Protein AF-A0A0L6CTE4-F1 (afdb_monomer_lite)

pLDDT: mean 83.15, std 16.85, range [28.39, 98.75]

Secondary structure (DSSP, 8-state):
-HHHHHHHHHH-GGG-PPPEEEEETTEEEEEE---SS-EE-SSEE-TT-TTTTTTB-SSPEEGGGS-TTTTS-HHHHHHHHHTS-SEESEEEEEETTEEEEEEEEE-TTHHHHS--TT-EESS-SS--HHHHHHHHHHHHHHHHHTT--EEEEEEE-SSHHHHHHHHTT-SS--EEEEESS---B--SSSPPPTT---SBPSSEEEE-TTS-EEEEE---STTSEEEE---EE-TTS-EEGGG--TTTSEEEE-SHHHHHHHH--SSHHHHHHT-HHHHHHHHHHHHHHHHHHHHHT-EEE--SS-B---HHHHTTS--HHHHHHHHHHHHHHHHH-TT--EEEEEGGG--S-BS---TTT-----S-EEHHHHHHHSTT-PEEEEEEEEHHHHHHHHHHHHTT-BTTTTB--TTPEEEESEEEEE-TTSPPPEE-B-TTSPBPEETTTTEE-EEE----EEEEEEEPTTT--EEEEEETTEE-TT--SEEEEEEEES-SS-TTS--------GGGGGTHHHHHHTTTS---EEE--TTEEPPTTHHHHHHHHHHH-TTEEEESSEE-HHHHHHHHH--S--HHHHHHHHHTTT---S----TTT---EE-GGG-EEE-GGG--GGGG---GGGTT-HHHHHHHHHHHTTPEEEE----STT--EE-EETTEEGGGSTTSTTT-EETTEEHHHHHHHHHHHHHHHT-TTGGGGGS---TT------SS-SSS------

Structure (mmCIF, N/CA/C/O backbone):
data_AF-A0A0L6CTE4-F1
#
_entry.id   AF-A0A0L6CTE4-F1
#
loop_
_atom_site.group_PDB
_atom_site.id
_atom_site.type_symbol
_atom_site.label_atom_id
_atom_site.label_alt_id
_atom_site.label_comp_id
_atom_site.label_asym_id
_atom_site.label_entity_id
_atom_site.label_seq_id
_atom_site.pdbx_PDB_ins_code
_atom_site.Cartn_x
_atom_site.Cartn_y
_atom_site.Cartn_z
_atom_site.occupancy
_atom_site.B_iso_or_equiv
_atom_site.auth_seq_id
_atom_site.auth_comp_id
_atom_site.auth_asym_id
_atom_site.auth_atom_id
_atom_site.pdbx_PDB_model_num
ATOM 1 N N . MET A 1 1 ? -9.544 1.900 16.667 1.00 30.23 1 MET A N 1
ATOM 2 C CA . MET A 1 1 ? -8.335 1.075 16.909 1.00 30.23 1 MET A CA 1
ATOM 3 C C . MET A 1 1 ? -8.263 -0.132 15.967 1.00 30.23 1 MET A C 1
ATOM 5 O O . MET A 1 1 ? -7.222 -0.333 15.365 1.00 30.23 1 MET A O 1
ATOM 9 N N . GLN A 1 2 ? -9.351 -0.882 15.742 1.00 36.88 2 GLN A N 1
ATOM 10 C CA . GLN A 1 2 ? -9.344 -2.015 14.795 1.00 36.88 2 GLN A CA 1
ATOM 11 C C . GLN A 1 2 ? -9.221 -1.631 13.310 1.00 36.88 2 GLN A C 1
ATOM 13 O O . GLN A 1 2 ? -8.515 -2.317 12.584 1.00 36.88 2 GLN A O 1
ATOM 18 N N . VAL A 1 3 ? -9.777 -0.499 12.866 1.00 39.50 3 VAL A N 1
ATOM 19 C CA . VAL A 1 3 ? -9.555 0.001 11.488 1.00 39.50 3 VAL A CA 1
ATOM 20 C C . VAL A 1 3 ? -8.077 0.326 11.232 1.00 39.50 3 VAL A C 1
ATOM 22 O O . VAL A 1 3 ? -7.560 0.081 10.148 1.00 39.50 3 VAL A O 1
ATOM 25 N N . VAL A 1 4 ? -7.359 0.818 12.251 1.00 38.59 4 VAL A N 1
ATOM 26 C CA . VAL A 1 4 ? -5.900 1.041 12.193 1.00 38.59 4 VAL A CA 1
ATOM 27 C C . VAL A 1 4 ? -5.167 -0.284 12.031 1.00 38.59 4 VAL A C 1
ATOM 29 O O . VAL A 1 4 ? -4.273 -0.395 11.199 1.00 38.59 4 VAL A O 1
ATOM 32 N N . ALA A 1 5 ? -5.600 -1.297 12.782 1.00 44.69 5 ALA A N 1
ATOM 33 C CA . ALA A 1 5 ? -5.084 -2.653 12.695 1.00 44.69 5 ALA A CA 1
ATOM 34 C C . ALA A 1 5 ? -5.301 -3.235 11.285 1.00 44.69 5 ALA A C 1
ATOM 36 O O . ALA A 1 5 ? -4.375 -3.776 10.697 1.00 44.69 5 ALA A O 1
ATOM 37 N N . GLN A 1 6 ? -6.482 -3.046 10.695 1.00 49.81 6 GLN A N 1
ATOM 38 C CA . GLN A 1 6 ? -6.790 -3.515 9.341 1.00 49.81 6 GLN A CA 1
ATOM 39 C C . GLN A 1 6 ? -6.081 -2.736 8.243 1.00 49.81 6 GLN A C 1
ATOM 41 O O . GLN A 1 6 ? -5.688 -3.325 7.245 1.00 49.81 6 GLN A O 1
ATOM 46 N N . ARG A 1 7 ? -5.873 -1.429 8.420 1.00 45.97 7 ARG A N 1
ATOM 47 C CA . ARG A 1 7 ? -5.075 -0.624 7.493 1.00 45.97 7 ARG A CA 1
ATOM 48 C C . ARG A 1 7 ? -3.601 -1.019 7.551 1.00 45.97 7 ARG A C 1
ATOM 50 O O . ARG A 1 7 ? -2.977 -1.090 6.502 1.00 45.97 7 ARG A O 1
ATOM 57 N N . ALA A 1 8 ? -3.064 -1.320 8.735 1.00 43.75 8 ALA A N 1
ATOM 58 C CA . ALA A 1 8 ? -1.723 -1.887 8.885 1.00 43.75 8 ALA A CA 1
ATOM 59 C C . ALA A 1 8 ? -1.633 -3.275 8.228 1.00 43.75 8 ALA A C 1
ATOM 61 O O . ALA A 1 8 ? -0.728 -3.512 7.435 1.00 43.75 8 ALA A O 1
ATOM 62 N N . LEU A 1 9 ? -2.634 -4.131 8.457 1.00 50.66 9 LEU A N 1
ATOM 63 C CA . LEU A 1 9 ? -2.750 -5.447 7.830 1.00 50.66 9 LEU A CA 1
ATOM 64 C C . LEU A 1 9 ? -2.879 -5.346 6.296 1.00 50.66 9 LEU A C 1
ATOM 66 O O . LEU A 1 9 ? -2.292 -6.135 5.583 1.00 50.66 9 LEU A O 1
ATOM 70 N N . ALA A 1 10 ? -3.586 -4.353 5.755 1.00 43.91 10 ALA A N 1
ATOM 71 C CA . ALA A 1 10 ? -3.725 -4.158 4.309 1.00 43.91 10 ALA A CA 1
ATOM 72 C C . ALA A 1 10 ? -2.533 -3.415 3.666 1.00 43.91 10 ALA A C 1
ATOM 74 O O . ALA A 1 10 ? -2.318 -3.513 2.460 1.00 43.91 10 ALA A O 1
ATOM 75 N N . ALA A 1 11 ? -1.769 -2.631 4.428 1.00 41.69 11 ALA A N 1
ATOM 76 C CA . ALA A 1 11 ? -0.657 -1.844 3.892 1.00 41.69 11 ALA A CA 1
ATOM 77 C C . ALA A 1 11 ? 0.690 -2.573 3.985 1.00 41.69 11 ALA A C 1
ATOM 79 O O . ALA A 1 11 ? 1.496 -2.430 3.071 1.00 41.69 11 ALA A O 1
ATOM 80 N N . PHE A 1 12 ? 0.932 -3.337 5.057 1.00 46.97 12 PHE A N 1
ATOM 81 C CA . PHE A 1 12 ? 2.204 -4.011 5.323 1.00 46.97 12 PHE A CA 1
ATOM 82 C C . PHE A 1 12 ? 2.000 -5.270 6.191 1.00 46.97 12 PHE A C 1
ATOM 84 O O . PHE A 1 12 ? 2.277 -5.271 7.389 1.00 46.97 12 PHE A O 1
ATOM 91 N N . LEU A 1 13 ? 1.557 -6.375 5.579 1.00 43.97 13 LEU A N 1
ATOM 92 C CA . LEU A 1 13 ? 1.523 -7.696 6.235 1.00 43.97 13 LEU A CA 1
ATOM 93 C C . LEU A 1 13 ? 2.888 -8.119 6.819 1.00 43.97 13 LEU A C 1
ATOM 95 O O . LEU A 1 13 ? 2.906 -8.583 7.960 1.00 43.97 13 LEU A O 1
ATOM 99 N N . PRO A 1 14 ? 4.035 -7.889 6.141 1.00 33.88 14 PRO A N 1
ATOM 100 C CA . PRO A 1 14 ? 5.344 -8.284 6.669 1.00 33.88 14 PRO A CA 1
ATOM 101 C C . PRO A 1 14 ? 5.791 -7.492 7.909 1.00 33.88 14 PRO A C 1
ATOM 103 O O . PRO A 1 14 ? 6.652 -7.958 8.647 1.00 33.88 14 PRO A O 1
ATOM 106 N N . SER A 1 15 ? 5.222 -6.304 8.163 1.00 36.88 15 SER A N 1
ATOM 107 C CA . SER A 1 15 ? 5.665 -5.408 9.244 1.00 36.88 15 SER A CA 1
ATOM 108 C C . SER A 1 15 ? 4.853 -5.540 10.534 1.00 36.88 15 SER A C 1
ATOM 110 O O . SER A 1 15 ? 4.954 -4.675 11.408 1.00 36.88 15 SER A O 1
ATOM 112 N N . VAL A 1 16 ? 4.002 -6.562 10.664 1.00 47.97 16 VAL A N 1
ATOM 113 C CA . VAL A 1 16 ? 3.363 -6.871 11.949 1.00 47.97 16 VAL A CA 1
ATOM 114 C C . VAL A 1 16 ? 4.451 -7.415 12.876 1.00 47.97 16 VAL A C 1
ATOM 116 O O . VAL A 1 16 ? 4.736 -8.610 12.903 1.00 47.97 16 VAL A O 1
ATOM 119 N N . GLU A 1 17 ? 5.102 -6.511 13.607 1.00 45.78 17 GLU A N 1
ATOM 120 C CA . GLU A 1 17 ? 6.167 -6.867 14.539 1.00 45.78 17 GLU A CA 1
ATOM 121 C C . GLU A 1 17 ? 5.626 -7.776 15.658 1.00 45.78 17 GLU A C 1
ATOM 123 O O . GLU A 1 17 ? 4.559 -7.547 16.243 1.00 45.78 17 GLU A O 1
ATOM 128 N N . GLY A 1 18 ? 6.374 -8.843 15.946 1.00 49.06 18 GLY A N 1
ATOM 129 C CA . GLY A 1 18 ? 6.113 -9.761 17.051 1.00 49.06 18 GLY A CA 1
ATOM 130 C C . GLY A 1 18 ? 6.592 -9.207 18.395 1.00 49.06 18 GLY A C 1
ATOM 131 O O . GLY A 1 18 ? 7.435 -8.320 18.463 1.00 49.06 18 GLY A O 1
ATOM 132 N N . ARG A 1 19 ? 6.059 -9.748 19.494 1.00 59.62 19 ARG A N 1
ATOM 133 C CA . ARG A 1 19 ? 6.389 -9.305 20.861 1.00 59.62 19 ARG A CA 1
ATOM 134 C C . ARG A 1 19 ? 7.872 -9.515 21.177 1.00 59.62 19 ARG A C 1
ATOM 136 O O . ARG A 1 19 ? 8.374 -10.629 21.024 1.00 59.62 19 ARG A O 1
ATOM 143 N N . GLU A 1 20 ? 8.538 -8.489 21.699 1.00 49.62 20 GLU A N 1
ATOM 144 C CA . GLU A 1 20 ? 9.964 -8.539 22.030 1.00 49.62 20 GLU A CA 1
ATOM 145 C C . GLU A 1 20 ? 10.159 -8.777 23.536 1.00 49.62 20 GLU A C 1
ATOM 147 O O . GLU A 1 20 ? 9.757 -7.978 24.391 1.00 49.62 20 GLU A O 1
ATOM 152 N N . ILE A 1 21 ? 10.743 -9.934 23.867 1.00 49.44 21 ILE A N 1
ATOM 153 C CA . ILE A 1 21 ? 11.016 -10.366 25.242 1.00 49.44 21 ILE A CA 1
ATOM 154 C C . ILE A 1 21 ? 12.518 -10.580 25.382 1.00 49.44 21 ILE A C 1
ATOM 156 O O . ILE A 1 21 ? 13.068 -11.543 24.841 1.00 49.44 21 ILE A O 1
ATOM 160 N N . SER A 1 22 ? 13.176 -9.729 26.165 1.00 42.94 22 SER A N 1
ATOM 161 C CA . SER A 1 22 ? 14.579 -9.902 26.518 1.00 42.94 22 SER A CA 1
ATOM 162 C C . SER A 1 22 ? 14.691 -10.615 27.869 1.00 42.94 22 SER A C 1
ATOM 164 O O . SER A 1 22 ? 13.988 -10.325 28.837 1.00 42.94 22 SER A O 1
ATOM 166 N N . VAL A 1 23 ? 15.559 -11.624 27.961 1.00 40.66 23 VAL A N 1
ATOM 167 C CA . VAL A 1 23 ? 15.803 -12.340 29.224 1.00 40.66 23 VAL A CA 1
ATOM 168 C C . VAL A 1 23 ? 17.105 -11.831 29.828 1.00 40.66 23 VAL A C 1
ATOM 170 O O . VAL A 1 23 ? 18.180 -12.048 29.272 1.00 40.66 23 VAL A O 1
ATOM 173 N N . THR A 1 24 ? 17.013 -11.174 30.983 1.00 45.19 24 THR A N 1
ATOM 174 C CA . THR A 1 24 ? 18.170 -10.696 31.755 1.00 45.19 24 THR A CA 1
ATOM 175 C C . THR A 1 24 ? 18.474 -11.624 32.937 1.00 45.19 24 THR A C 1
ATOM 177 O O . THR A 1 24 ? 17.659 -12.476 33.297 1.00 45.19 24 THR A O 1
ATOM 180 N N . GLU A 1 25 ? 19.650 -11.478 33.566 1.00 40.97 25 GLU A N 1
ATOM 181 C CA . GLU A 1 25 ? 20.038 -12.268 34.754 1.00 40.97 25 GLU A CA 1
ATOM 182 C C . GLU A 1 25 ? 19.071 -12.092 35.949 1.00 40.97 25 GLU A C 1
ATOM 184 O O . GLU A 1 25 ? 19.025 -12.968 36.814 1.00 40.97 25 GLU A O 1
ATOM 189 N N . ASP A 1 26 ? 18.258 -11.026 35.959 1.00 47.34 26 ASP A N 1
ATOM 190 C CA . ASP A 1 26 ? 17.274 -10.708 37.004 1.00 47.34 26 ASP A CA 1
ATOM 191 C C . ASP A 1 26 ? 15.818 -11.094 36.638 1.00 47.34 26 ASP A C 1
ATOM 193 O O . ASP A 1 26 ? 14.912 -10.928 37.458 1.00 47.34 26 ASP A O 1
ATOM 197 N N . GLY A 1 27 ? 15.573 -11.645 35.440 1.00 46.69 27 GLY A N 1
ATOM 198 C CA . GLY A 1 27 ? 14.245 -12.056 34.961 1.00 46.69 27 GLY A CA 1
ATOM 199 C C . GLY A 1 27 ? 13.963 -11.678 33.502 1.00 46.69 27 GLY A C 1
ATOM 200 O O . GLY A 1 27 ? 14.790 -11.061 32.829 1.00 46.69 27 GLY A O 1
ATOM 201 N N . ALA A 1 28 ? 12.784 -12.063 33.001 1.00 49.34 28 ALA A N 1
ATOM 202 C CA . ALA A 1 28 ? 12.296 -11.613 31.696 1.00 49.34 28 ALA A CA 1
ATOM 203 C C . ALA A 1 28 ? 11.860 -10.141 31.782 1.00 49.34 28 ALA A C 1
ATOM 205 O O . ALA A 1 28 ? 11.019 -9.793 32.612 1.00 49.34 28 ALA A O 1
ATOM 206 N N . LEU A 1 29 ? 12.444 -9.296 30.937 1.00 50.59 29 LEU A N 1
ATOM 207 C CA . LEU A 1 29 ? 12.000 -7.938 30.657 1.00 50.59 29 LEU A CA 1
ATOM 208 C C . LEU A 1 29 ? 11.147 -7.988 29.389 1.00 50.59 29 LEU A C 1
ATOM 210 O O . LEU A 1 29 ? 11.552 -8.528 28.362 1.00 50.59 29 LEU A O 1
ATOM 214 N N . ILE A 1 30 ? 9.930 -7.466 29.486 1.00 54.72 30 ILE A N 1
ATOM 215 C CA . ILE A 1 30 ? 9.081 -7.265 28.318 1.00 54.72 30 ILE A CA 1
ATOM 216 C C . ILE A 1 30 ? 9.406 -5.866 27.807 1.00 54.72 30 ILE A C 1
ATOM 218 O O . ILE A 1 30 ? 9.053 -4.885 28.461 1.00 54.72 30 ILE A O 1
ATOM 222 N N . GLU A 1 31 ? 10.132 -5.789 26.695 1.00 54.56 31 GLU A N 1
ATOM 223 C CA . GLU A 1 31 ? 10.533 -4.515 26.088 1.00 54.56 31 GLU A CA 1
ATOM 224 C C . GLU A 1 31 ? 9.396 -3.957 25.231 1.00 54.56 31 GLU A C 1
ATOM 226 O O . GLU A 1 31 ? 9.112 -2.760 25.288 1.00 54.56 31 GLU A O 1
ATOM 231 N N . TRP A 1 32 ? 8.664 -4.837 24.536 1.00 60.72 32 TRP A N 1
ATOM 232 C CA . TRP A 1 32 ? 7.526 -4.454 23.708 1.00 60.72 32 TRP A CA 1
ATOM 233 C C . TRP A 1 32 ? 6.465 -5.566 23.622 1.00 60.72 32 TRP A C 1
ATOM 235 O O . TRP A 1 32 ? 6.745 -6.702 23.241 1.00 60.72 32 TRP A O 1
ATOM 245 N N . LEU A 1 33 ? 5.217 -5.246 23.987 1.00 60.81 33 LEU A N 1
ATOM 246 C CA . LEU A 1 33 ? 4.088 -6.197 24.021 1.00 60.81 33 LEU A CA 1
ATOM 247 C C . LEU A 1 33 ? 3.363 -6.365 22.683 1.00 60.81 33 LEU A C 1
ATOM 249 O O . LEU A 1 33 ? 2.454 -7.198 22.588 1.00 60.81 33 LEU A O 1
ATOM 253 N N . GLY A 1 34 ? 3.731 -5.567 21.683 1.00 67.44 34 GLY A N 1
ATOM 254 C CA . GLY A 1 34 ? 2.939 -5.404 20.474 1.00 67.44 34 GLY A CA 1
ATOM 255 C C . GLY A 1 34 ? 1.543 -4.849 20.754 1.00 67.44 34 GLY A C 1
ATOM 256 O O . GLY A 1 34 ? 1.268 -4.273 21.812 1.00 67.44 34 GLY A O 1
ATOM 257 N N . ALA A 1 35 ? 0.640 -5.038 19.793 1.00 69.56 35 ALA A N 1
ATOM 258 C CA . ALA A 1 35 ? -0.767 -4.719 19.984 1.00 69.56 35 ALA A CA 1
ATOM 259 C C . ALA A 1 35 ? -1.373 -5.601 21.091 1.00 69.56 35 ALA A C 1
ATOM 261 O O . ALA A 1 35 ? -1.253 -6.828 21.088 1.00 69.56 35 ALA A O 1
ATOM 262 N N . THR A 1 36 ? -2.069 -4.967 22.034 1.00 71.56 36 THR A N 1
ATOM 263 C CA . THR A 1 36 ? -2.824 -5.635 23.110 1.00 71.56 36 THR A CA 1
ATOM 264 C C . THR A 1 36 ? -4.272 -5.931 22.704 1.00 71.56 36 THR A C 1
ATOM 266 O O . THR A 1 36 ? -5.143 -6.129 23.546 1.00 71.56 36 THR A O 1
ATOM 269 N N . PHE A 1 37 ? -4.531 -5.933 21.400 1.00 75.75 37 PHE A N 1
ATOM 270 C CA . PHE A 1 37 ? -5.815 -6.167 20.754 1.00 75.75 37 PHE A CA 1
ATOM 271 C C . PHE A 1 37 ? -5.574 -6.950 19.456 1.00 75.75 37 PHE A C 1
ATOM 273 O O . PHE A 1 37 ? -4.489 -6.828 18.879 1.00 75.75 37 PHE A O 1
ATOM 280 N N . PRO A 1 38 ? -6.550 -7.745 18.985 1.00 80.62 38 PRO A N 1
ATOM 281 C CA . PRO A 1 38 ? -6.366 -8.542 17.785 1.00 80.62 38 PRO A CA 1
ATOM 282 C C . PRO A 1 38 ? -6.478 -7.695 16.512 1.00 80.62 38 PRO A C 1
ATOM 284 O O . PRO A 1 38 ? -7.335 -6.812 16.395 1.00 80.62 38 PRO A O 1
ATOM 287 N N . TYR A 1 39 ? -5.638 -8.017 15.536 1.00 87.25 39 TYR A N 1
ATOM 288 C CA . TYR A 1 39 ? -5.832 -7.696 14.130 1.00 87.25 39 TYR A CA 1
ATOM 289 C C . TYR A 1 39 ? -6.919 -8.620 13.577 1.00 87.25 39 TYR A C 1
ATOM 291 O O . TYR A 1 39 ? -6.839 -9.837 13.747 1.00 87.25 39 TYR A O 1
ATOM 299 N N . LEU A 1 40 ? -7.946 -8.049 12.941 1.00 91.88 40 LEU A N 1
ATOM 300 C CA . LEU A 1 40 ? -9.095 -8.822 12.476 1.00 91.88 40 LEU A CA 1
ATOM 301 C C . LEU A 1 40 ? -9.154 -8.920 10.957 1.00 91.88 40 LEU A C 1
ATOM 303 O O . LEU A 1 40 ? -9.281 -7.899 10.279 1.00 91.88 40 LEU A O 1
ATOM 307 N N . THR A 1 41 ? -9.155 -10.143 10.438 1.00 94.19 41 THR A N 1
ATOM 308 C CA . THR A 1 41 ? -9.521 -10.438 9.050 1.00 94.19 41 THR A CA 1
ATOM 309 C C . THR A 1 41 ? -9.988 -11.879 8.911 1.00 94.19 41 THR A C 1
ATOM 311 O O . THR A 1 41 ? -9.355 -12.796 9.429 1.00 94.19 41 THR A O 1
ATOM 314 N N . SER A 1 42 ? -11.113 -12.079 8.232 1.00 95.25 42 SER A N 1
ATOM 315 C CA . SER A 1 42 ? -11.709 -13.399 8.014 1.00 95.25 42 SER A CA 1
ATOM 316 C C . SER A 1 42 ? -11.302 -14.040 6.689 1.00 95.25 42 SER A C 1
ATOM 318 O O . SER A 1 42 ? -11.474 -15.245 6.536 1.00 95.25 42 SER A O 1
ATOM 320 N N . ASN A 1 43 ? -10.756 -13.260 5.751 1.00 95.12 43 ASN A N 1
ATOM 321 C CA . ASN A 1 43 ? -10.530 -13.679 4.368 1.00 95.12 43 ASN A CA 1
ATOM 322 C C . ASN A 1 43 ? -9.056 -13.670 3.932 1.00 95.12 43 ASN A C 1
ATOM 324 O O . ASN A 1 43 ? -8.783 -13.623 2.736 1.00 95.12 43 ASN A O 1
ATOM 328 N N . ILE A 1 44 ? -8.123 -13.747 4.885 1.00 93.75 44 ILE A N 1
ATOM 329 C CA . ILE A 1 44 ? -6.689 -13.933 4.622 1.00 93.75 44 ILE A CA 1
ATOM 330 C C . ILE A 1 44 ? -6.213 -15.193 5.351 1.00 93.75 44 ILE A C 1
ATOM 332 O O . ILE A 1 44 ? -6.450 -15.338 6.553 1.00 93.75 44 ILE A O 1
ATOM 336 N N . ASP A 1 45 ? -5.538 -16.088 4.635 1.00 90.88 45 ASP A N 1
ATOM 337 C CA . ASP A 1 45 ? -4.811 -17.217 5.204 1.00 90.88 45 ASP A CA 1
ATOM 338 C C . ASP A 1 45 ? -3.359 -16.819 5.494 1.00 90.88 45 ASP A C 1
ATOM 340 O O . ASP A 1 45 ? -2.630 -16.334 4.634 1.00 90.88 45 ASP A O 1
ATOM 344 N N . PHE A 1 46 ? -2.931 -17.052 6.732 1.00 89.06 46 PHE A N 1
ATOM 345 C CA . PHE A 1 46 ? -1.577 -16.774 7.211 1.00 89.06 46 PHE A CA 1
ATOM 346 C C . PHE A 1 46 ? -0.721 -18.039 7.319 1.00 89.06 46 PHE A C 1
ATOM 348 O O . PHE A 1 46 ? 0.425 -17.971 7.762 1.00 89.06 46 PHE A O 1
ATOM 355 N N . SER A 1 47 ? -1.266 -19.212 6.981 1.00 87.25 47 SER A N 1
ATOM 356 C CA . SER A 1 47 ? -0.626 -20.508 7.223 1.00 87.25 47 SER A CA 1
ATOM 357 C C . SER A 1 47 ? 0.673 -20.711 6.434 1.00 87.25 47 SER A C 1
ATOM 359 O O . SER A 1 47 ? 1.552 -21.448 6.894 1.00 87.25 47 SER A O 1
ATOM 361 N N . GLY A 1 48 ? 0.813 -20.037 5.289 1.00 79.81 48 GLY A N 1
ATOM 362 C CA . GLY A 1 48 ? 2.019 -20.026 4.462 1.00 79.81 48 GLY A CA 1
ATOM 363 C C . GLY A 1 48 ? 3.141 -19.120 4.982 1.00 79.81 48 GLY A C 1
ATOM 364 O O . GLY A 1 48 ? 4.292 -19.282 4.565 1.00 79.81 48 GLY A O 1
ATOM 365 N N . ASP A 1 49 ? 2.850 -18.209 5.917 1.00 83.69 49 ASP A N 1
ATOM 366 C CA . ASP A 1 49 ? 3.789 -17.175 6.341 1.00 83.69 49 ASP A CA 1
ATOM 367 C C . ASP A 1 49 ? 4.587 -17.584 7.589 1.00 83.69 49 ASP A C 1
ATOM 369 O O . ASP A 1 49 ? 4.044 -17.948 8.637 1.00 83.69 49 ASP A O 1
ATOM 373 N N . GLY A 1 50 ? 5.916 -17.511 7.496 1.00 75.81 50 GLY A N 1
ATOM 374 C CA . GLY A 1 50 ? 6.816 -17.938 8.570 1.00 75.81 50 GLY A CA 1
ATOM 375 C C . GLY A 1 50 ? 6.784 -17.056 9.823 1.00 75.81 50 GLY A C 1
ATOM 376 O O . GLY A 1 50 ? 7.121 -17.548 10.901 1.00 75.81 50 GLY A O 1
ATOM 377 N N . ASN A 1 51 ? 6.378 -15.792 9.694 1.00 75.75 51 ASN A N 1
ATOM 378 C CA . ASN A 1 51 ? 6.336 -14.817 10.782 1.00 75.75 51 ASN A CA 1
ATOM 379 C C . ASN A 1 51 ? 4.924 -14.696 11.374 1.00 75.75 51 ASN A C 1
ATOM 381 O O . ASN A 1 51 ? 4.776 -14.533 12.586 1.00 75.75 51 ASN A O 1
ATOM 385 N N . LEU A 1 52 ? 3.887 -14.813 10.539 1.00 82.44 52 LEU A N 1
ATOM 386 C CA . LEU A 1 52 ? 2.500 -14.557 10.937 1.00 82.44 52 LEU A CA 1
ATOM 387 C C . LEU A 1 52 ? 1.715 -15.819 11.309 1.00 82.44 52 LEU A C 1
ATOM 389 O O . LEU A 1 52 ? 0.796 -15.735 12.123 1.00 82.44 52 LEU A O 1
ATOM 393 N N . SER A 1 53 ? 2.078 -16.999 10.794 1.00 84.69 53 SER A N 1
ATOM 394 C CA . SER A 1 53 ? 1.336 -18.245 11.070 1.00 84.69 53 SER A CA 1
ATOM 395 C C . SER A 1 53 ? 1.224 -18.572 12.565 1.00 84.69 53 SER A C 1
ATOM 397 O O . SER A 1 53 ? 0.194 -19.067 13.014 1.00 84.69 53 SER A O 1
ATOM 399 N N . GLY A 1 54 ? 2.256 -18.265 13.361 1.00 83.38 54 GLY A N 1
ATOM 400 C CA . GLY A 1 54 ? 2.243 -18.449 14.820 1.00 83.38 54 GLY A CA 1
ATOM 401 C C . GLY A 1 54 ? 1.440 -17.391 15.587 1.00 83.38 54 GLY A C 1
ATOM 402 O O . GLY A 1 54 ? 1.155 -17.579 16.769 1.00 83.38 54 GLY A O 1
ATOM 403 N N . LEU A 1 55 ? 1.091 -16.287 14.925 1.00 84.69 55 LEU A N 1
ATOM 404 C CA . LEU A 1 55 ? 0.299 -15.185 15.465 1.00 84.69 55 LEU A CA 1
ATOM 405 C C . LEU A 1 55 ? -1.180 -15.280 15.074 1.00 84.69 55 LEU A C 1
ATOM 407 O O . LEU A 1 55 ? -2.007 -14.621 15.705 1.00 84.69 55 LEU A O 1
ATOM 411 N N . ALA A 1 56 ? -1.512 -16.086 14.065 1.00 89.00 56 ALA A N 1
ATOM 412 C CA . ALA A 1 56 ? -2.862 -16.246 13.549 1.00 89.00 56 ALA A CA 1
ATOM 413 C C . ALA A 1 56 ? -3.651 -17.357 14.251 1.00 89.00 56 ALA A C 1
ATOM 415 O O . ALA A 1 56 ? -3.162 -18.457 14.505 1.00 89.00 56 ALA A O 1
ATOM 416 N N . SER A 1 57 ? -4.916 -17.058 14.535 1.00 89.62 57 SER A N 1
ATOM 417 C CA . SER A 1 57 ? -5.933 -17.994 15.000 1.00 89.62 57 SER A CA 1
ATOM 418 C C . SER A 1 57 ? -6.969 -18.209 13.905 1.00 89.62 57 SER A C 1
ATOM 420 O O . SER A 1 57 ? -7.443 -17.247 13.307 1.00 89.62 57 SER A O 1
ATOM 422 N N . ALA A 1 58 ? -7.372 -19.462 13.690 1.00 88.19 58 ALA A N 1
ATOM 423 C CA . ALA A 1 58 ? -8.557 -19.784 12.890 1.00 88.19 58 ALA A CA 1
ATOM 424 C C . ALA A 1 58 ? -9.863 -19.658 13.701 1.00 88.19 58 ALA A C 1
ATOM 426 O O . ALA A 1 58 ? -10.947 -19.591 13.126 1.00 88.19 58 ALA A O 1
ATOM 427 N N . ASP A 1 59 ? -9.758 -19.631 15.032 1.00 88.69 59 ASP A N 1
ATOM 428 C CA . ASP A 1 59 ? -10.883 -19.507 15.955 1.00 88.69 59 ASP A CA 1
ATOM 429 C C . ASP A 1 59 ? -11.125 -18.037 16.331 1.00 88.69 59 ASP A C 1
ATOM 431 O O . ASP A 1 59 ? -10.182 -17.236 16.386 1.00 88.69 59 ASP A O 1
ATOM 435 N N . LEU A 1 60 ? -12.379 -17.698 16.658 1.00 88.38 60 LEU A N 1
ATOM 436 C CA . LEU A 1 60 ? -12.716 -16.405 17.259 1.00 88.38 60 LEU A CA 1
ATOM 437 C C . LEU A 1 60 ? -12.023 -16.239 18.618 1.00 88.38 60 LEU A C 1
ATOM 439 O O . LEU A 1 60 ? -11.906 -17.195 19.389 1.00 88.38 60 LEU A O 1
ATOM 443 N N . LEU A 1 61 ? -11.601 -15.016 18.934 1.00 87.00 61 LEU A N 1
ATOM 444 C CA . LEU A 1 61 ? -10.956 -14.695 20.209 1.00 87.00 61 LEU A CA 1
ATOM 445 C C . LEU A 1 61 ? -11.939 -14.089 21.225 1.00 87.00 61 LEU A C 1
ATOM 447 O O . LEU A 1 61 ? -12.919 -13.434 20.870 1.00 87.00 61 LEU A O 1
ATOM 451 N N . ARG A 1 62 ? -11.660 -14.300 22.515 1.00 81.94 62 ARG A N 1
ATOM 452 C CA . ARG A 1 62 ? -12.376 -13.702 23.653 1.00 81.94 62 ARG A CA 1
ATOM 453 C C . ARG A 1 62 ? -11.455 -12.723 24.361 1.00 81.94 62 ARG A C 1
ATOM 455 O O . ARG A 1 62 ? -10.681 -13.117 25.227 1.00 81.94 62 ARG A O 1
ATOM 462 N N . LEU A 1 63 ? -11.466 -11.460 23.941 1.00 71.00 63 LEU A N 1
ATOM 463 C CA . LEU A 1 63 ? -10.533 -10.464 24.481 1.00 71.00 63 LEU A CA 1
ATOM 464 C C . LEU A 1 63 ? -10.884 -10.075 25.926 1.00 71.00 63 LEU A C 1
ATOM 466 O O . LEU A 1 63 ? -10.009 -9.718 26.709 1.00 71.00 63 LEU A O 1
ATOM 470 N N . ASP A 1 64 ? -12.152 -10.212 26.300 1.00 67.44 64 ASP A N 1
ATOM 471 C CA . ASP A 1 64 ? -12.642 -10.088 27.671 1.00 67.44 64 ASP A CA 1
ATOM 472 C C . ASP A 1 64 ? -12.008 -11.117 28.628 1.00 67.44 64 ASP A C 1
ATOM 474 O O . ASP A 1 64 ? -11.758 -10.809 29.793 1.00 67.44 64 ASP A O 1
ATOM 478 N N . GLU A 1 65 ? -11.636 -12.300 28.127 1.00 66.38 65 GLU A N 1
ATOM 479 C CA . GLU A 1 65 ? -10.887 -13.315 28.886 1.00 66.38 65 GLU A CA 1
ATOM 480 C C . GLU A 1 65 ? -9.370 -13.026 28.950 1.00 66.38 65 GLU A C 1
ATOM 482 O O . GLU A 1 65 ? -8.641 -13.684 29.696 1.00 66.38 65 GLU A O 1
ATOM 487 N N . ILE A 1 66 ? -8.887 -12.030 28.195 1.00 60.03 66 ILE A N 1
ATOM 488 C CA . ILE A 1 66 ? -7.466 -11.715 27.985 1.00 60.03 66 ILE A CA 1
ATOM 489 C C . ILE A 1 66 ? -7.230 -10.231 28.297 1.00 60.03 66 ILE A C 1
ATOM 491 O O . ILE A 1 66 ? -6.833 -9.431 27.453 1.00 60.03 66 ILE A O 1
ATOM 495 N N . THR A 1 67 ? -7.486 -9.837 29.544 1.00 53.78 67 THR A N 1
ATOM 496 C CA . THR A 1 67 ? -7.203 -8.482 30.035 1.00 53.78 67 THR A CA 1
ATOM 497 C C . THR A 1 67 ? -6.067 -8.478 31.056 1.00 53.78 67 THR A C 1
ATOM 499 O O . THR A 1 67 ? -6.084 -9.199 32.054 1.00 53.78 67 THR A O 1
ATOM 502 N N . ALA A 1 68 ? -5.078 -7.607 30.834 1.00 48.25 68 ALA A N 1
ATOM 503 C CA . ALA A 1 68 ? -4.081 -7.276 31.845 1.00 48.25 68 ALA A CA 1
ATOM 504 C C . ALA A 1 68 ? -4.761 -6.624 33.060 1.00 48.25 68 ALA A C 1
ATOM 506 O O . ALA A 1 68 ? -5.428 -5.600 32.933 1.00 48.25 68 ALA A O 1
ATOM 507 N N . GLY A 1 69 ? -4.591 -7.215 34.242 1.00 46.06 69 GLY A N 1
ATOM 508 C CA . GLY A 1 69 ? -5.202 -6.792 35.500 1.00 46.06 69 GLY A CA 1
ATOM 509 C C . GLY A 1 69 ? -6.398 -7.635 35.960 1.00 46.06 69 GLY A C 1
ATOM 510 O O . GLY A 1 69 ? -6.853 -7.424 37.086 1.00 46.06 69 GLY A O 1
ATOM 511 N N . ALA A 1 70 ? -6.885 -8.598 35.165 1.00 48.00 70 ALA A N 1
ATOM 512 C CA . ALA A 1 70 ? -8.030 -9.442 35.528 1.00 48.00 70 ALA A CA 1
ATOM 513 C C . ALA A 1 70 ? -7.756 -10.317 36.763 1.00 48.00 70 ALA A C 1
ATOM 515 O O . ALA A 1 70 ? -8.658 -10.591 37.560 1.00 48.00 70 ALA A O 1
ATOM 516 N N . THR A 1 71 ? -6.499 -10.724 36.965 1.00 54.03 71 THR A N 1
ATOM 517 C CA . THR A 1 71 ? -6.110 -11.585 38.092 1.00 54.03 71 THR A CA 1
ATOM 518 C C . THR A 1 71 ? -5.491 -10.815 39.263 1.00 54.03 71 THR A C 1
ATOM 520 O O . THR A 1 71 ? -5.229 -11.396 40.319 1.00 54.03 71 THR A O 1
ATOM 523 N N . GLY A 1 72 ? -5.262 -9.503 39.108 1.00 55.41 72 GLY A N 1
ATOM 524 C CA . GLY A 1 72 ? -4.465 -8.699 40.042 1.00 55.41 72 GLY A CA 1
ATOM 525 C C . GLY A 1 72 ? -2.967 -9.046 40.039 1.00 55.41 72 GLY A C 1
ATOM 526 O O . GLY A 1 72 ? -2.212 -8.463 40.818 1.00 55.41 72 GLY A O 1
ATOM 527 N N . ASP A 1 73 ? -2.539 -9.966 39.168 1.00 65.38 73 ASP A N 1
ATOM 528 C CA . ASP A 1 73 ? -1.154 -10.361 38.935 1.00 65.38 73 ASP A CA 1
ATOM 529 C C . ASP A 1 73 ? -0.766 -9.984 37.504 1.00 65.38 73 ASP A C 1
ATOM 531 O O . ASP A 1 73 ? -0.879 -10.759 36.555 1.00 65.38 73 ASP A O 1
ATOM 535 N N . ILE A 1 74 ? -0.287 -8.749 37.365 1.00 60.44 74 ILE A N 1
ATOM 536 C CA . ILE A 1 74 ? 0.083 -8.181 36.070 1.00 60.44 74 ILE A CA 1
ATOM 537 C C . ILE A 1 74 ? 1.134 -9.025 35.341 1.00 60.44 74 ILE A C 1
ATOM 539 O O . ILE A 1 74 ? 1.145 -9.051 34.119 1.00 60.44 74 ILE A O 1
ATOM 543 N N . LEU A 1 75 ? 1.993 -9.752 36.062 1.00 62.97 75 LEU A N 1
ATOM 544 C CA . LEU A 1 75 ? 3.026 -10.582 35.451 1.00 62.97 75 LEU A CA 1
ATOM 545 C C . LEU A 1 75 ? 2.426 -11.852 34.835 1.00 62.97 75 LEU A C 1
ATOM 547 O O . LEU A 1 75 ? 2.845 -12.272 33.757 1.00 62.97 75 LEU A O 1
ATOM 551 N N . ALA A 1 76 ? 1.432 -12.444 35.502 1.00 65.69 76 ALA A N 1
ATOM 552 C CA . ALA A 1 76 ? 0.687 -13.586 34.984 1.00 65.69 76 ALA A CA 1
ATOM 553 C C . ALA A 1 76 ? -0.170 -13.195 33.774 1.00 65.69 76 ALA A C 1
ATOM 555 O O . ALA A 1 76 ? -0.179 -13.918 32.778 1.00 65.69 76 ALA A O 1
ATOM 556 N N . ASP A 1 77 ? -0.822 -12.032 33.828 1.00 62.91 77 ASP A N 1
ATOM 557 C CA . ASP A 1 77 ? -1.644 -11.556 32.716 1.00 62.91 77 ASP A CA 1
ATOM 558 C C . ASP A 1 77 ? -0.780 -11.197 31.493 1.00 62.91 77 ASP A C 1
ATOM 560 O O . ASP A 1 77 ? -1.123 -11.540 30.363 1.00 62.91 77 ASP A O 1
ATOM 564 N N . LEU A 1 78 ? 0.398 -10.598 31.708 1.00 64.44 78 LEU A N 1
ATOM 565 C CA . LEU A 1 78 ? 1.377 -10.352 30.645 1.00 64.44 78 LEU A CA 1
ATOM 566 C C . LEU A 1 78 ? 1.910 -11.662 30.043 1.00 64.44 78 LEU A C 1
ATOM 568 O O . LEU A 1 78 ? 2.035 -11.772 28.826 1.00 64.44 78 LEU A O 1
ATOM 572 N N . ALA A 1 79 ? 2.174 -12.682 30.864 1.00 66.00 79 ALA A N 1
ATOM 573 C CA . ALA A 1 79 ? 2.606 -13.997 30.385 1.00 66.00 79 ALA A CA 1
ATOM 574 C C . ALA A 1 79 ? 1.510 -14.747 29.600 1.00 66.00 79 ALA A C 1
ATOM 576 O O . ALA A 1 79 ? 1.817 -15.486 28.660 1.00 66.00 79 ALA A O 1
ATOM 577 N N . ALA A 1 80 ? 0.238 -14.564 29.966 1.00 66.44 80 ALA A N 1
ATOM 578 C CA . ALA A 1 80 ? -0.899 -15.097 29.219 1.00 66.44 80 ALA A CA 1
ATOM 579 C C . ALA A 1 80 ? -1.060 -14.378 27.874 1.00 66.44 80 ALA A C 1
ATOM 581 O O . ALA A 1 80 ? -1.214 -15.030 26.836 1.00 66.44 80 ALA A O 1
ATOM 582 N N . LEU A 1 81 ? -0.927 -13.048 27.882 1.00 67.88 81 LEU A N 1
ATOM 583 C CA . LEU A 1 81 ? -1.015 -12.239 26.677 1.00 67.88 81 LEU A CA 1
ATOM 584 C C . LEU A 1 81 ? 0.031 -12.683 25.657 1.00 67.88 81 LEU A C 1
ATOM 586 O O . LEU A 1 81 ? -0.347 -12.909 24.518 1.00 67.88 81 LEU A O 1
ATOM 590 N N . VAL A 1 82 ? 1.283 -12.934 26.072 1.00 66.31 82 VAL A N 1
ATOM 591 C CA . VAL A 1 82 ? 2.391 -13.388 25.202 1.00 66.31 82 VAL A CA 1
ATOM 592 C C . VAL A 1 82 ? 2.050 -14.610 24.341 1.00 66.31 82 VAL A C 1
ATOM 594 O O . VAL A 1 82 ? 2.497 -14.668 23.199 1.00 66.31 82 VAL A O 1
ATOM 597 N N . ASN A 1 83 ? 1.248 -15.551 24.847 1.00 69.06 83 ASN A N 1
ATOM 598 C CA . ASN A 1 83 ? 0.879 -16.777 24.126 1.00 69.06 83 ASN A CA 1
ATOM 599 C C . ASN A 1 83 ? -0.459 -16.672 23.377 1.00 69.06 83 ASN A C 1
ATOM 601 O O . ASN A 1 83 ? -0.907 -17.648 22.780 1.00 69.06 83 ASN A O 1
ATOM 605 N N . THR A 1 84 ? -1.118 -15.516 23.436 1.00 73.31 84 THR A N 1
ATOM 606 C CA . THR A 1 84 ? -2.379 -15.278 22.734 1.00 73.31 84 THR A CA 1
ATOM 607 C C . THR A 1 84 ? -2.094 -14.872 21.285 1.00 73.31 84 THR A C 1
ATOM 609 O O . THR A 1 84 ? -1.294 -13.941 21.099 1.00 73.31 84 THR A O 1
ATOM 612 N N . PRO A 1 85 ? -2.749 -15.508 20.290 1.00 81.94 85 PRO A N 1
ATOM 613 C CA . PRO A 1 85 ? -2.718 -15.070 18.895 1.00 81.94 85 PRO A CA 1
ATOM 614 C C . PRO A 1 85 ? -3.073 -13.585 18.766 1.00 81.94 85 PRO A C 1
ATOM 616 O O . PRO A 1 85 ? -3.992 -13.101 19.426 1.00 81.94 85 PRO A O 1
ATOM 619 N N . SER A 1 86 ? -2.345 -12.846 17.934 1.00 81.62 86 SER A N 1
ATOM 620 C CA . SER A 1 86 ? -2.624 -11.432 17.668 1.00 81.62 86 SER A CA 1
ATOM 621 C C . SER A 1 86 ? -3.468 -11.217 16.414 1.00 81.62 86 SER A C 1
ATOM 623 O O . SER A 1 86 ? -3.917 -10.096 16.204 1.00 81.62 86 SER A O 1
ATOM 625 N N . ILE A 1 87 ? -3.719 -12.248 15.603 1.00 87.69 87 ILE A N 1
ATOM 626 C CA . ILE A 1 87 ? -4.532 -12.176 14.383 1.00 87.69 87 ILE A CA 1
ATOM 627 C C . ILE A 1 87 ? -5.684 -13.185 14.485 1.00 87.69 87 ILE A C 1
ATOM 629 O O . ILE A 1 87 ? -5.469 -14.323 14.902 1.00 87.69 87 ILE A O 1
ATOM 633 N N . ALA A 1 88 ? -6.904 -12.785 14.121 1.00 91.56 88 ALA A N 1
ATOM 634 C CA . ALA A 1 88 ? -8.085 -13.652 14.154 1.00 91.56 88 ALA A CA 1
ATOM 635 C C . ALA A 1 88 ? -9.160 -13.222 13.139 1.00 91.56 88 ALA A C 1
ATOM 637 O O . ALA A 1 88 ? -9.191 -12.057 12.746 1.00 91.56 88 ALA A O 1
ATOM 638 N N . PRO A 1 89 ? -10.101 -14.105 12.762 1.00 94.69 89 PRO A N 1
ATOM 639 C CA . PRO A 1 89 ? -11.243 -13.719 11.933 1.00 94.69 89 PRO A CA 1
ATOM 640 C C . PRO A 1 89 ? -12.203 -12.766 12.648 1.00 94.69 89 PRO A C 1
ATOM 642 O O . PRO A 1 89 ? -12.746 -11.840 12.039 1.00 94.69 89 PRO A O 1
ATOM 645 N N . ALA A 1 90 ? -12.402 -12.991 13.946 1.00 94.56 90 ALA A N 1
ATOM 646 C CA . ALA A 1 90 ? -13.346 -12.261 14.771 1.00 94.56 90 ALA A CA 1
ATOM 647 C C . ALA A 1 90 ? -12.939 -12.282 16.252 1.00 94.56 90 ALA A C 1
ATOM 649 O O . ALA A 1 90 ? -12.153 -13.124 16.695 1.00 94.56 90 ALA A O 1
ATOM 650 N N . THR A 1 91 ? -13.506 -11.367 17.031 1.00 92.81 91 THR A N 1
ATOM 651 C CA . THR A 1 91 ? -13.375 -11.312 18.488 1.00 92.81 91 THR A CA 1
ATOM 652 C C . THR A 1 91 ? -14.709 -10.963 19.130 1.00 92.81 91 THR A C 1
ATOM 654 O O . THR A 1 91 ? -15.521 -10.264 18.533 1.00 92.81 91 THR A O 1
ATOM 657 N N . ILE A 1 92 ? -14.913 -11.386 20.374 1.00 92.75 92 ILE A N 1
ATOM 658 C CA . ILE A 1 92 ? -15.991 -10.877 21.229 1.00 92.75 92 ILE A CA 1
ATOM 659 C C . ILE A 1 92 ? -15.369 -10.054 22.356 1.00 92.75 92 ILE A C 1
ATOM 661 O O . ILE A 1 92 ? -14.297 -10.400 22.867 1.00 92.75 92 ILE A O 1
ATOM 665 N N . ILE A 1 93 ? -16.035 -8.958 22.707 1.00 89.88 93 ILE A N 1
ATOM 666 C CA . ILE A 1 93 ? -15.744 -8.136 23.883 1.00 89.88 93 ILE A CA 1
ATOM 667 C C . ILE A 1 93 ? -16.981 -8.070 24.783 1.00 89.88 93 ILE A C 1
ATOM 669 O O . ILE A 1 93 ? -18.108 -8.178 24.297 1.00 89.88 93 ILE A O 1
ATOM 673 N N . GLU A 1 94 ? -16.768 -7.879 26.083 1.00 88.44 94 GLU A N 1
ATOM 674 C CA . GLU A 1 94 ? -17.834 -7.631 27.055 1.00 88.44 94 GLU A CA 1
ATOM 675 C C . GLU A 1 94 ? -17.748 -6.184 27.544 1.00 88.44 94 GLU A C 1
ATOM 677 O O . GLU A 1 94 ? -16.732 -5.768 28.100 1.00 88.44 94 GLU A O 1
ATOM 682 N N . GLU A 1 95 ? -18.826 -5.425 27.368 1.00 86.44 95 GLU A N 1
ATOM 683 C CA . GLU A 1 95 ? -18.934 -4.041 27.828 1.00 86.44 95 GLU A CA 1
ATOM 684 C C . GLU A 1 95 ? -20.202 -3.887 28.666 1.00 86.44 95 GLU A C 1
ATOM 686 O O . GLU A 1 95 ? -21.316 -4.104 28.197 1.00 86.44 95 GLU A O 1
ATOM 691 N N . ASN A 1 96 ? -20.043 -3.526 29.942 1.00 86.69 96 ASN A N 1
ATOM 692 C CA . ASN A 1 96 ? -21.147 -3.380 30.902 1.00 86.69 96 ASN A CA 1
ATOM 693 C C . ASN A 1 96 ? -22.097 -4.598 31.003 1.00 86.69 96 ASN A C 1
ATOM 695 O O . ASN A 1 96 ? -23.264 -4.435 31.360 1.00 86.69 96 ASN A O 1
ATOM 699 N N . GLY A 1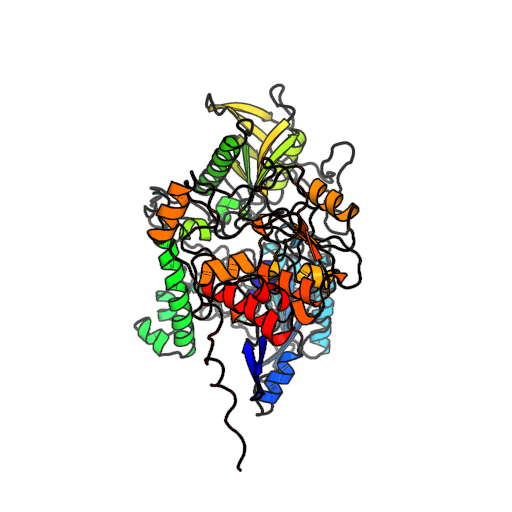 97 ? -21.597 -5.812 30.747 1.00 88.12 97 GLY A N 1
ATOM 700 C CA . GLY A 1 97 ? -22.383 -7.052 30.780 1.00 88.12 97 GLY A CA 1
ATOM 701 C C . GLY A 1 97 ? -23.016 -7.455 29.445 1.00 88.12 97 GLY A C 1
ATOM 702 O O . GLY A 1 97 ? -23.679 -8.487 29.388 1.00 88.12 97 GLY A O 1
ATOM 703 N N . GLU A 1 98 ? -22.814 -6.670 28.384 1.00 91.94 98 GLU A N 1
ATOM 704 C CA . GLU A 1 98 ? -23.277 -6.965 27.027 1.00 91.94 98 GLU A CA 1
ATOM 705 C C . GLU A 1 98 ? -22.127 -7.519 26.179 1.00 91.94 98 GLU A C 1
ATOM 707 O O . GLU A 1 98 ? -21.020 -6.977 26.196 1.00 91.94 98 GLU A O 1
ATOM 712 N N . LEU A 1 99 ? -22.394 -8.579 25.413 1.00 93.69 99 LEU A N 1
ATOM 713 C CA . LEU A 1 99 ? -21.425 -9.169 24.489 1.00 93.69 99 LEU A CA 1
ATOM 714 C C . LEU A 1 99 ? -21.555 -8.537 23.101 1.00 93.69 99 LEU A C 1
ATOM 716 O O . LEU A 1 99 ? -22.630 -8.560 22.499 1.00 93.69 99 LEU A O 1
ATOM 720 N N . ILE A 1 100 ? -20.441 -8.021 22.583 1.00 95.25 100 ILE A N 1
ATOM 721 C CA . ILE A 1 100 ? -20.344 -7.399 21.259 1.00 95.25 100 ILE A CA 1
ATOM 722 C C . ILE A 1 100 ? -19.376 -8.223 20.415 1.00 95.25 100 ILE A C 1
ATOM 724 O O . ILE A 1 100 ? -18.210 -8.396 20.779 1.00 95.25 100 ILE A O 1
ATOM 728 N N . GLY A 1 101 ? -19.868 -8.745 19.296 1.00 96.25 101 GLY A N 1
ATOM 729 C CA . GLY A 1 101 ? -19.067 -9.453 18.310 1.00 96.25 101 GLY A CA 1
ATOM 730 C C . GLY A 1 101 ? -18.456 -8.481 17.311 1.00 96.25 101 GLY A C 1
ATOM 731 O O . GLY A 1 101 ? -19.115 -7.544 16.864 1.00 96.25 101 GLY A O 1
ATOM 732 N N . ILE A 1 102 ? -17.196 -8.698 16.950 1.00 96.94 102 ILE A N 1
ATOM 733 C CA . ILE A 1 102 ? -16.501 -7.895 15.953 1.00 96.94 102 ILE A CA 1
ATOM 734 C C . ILE A 1 102 ? -15.785 -8.807 14.964 1.00 96.94 102 ILE A C 1
ATOM 736 O O . ILE A 1 102 ? -14.941 -9.609 15.361 1.00 96.94 102 ILE A O 1
ATOM 740 N N . VAL A 1 103 ? -16.103 -8.679 13.679 1.00 97.00 103 VAL A N 1
ATOM 741 C CA . VAL A 1 103 ? -15.529 -9.471 12.580 1.00 97.00 103 VAL A CA 1
ATOM 742 C C . VAL A 1 103 ? -14.747 -8.574 11.626 1.00 97.00 103 VAL A C 1
ATOM 744 O O . VAL A 1 103 ? -15.093 -7.408 11.440 1.00 97.00 103 VAL A O 1
ATOM 747 N N . GLY A 1 104 ? -13.664 -9.103 11.051 1.00 95.69 104 GLY A N 1
ATOM 748 C CA . GLY A 1 104 ? -12.804 -8.365 10.130 1.00 95.69 104 GLY A CA 1
ATOM 749 C C . GLY A 1 104 ? -12.900 -8.806 8.672 1.00 95.69 104 GLY A C 1
ATOM 750 O O . GLY A 1 104 ? -13.088 -9.990 8.393 1.00 95.69 104 GLY A O 1
ATOM 751 N N . ALA A 1 105 ? -12.681 -7.875 7.742 1.00 95.94 105 ALA A N 1
ATOM 752 C CA . ALA A 1 105 ? -12.536 -8.156 6.315 1.00 95.94 105 ALA A CA 1
ATOM 753 C C . ALA A 1 105 ? -11.458 -7.276 5.661 1.00 95.94 105 ALA A C 1
ATOM 755 O O . ALA A 1 105 ? -11.407 -6.062 5.876 1.00 95.94 105 ALA A O 1
ATOM 756 N N . THR A 1 106 ? -10.630 -7.885 4.818 1.00 94.88 106 THR A N 1
ATOM 757 C CA . THR A 1 106 ? -9.613 -7.217 3.995 1.00 94.88 106 THR A CA 1
ATOM 758 C C . THR A 1 106 ? -10.055 -7.236 2.530 1.00 94.88 106 THR A C 1
ATOM 760 O O . THR A 1 106 ? -10.736 -8.161 2.100 1.00 94.88 106 THR A O 1
ATOM 763 N N . THR A 1 107 ? -9.689 -6.221 1.743 1.00 93.44 107 THR A N 1
ATOM 764 C CA . THR A 1 107 ? -9.979 -6.199 0.298 1.00 93.44 107 THR A CA 1
ATOM 765 C C . THR A 1 107 ? -9.517 -7.480 -0.409 1.00 93.44 107 THR A C 1
ATOM 767 O O . THR A 1 107 ? -8.408 -7.954 -0.177 1.00 93.44 107 THR A O 1
ATOM 770 N N . GLN A 1 108 ? -10.363 -8.020 -1.289 1.00 92.31 108 GLN A N 1
ATOM 771 C CA . GLN A 1 108 ? -10.104 -9.278 -2.005 1.00 92.31 108 GLN A CA 1
ATOM 772 C C . GLN A 1 108 ? -9.023 -9.126 -3.084 1.00 92.31 108 GLN A C 1
ATOM 774 O O . GLN A 1 108 ? -8.486 -10.105 -3.570 1.00 92.31 108 GLN A O 1
ATOM 779 N N . ILE A 1 109 ? -8.681 -7.891 -3.460 1.00 86.19 109 ILE A N 1
ATOM 780 C CA . ILE A 1 109 ? -7.656 -7.595 -4.471 1.00 86.19 109 ILE A CA 1
ATOM 781 C C . ILE A 1 109 ? -6.284 -7.298 -3.844 1.00 86.19 109 ILE A C 1
ATOM 783 O O . ILE A 1 109 ? -5.435 -6.685 -4.494 1.00 86.19 109 ILE A O 1
ATOM 787 N N . ILE A 1 110 ? -6.072 -7.653 -2.570 1.00 85.44 110 ILE A N 1
ATOM 788 C CA . ILE A 1 110 ? -4.906 -7.233 -1.777 1.00 85.44 110 ILE A CA 1
ATOM 789 C C . ILE A 1 110 ? -3.566 -7.608 -2.426 1.00 85.44 110 ILE A C 1
ATOM 791 O O . ILE A 1 110 ? -2.666 -6.772 -2.473 1.00 85.44 110 ILE A O 1
ATOM 795 N N . GLU A 1 111 ? -3.474 -8.797 -3.016 1.00 80.81 111 GLU A N 1
ATOM 796 C CA . GLU A 1 111 ? -2.283 -9.318 -3.707 1.00 80.81 111 GLU A CA 1
ATOM 797 C C . GLU A 1 111 ? -1.937 -8.521 -4.974 1.00 80.81 111 GLU A C 1
ATOM 799 O O . GLU A 1 111 ? -0.782 -8.434 -5.378 1.00 80.81 111 GLU A O 1
ATOM 804 N N . THR A 1 112 ? -2.923 -7.851 -5.578 1.00 75.62 112 THR A N 1
ATOM 805 C CA . THR A 1 112 ? -2.706 -7.007 -6.765 1.00 75.62 112 THR A CA 1
ATOM 806 C C . THR A 1 112 ? -2.265 -5.585 -6.407 1.00 75.62 112 THR A C 1
ATOM 808 O O . THR A 1 112 ? -1.687 -4.866 -7.230 1.00 75.62 112 THR A O 1
ATOM 811 N N . ILE A 1 113 ? -2.540 -5.130 -5.179 1.00 73.50 113 ILE A N 1
ATOM 812 C CA . ILE A 1 113 ? -2.305 -3.741 -4.757 1.00 73.50 113 ILE A CA 1
ATOM 813 C C . ILE A 1 113 ? -1.215 -3.591 -3.694 1.00 73.50 113 ILE A C 1
ATOM 815 O O . ILE A 1 113 ? -0.760 -2.460 -3.499 1.00 73.50 113 ILE A O 1
ATOM 819 N N . SER A 1 114 ? -0.789 -4.690 -3.072 1.00 76.75 114 SER A N 1
ATOM 820 C CA . SER A 1 114 ? 0.192 -4.769 -1.989 1.00 76.75 114 SER A CA 1
ATOM 821 C C . SER A 1 114 ? 1.122 -5.977 -2.170 1.00 76.75 114 SER A C 1
ATOM 823 O O . SER A 1 114 ? 0.921 -6.792 -3.064 1.00 76.75 114 SER A O 1
ATOM 825 N N . SER A 1 115 ? 2.135 -6.088 -1.313 1.00 72.69 115 SER A N 1
ATOM 826 C CA . SER A 1 115 ? 3.024 -7.251 -1.236 1.00 72.69 115 SER A CA 1
ATOM 827 C C . SER A 1 115 ? 2.641 -8.089 -0.021 1.00 72.69 115 SER A C 1
ATOM 829 O O . SER A 1 115 ? 2.899 -7.690 1.115 1.00 72.69 115 SER A O 1
ATOM 831 N N . THR A 1 116 ? 2.006 -9.236 -0.251 1.00 72.25 116 THR A N 1
ATOM 832 C CA . THR A 1 116 ? 1.402 -10.057 0.813 1.00 72.25 116 THR A CA 1
ATOM 833 C C . THR A 1 116 ? 2.329 -11.131 1.379 1.00 72.25 116 THR A C 1
ATOM 835 O O . THR A 1 116 ? 2.063 -11.667 2.453 1.00 72.25 116 THR A O 1
ATOM 838 N N . GLY A 1 117 ? 3.459 -11.412 0.725 1.00 75.06 117 GLY A N 1
ATOM 839 C CA . GLY A 1 117 ? 4.416 -12.403 1.216 1.00 75.06 117 GLY A CA 1
ATOM 840 C C . GLY A 1 117 ? 3.816 -13.810 1.225 1.00 75.06 117 GLY A C 1
ATOM 841 O O . GLY A 1 117 ? 3.260 -14.236 0.222 1.00 75.06 117 GLY A O 1
ATOM 842 N N . GLY A 1 118 ? 3.949 -14.542 2.336 1.00 74.19 118 GLY A N 1
ATOM 843 C CA . GLY A 1 118 ? 3.416 -15.905 2.473 1.00 74.19 118 GLY A CA 1
ATOM 844 C C . GLY A 1 118 ? 1.945 -15.972 2.894 1.00 74.19 118 GLY A C 1
ATOM 845 O O . GLY A 1 118 ? 1.550 -16.960 3.510 1.00 74.19 118 GLY A O 1
ATOM 846 N N . THR A 1 119 ? 1.169 -14.914 2.656 1.00 82.94 119 THR A N 1
ATOM 847 C CA . THR A 1 119 ? -0.252 -14.849 3.015 1.00 82.94 119 THR A CA 1
ATOM 848 C C . THR A 1 119 ? -1.117 -14.802 1.767 1.00 82.94 119 THR A C 1
ATOM 850 O O . THR A 1 119 ? -0.765 -14.106 0.813 1.00 82.94 119 THR A O 1
ATOM 853 N N . ASP A 1 120 ? -2.247 -15.505 1.822 1.00 84.94 120 ASP A N 1
ATOM 854 C CA . ASP A 1 120 ? -3.117 -15.729 0.669 1.00 84.94 120 ASP A CA 1
ATOM 855 C C . ASP A 1 120 ? -4.522 -15.172 0.927 1.00 84.94 120 ASP A C 1
ATOM 857 O O . ASP A 1 120 ? -5.121 -15.384 1.986 1.00 84.94 120 ASP A O 1
ATOM 861 N N . GLU A 1 121 ? -5.086 -14.481 -0.053 1.00 89.38 121 GLU A N 1
ATOM 862 C CA . GLU A 1 121 ? -6.498 -14.117 -0.081 1.00 89.38 121 GLU A CA 1
ATOM 863 C C . GLU A 1 121 ? -7.350 -15.339 -0.475 1.00 89.38 121 GLU A C 1
ATOM 865 O O . GLU A 1 121 ? -7.067 -16.026 -1.452 1.00 89.38 121 GLU A O 1
ATOM 870 N N . ILE A 1 122 ? -8.412 -15.643 0.283 1.00 91.50 122 ILE A N 1
ATOM 871 C CA . ILE A 1 122 ? -9.142 -16.923 0.136 1.00 91.50 122 ILE A CA 1
ATOM 872 C C . ILE A 1 122 ? -10.518 -16.818 -0.536 1.00 91.50 122 ILE A C 1
ATOM 874 O O . ILE A 1 122 ? -11.309 -17.765 -0.482 1.00 91.50 122 ILE A O 1
ATOM 878 N N . THR A 1 123 ? -10.852 -15.682 -1.144 1.00 90.62 123 THR A N 1
ATOM 879 C CA . THR A 1 123 ? -12.161 -15.442 -1.775 1.00 90.62 123 THR A CA 1
ATOM 880 C C . THR A 1 123 ? -12.084 -15.184 -3.281 1.00 90.62 123 THR A C 1
ATOM 882 O O . THR A 1 123 ? -13.118 -14.944 -3.910 1.00 90.62 123 THR A O 1
ATOM 885 N N . GLY A 1 124 ? -10.898 -15.340 -3.872 1.00 81.25 124 GLY A N 1
ATOM 886 C CA . GLY A 1 124 ? -10.688 -15.462 -5.313 1.00 81.25 124 GLY A CA 1
ATOM 887 C C . GLY A 1 124 ? -10.036 -14.254 -5.980 1.00 81.25 124 GLY A C 1
ATOM 888 O O . GLY A 1 124 ? -10.163 -14.119 -7.195 1.00 81.25 124 GLY A O 1
ATOM 889 N N . GLY A 1 125 ? -9.387 -13.360 -5.227 1.00 82.50 125 GLY A N 1
ATOM 890 C CA . GLY A 1 125 ? -8.529 -12.318 -5.808 1.00 82.50 125 GLY A CA 1
ATOM 891 C C . GLY A 1 125 ? -9.265 -11.167 -6.512 1.00 82.50 125 GLY A C 1
ATOM 892 O O . GLY A 1 125 ? -8.638 -10.323 -7.152 1.00 82.50 125 GLY A O 1
ATOM 893 N N . ALA A 1 126 ? -10.598 -11.118 -6.433 1.00 86.31 126 ALA A N 1
ATOM 894 C CA . ALA A 1 126 ? -11.441 -10.147 -7.128 1.00 86.31 126 ALA A CA 1
ATOM 895 C C . ALA A 1 126 ? -12.583 -9.653 -6.233 1.00 86.31 126 ALA A C 1
ATOM 897 O O . ALA A 1 126 ? -13.039 -10.370 -5.345 1.00 86.31 126 ALA A O 1
ATOM 898 N N . ASN A 1 127 ? -13.084 -8.440 -6.495 1.00 89.19 127 ASN A N 1
ATOM 899 C CA . ASN A 1 127 ? -14.217 -7.869 -5.761 1.00 89.19 127 ASN A CA 1
ATOM 900 C C . ASN A 1 127 ? -15.500 -8.678 -6.034 1.00 89.19 127 ASN A C 1
ATOM 902 O O . ASN A 1 127 ? -16.192 -8.464 -7.027 1.00 89.19 127 ASN A O 1
ATOM 906 N N . ASN A 1 128 ? -15.808 -9.616 -5.143 1.00 93.69 128 ASN A N 1
ATOM 907 C CA . ASN A 1 128 ? -16.961 -10.503 -5.175 1.00 93.69 128 ASN A CA 1
ATOM 908 C C . ASN A 1 128 ? -17.566 -10.580 -3.769 1.00 93.69 128 ASN A C 1
ATOM 910 O O . ASN A 1 128 ? -17.181 -11.421 -2.948 1.00 93.69 128 ASN A O 1
ATOM 914 N N . MET A 1 129 ? -18.537 -9.705 -3.500 1.00 97.56 129 MET A N 1
ATOM 915 C CA . MET A 1 129 ? -19.120 -9.563 -2.164 1.00 97.56 129 MET A CA 1
ATOM 916 C C . MET A 1 129 ? -19.900 -10.805 -1.725 1.00 97.56 129 MET A C 1
ATOM 918 O O . MET A 1 129 ? -19.979 -11.080 -0.532 1.00 97.56 129 MET A O 1
ATOM 922 N N . ALA A 1 130 ? -20.411 -11.616 -2.658 1.00 97.62 130 ALA A N 1
ATOM 923 C CA . ALA A 1 130 ? -21.057 -12.886 -2.327 1.00 97.62 130 ALA A CA 1
ATOM 924 C C . ALA A 1 130 ? -20.052 -13.936 -1.823 1.00 97.62 130 ALA A C 1
ATOM 926 O O . ALA A 1 130 ? -20.350 -14.662 -0.873 1.00 97.62 130 ALA A O 1
ATOM 927 N N . ALA A 1 131 ? -18.861 -14.009 -2.429 1.00 96.81 131 ALA A N 1
ATOM 928 C CA . ALA A 1 131 ? -17.782 -14.874 -1.951 1.00 96.81 131 ALA A CA 1
ATOM 929 C C . ALA A 1 131 ? -17.251 -14.403 -0.588 1.00 96.81 131 ALA A C 1
ATOM 931 O O . ALA A 1 131 ? -17.082 -15.218 0.318 1.00 96.81 131 ALA A O 1
ATOM 932 N N . LEU A 1 132 ? -17.079 -13.089 -0.412 1.00 97.88 132 LEU A N 1
ATOM 933 C CA . LEU A 1 132 ? -16.663 -12.505 0.862 1.00 97.88 132 LEU A CA 1
ATOM 934 C C . LEU A 1 132 ? -17.701 -12.745 1.973 1.00 97.88 132 LEU A C 1
ATOM 936 O O . LEU A 1 132 ? -17.351 -13.197 3.064 1.00 97.88 132 LEU A O 1
ATOM 940 N N . ALA A 1 133 ? -18.991 -12.544 1.684 1.00 98.50 133 ALA A N 1
ATOM 941 C CA . ALA A 1 133 ? -20.080 -12.836 2.616 1.00 98.50 133 ALA A CA 1
ATOM 942 C C . ALA A 1 133 ? -20.100 -14.313 3.045 1.00 98.50 133 ALA A C 1
ATOM 944 O O . ALA A 1 133 ? -20.347 -14.609 4.213 1.00 98.50 133 ALA A O 1
ATOM 945 N N . ALA A 1 134 ? -19.784 -15.245 2.138 1.00 98.19 134 ALA A N 1
ATOM 946 C CA . ALA A 1 134 ? -19.720 -16.673 2.454 1.00 98.19 134 ALA A CA 1
ATOM 947 C C . ALA A 1 134 ? -18.617 -17.031 3.471 1.00 98.19 134 ALA A C 1
ATOM 949 O O . ALA A 1 134 ? -18.745 -18.040 4.167 1.00 98.19 134 ALA A O 1
ATOM 950 N N . VAL A 1 135 ? -17.564 -16.212 3.577 1.00 97.38 135 VAL A N 1
ATOM 951 C CA . VAL A 1 135 ? -16.481 -16.369 4.563 1.00 97.38 135 VAL A CA 1
ATOM 952 C C . VAL A 1 135 ? -16.783 -15.630 5.871 1.00 97.38 135 VAL A C 1
ATOM 954 O O . VAL A 1 135 ? -16.477 -16.143 6.949 1.00 97.38 135 VAL A O 1
ATOM 957 N N . ILE A 1 136 ? -17.442 -14.470 5.802 1.00 98.12 136 ILE A N 1
ATOM 958 C CA . ILE A 1 136 ? -17.793 -13.656 6.978 1.00 98.12 136 ILE A CA 1
ATOM 959 C C . ILE A 1 136 ? -18.979 -14.247 7.751 1.00 98.12 136 ILE A C 1
ATOM 961 O O . ILE A 1 136 ? -18.932 -14.318 8.980 1.00 98.12 136 ILE A O 1
ATOM 965 N N . GLN A 1 137 ? -20.039 -14.689 7.067 1.00 98.38 137 GLN A N 1
ATOM 966 C CA . GLN A 1 137 ? -21.284 -15.116 7.719 1.00 98.38 137 GLN A CA 1
ATOM 967 C C . GLN A 1 137 ? -21.080 -16.231 8.764 1.00 98.38 137 GLN A C 1
ATOM 969 O O . GLN A 1 137 ? -21.620 -16.103 9.861 1.00 98.38 137 GLN A O 1
ATOM 974 N N . PRO A 1 138 ? -20.259 -17.276 8.527 1.00 98.00 138 PRO A N 1
ATOM 975 C CA . PRO A 1 138 ? -19.977 -18.279 9.555 1.00 98.00 138 PRO A CA 1
ATOM 976 C C . PRO A 1 138 ? -19.346 -17.711 10.836 1.00 98.00 138 PRO A C 1
ATOM 978 O O . PRO A 1 138 ? -19.559 -18.266 11.912 1.00 98.00 138 PRO A O 1
ATOM 981 N N . GLN A 1 139 ? -18.585 -16.614 10.742 1.00 97.62 139 GLN A N 1
ATOM 982 C CA . GLN A 1 139 ? -18.002 -15.938 11.907 1.00 97.62 139 GLN A CA 1
ATOM 983 C C . GLN A 1 139 ? -19.072 -15.175 12.692 1.00 97.62 139 GLN A C 1
ATOM 985 O O . GLN A 1 139 ? -19.093 -15.247 13.920 1.00 97.62 139 GLN A O 1
ATOM 990 N N . ILE A 1 140 ? -19.997 -14.507 11.991 1.00 98.00 140 ILE A N 1
ATOM 991 C CA . ILE A 1 140 ? -21.177 -13.878 12.603 1.00 98.00 140 ILE A CA 1
ATOM 992 C C . ILE A 1 140 ? -22.002 -14.936 13.342 1.00 98.00 140 ILE A C 1
ATOM 994 O O . ILE A 1 140 ? -22.250 -14.802 14.540 1.00 98.00 140 ILE A O 1
ATOM 998 N N . ASP A 1 141 ? -22.333 -16.040 12.670 1.00 97.88 141 ASP A N 1
ATOM 999 C CA . ASP A 1 141 ? -23.107 -17.141 13.248 1.00 97.88 141 ASP A CA 1
ATOM 1000 C C . ASP A 1 141 ? -22.417 -17.739 14.489 1.00 97.88 141 ASP A C 1
ATOM 1002 O O . ASP A 1 141 ? -23.078 -18.075 15.476 1.00 97.88 141 ASP A O 1
ATOM 1006 N N . ALA A 1 142 ? -21.084 -17.859 14.469 1.00 96.62 142 ALA A N 1
ATOM 1007 C CA . ALA A 1 142 ? -20.301 -18.353 15.600 1.00 96.62 142 ALA A CA 1
ATOM 1008 C C . ALA A 1 142 ? -20.320 -17.388 16.797 1.00 96.62 142 ALA A C 1
ATOM 1010 O O . ALA A 1 142 ? -20.465 -17.839 17.936 1.00 96.62 142 ALA A O 1
ATOM 1011 N N . MET A 1 143 ? -20.223 -16.076 16.558 1.00 96.19 143 MET A N 1
ATOM 1012 C CA . MET A 1 143 ? -20.337 -15.066 17.616 1.00 96.19 143 MET A CA 1
ATOM 1013 C C . MET A 1 143 ? -21.741 -15.045 18.228 1.00 96.19 143 MET A C 1
ATOM 1015 O O . MET A 1 143 ? -21.876 -15.014 19.454 1.00 96.19 143 MET A O 1
ATOM 1019 N N . VAL A 1 144 ? -22.778 -15.169 17.395 1.00 96.56 144 VAL A N 1
ATOM 1020 C CA . VAL A 1 144 ? -24.170 -15.285 17.849 1.00 96.56 144 VAL A CA 1
ATOM 1021 C C . VAL A 1 144 ? -24.386 -16.548 18.676 1.00 96.56 144 VAL A C 1
ATOM 1023 O O . VAL A 1 144 ? -24.969 -16.500 19.760 1.00 96.56 144 VAL A O 1
ATOM 1026 N N . ALA A 1 145 ? -23.845 -17.685 18.235 1.00 96.31 145 ALA A N 1
ATOM 1027 C CA . ALA A 1 145 ? -23.887 -18.927 19.002 1.00 96.31 145 ALA A CA 1
ATOM 1028 C C . ALA A 1 145 ? -23.131 -18.834 20.343 1.00 96.31 145 ALA A C 1
ATOM 1030 O O . ALA A 1 145 ? -23.485 -19.536 21.294 1.00 96.31 145 ALA A O 1
ATOM 1031 N N . ALA A 1 146 ? -22.116 -17.969 20.430 1.00 93.62 146 ALA A N 1
ATOM 1032 C CA . ALA A 1 146 ? -21.377 -17.667 21.654 1.00 93.62 146 ALA A CA 1
ATOM 1033 C C . ALA A 1 146 ? -22.080 -16.639 22.566 1.00 93.62 146 ALA A C 1
ATOM 1035 O O . ALA A 1 146 ? -21.622 -16.418 23.687 1.00 93.62 146 ALA A O 1
ATOM 1036 N N . GLY A 1 147 ? -23.210 -16.069 22.133 1.00 94.38 147 GLY A N 1
ATOM 1037 C CA . GLY A 1 147 ? -24.068 -15.195 22.934 1.00 94.38 147 GLY A CA 1
ATOM 1038 C C . GLY A 1 147 ? -23.950 -13.701 22.634 1.00 94.38 147 GLY A C 1
ATOM 1039 O O . GLY A 1 147 ? -24.633 -12.923 23.296 1.00 94.38 147 GLY A O 1
ATOM 1040 N N . ALA A 1 148 ? -23.129 -13.289 21.663 1.00 95.88 148 ALA A N 1
ATOM 1041 C CA . ALA A 1 148 ? -23.142 -11.911 21.176 1.00 95.88 148 ALA A CA 1
ATOM 1042 C C . ALA A 1 148 ? -24.385 -11.675 20.310 1.00 95.88 148 ALA A C 1
ATOM 1044 O O . ALA A 1 148 ? -24.688 -12.472 19.433 1.00 95.88 148 ALA A O 1
ATOM 1045 N N . ASN A 1 149 ? -25.105 -10.582 20.531 1.00 94.25 149 ASN A N 1
ATOM 1046 C CA . ASN A 1 149 ? -26.265 -10.213 19.711 1.00 94.25 149 ASN A CA 1
ATOM 1047 C C . ASN A 1 149 ? -26.139 -8.823 19.083 1.00 94.25 149 ASN A C 1
ATOM 1049 O O . ASN A 1 149 ? -27.109 -8.332 18.535 1.00 94.25 149 ASN A O 1
ATOM 1053 N N . LYS A 1 150 ? -24.956 -8.212 19.188 1.00 98.00 150 LYS A N 1
ATOM 1054 C CA . LYS A 1 150 ? -24.582 -6.951 18.545 1.00 98.00 150 LYS A CA 1
ATOM 1055 C C . LYS A 1 150 ? -23.314 -7.220 17.758 1.00 98.00 150 LYS A C 1
ATOM 1057 O O . LYS A 1 150 ? -22.334 -7.685 18.353 1.00 98.00 150 LYS A O 1
ATOM 1062 N N . ILE A 1 151 ? -23.325 -6.974 16.458 1.00 98.12 151 ILE A N 1
ATOM 1063 C CA . ILE A 1 151 ? -22.260 -7.380 15.545 1.00 98.12 151 ILE A CA 1
ATOM 1064 C C . ILE A 1 151 ? -21.741 -6.176 14.769 1.00 98.12 151 ILE A C 1
ATOM 1066 O O . ILE A 1 151 ? -22.468 -5.485 14.055 1.00 98.12 151 ILE A O 1
ATOM 1070 N N . ILE A 1 152 ? -20.432 -5.968 14.875 1.00 98.44 152 ILE A N 1
ATOM 1071 C CA . ILE A 1 152 ? -19.699 -4.936 14.154 1.00 98.44 152 ILE A CA 1
ATOM 1072 C C . ILE A 1 152 ? -18.818 -5.613 13.102 1.00 98.44 152 ILE A C 1
ATOM 1074 O O . ILE A 1 152 ? -18.019 -6.495 13.416 1.00 98.44 152 ILE A O 1
ATOM 1078 N N . LEU A 1 153 ? -18.920 -5.180 11.852 1.00 98.19 153 LEU A N 1
ATOM 1079 C CA . LEU A 1 153 ? -17.933 -5.470 10.819 1.00 98.19 153 LEU A CA 1
ATOM 1080 C C . LEU A 1 153 ? -16.949 -4.301 10.755 1.00 98.19 153 LEU A C 1
ATOM 1082 O O . LEU A 1 153 ? -17.339 -3.166 10.508 1.00 98.19 153 LEU A O 1
ATOM 1086 N N . THR A 1 154 ? -15.663 -4.569 10.945 1.00 96.06 154 THR A N 1
ATOM 1087 C CA . THR A 1 154 ? -14.600 -3.639 10.542 1.00 96.06 154 THR A CA 1
ATOM 1088 C C . THR A 1 154 ? -14.050 -4.122 9.204 1.00 96.06 154 THR A C 1
ATOM 1090 O O . THR A 1 154 ? -13.716 -5.303 9.067 1.00 96.06 154 THR A O 1
ATOM 1093 N N . SER A 1 155 ? -13.981 -3.255 8.197 1.00 95.06 155 SER A N 1
ATOM 1094 C CA . SER A 1 155 ? -13.535 -3.644 6.855 1.00 95.06 155 SER A CA 1
ATOM 1095 C C . SER A 1 155 ? -12.563 -2.648 6.236 1.00 95.06 155 SER A C 1
ATOM 1097 O O . SER A 1 155 ? -12.498 -1.476 6.606 1.00 95.06 155 SER A O 1
ATOM 1099 N N . HIS A 1 156 ? -11.803 -3.122 5.249 1.00 94.19 156 HIS A N 1
ATOM 1100 C CA . HIS A 1 156 ? -10.935 -2.277 4.436 1.00 94.19 156 HIS A CA 1
ATOM 1101 C C . HIS A 1 156 ? -11.009 -2.665 2.948 1.00 94.19 156 HIS A C 1
ATOM 1103 O O . HIS A 1 156 ? -10.057 -3.238 2.406 1.00 94.19 156 HIS A O 1
ATOM 1109 N N . LEU A 1 157 ? -12.133 -2.371 2.276 1.00 93.38 157 LEU A N 1
ATOM 1110 C CA . LEU A 1 157 ? -12.429 -2.869 0.921 1.00 93.38 157 LEU A CA 1
ATOM 1111 C C . LEU A 1 157 ? -12.027 -1.928 -0.226 1.00 93.38 157 LEU A C 1
ATOM 1113 O O . LEU A 1 157 ? -12.267 -2.250 -1.380 1.00 93.38 157 LEU A O 1
ATOM 1117 N N . GLN A 1 158 ? -11.331 -0.819 0.046 1.00 88.56 158 GLN A N 1
ATOM 1118 C CA . GLN A 1 158 ? -10.840 0.175 -0.939 1.00 88.56 158 GLN A CA 1
ATOM 1119 C C . GLN A 1 158 ? -11.902 1.100 -1.550 1.00 88.56 158 GLN A C 1
ATOM 1121 O O . GLN A 1 158 ? -11.522 2.187 -1.994 1.00 88.56 158 GLN A O 1
ATOM 1126 N N . GLN A 1 159 ? -13.179 0.706 -1.579 1.00 90.44 159 GLN A N 1
ATOM 1127 C CA . GLN A 1 159 ? -14.308 1.500 -2.085 1.00 90.44 159 GLN A CA 1
ATOM 1128 C C . GLN A 1 159 ? -15.540 1.267 -1.205 1.00 90.44 159 GLN A C 1
ATOM 1130 O O . GLN A 1 159 ? -15.991 0.132 -1.114 1.00 90.44 159 GLN A O 1
ATOM 1135 N N . ILE A 1 160 ? -16.135 2.330 -0.649 1.00 93.06 160 ILE A N 1
ATOM 1136 C CA . ILE A 1 160 ? -17.272 2.219 0.288 1.00 93.06 160 ILE A CA 1
ATOM 1137 C C . ILE A 1 160 ? -18.517 1.563 -0.333 1.00 93.06 160 ILE A C 1
ATOM 1139 O O . ILE A 1 160 ? -19.373 1.028 0.369 1.00 93.06 160 ILE A O 1
ATOM 1143 N N . ALA A 1 161 ? -18.632 1.592 -1.664 1.00 95.06 161 ALA A N 1
ATOM 1144 C CA . ALA A 1 161 ? -19.688 0.897 -2.393 1.00 95.06 161 ALA A CA 1
ATOM 1145 C C . ALA A 1 161 ? -19.669 -0.623 -2.144 1.00 95.06 161 ALA A C 1
ATOM 1147 O O . ALA A 1 161 ? -20.730 -1.244 -2.119 1.00 95.06 161 ALA A O 1
ATOM 1148 N N . LEU A 1 162 ? -18.491 -1.205 -1.897 1.00 96.50 162 LEU A N 1
ATOM 1149 C CA . LEU A 1 162 ? -18.339 -2.629 -1.604 1.00 96.50 162 LEU A CA 1
ATOM 1150 C C . LEU A 1 162 ? -18.885 -2.965 -0.215 1.00 96.50 162 LEU A C 1
ATOM 1152 O O . LEU A 1 162 ? -19.619 -3.937 -0.075 1.00 96.50 162 LEU A O 1
ATOM 1156 N N . GLU A 1 163 ? -18.632 -2.131 0.799 1.00 97.69 163 GLU A N 1
ATOM 1157 C CA . GLU A 1 163 ? -19.278 -2.273 2.107 1.00 97.69 163 GLU A CA 1
ATOM 1158 C C . GLU A 1 163 ? -20.808 -2.152 2.024 1.00 97.69 163 GLU A C 1
ATOM 1160 O O . GLU A 1 163 ? -21.520 -2.919 2.675 1.00 97.69 163 GLU A O 1
ATOM 1165 N N . LYS A 1 164 ? -21.325 -1.231 1.198 1.00 97.81 164 LYS A N 1
ATOM 1166 C CA . LYS A 1 164 ? -22.774 -1.060 0.978 1.00 97.81 164 LYS A CA 1
ATOM 1167 C C . LYS A 1 164 ? -23.413 -2.283 0.320 1.00 97.81 164 LYS A C 1
ATOM 1169 O O . LYS A 1 164 ? -24.505 -2.682 0.720 1.00 97.81 164 LYS A O 1
ATOM 1174 N N . GLU A 1 165 ? -22.748 -2.879 -0.669 1.00 98.19 165 GLU A N 1
ATOM 1175 C CA . GLU A 1 165 ? -23.191 -4.129 -1.296 1.00 98.19 165 GLU A CA 1
ATOM 1176 C C . GLU A 1 165 ? -23.123 -5.300 -0.306 1.00 98.19 165 GLU A C 1
ATOM 1178 O O . GLU A 1 165 ? -24.094 -6.045 -0.161 1.00 98.19 165 GLU A O 1
ATOM 1183 N N . LEU A 1 166 ? -22.004 -5.434 0.414 1.00 98.56 166 LEU A N 1
ATOM 1184 C CA . LEU A 1 166 ? -21.773 -6.504 1.381 1.00 98.56 166 LEU A CA 1
ATOM 1185 C C . LEU A 1 166 ? -22.806 -6.501 2.513 1.00 98.56 166 LEU A C 1
ATOM 1187 O O . LEU A 1 166 ? -23.255 -7.575 2.916 1.00 98.56 166 LEU A O 1
ATOM 1191 N N . ALA A 1 167 ? -23.223 -5.322 2.986 1.00 98.38 167 ALA A N 1
ATOM 1192 C CA . ALA A 1 167 ? -24.262 -5.186 4.008 1.00 98.38 167 ALA A CA 1
ATOM 1193 C C . ALA A 1 167 ? -25.527 -5.981 3.645 1.00 98.38 167 ALA A C 1
ATOM 1195 O O . ALA A 1 167 ? -26.015 -6.763 4.455 1.00 98.38 167 ALA A O 1
ATOM 1196 N N . GLY A 1 168 ? -25.997 -5.869 2.398 1.00 98.25 168 GLY A N 1
ATOM 1197 C CA . GLY A 1 168 ? -27.204 -6.553 1.920 1.00 98.25 168 GLY A CA 1
ATOM 1198 C C . GLY A 1 168 ? -27.058 -8.066 1.706 1.00 98.25 168 GLY A C 1
ATOM 1199 O O . GLY A 1 168 ? -28.036 -8.728 1.355 1.00 98.25 168 GLY A O 1
ATOM 1200 N N . LEU A 1 169 ? -25.855 -8.621 1.884 1.00 98.62 169 LEU A N 1
ATOM 1201 C CA . LEU A 1 169 ? -25.554 -10.049 1.728 1.00 98.62 169 LEU A CA 1
ATOM 1202 C C . LEU A 1 169 ? -25.313 -10.760 3.064 1.00 98.62 169 LEU A C 1
ATOM 1204 O O . LEU A 1 169 ? -25.400 -11.988 3.120 1.00 98.62 169 LEU A O 1
ATOM 1208 N N . LEU A 1 170 ? -25.017 -10.005 4.122 1.00 98.50 170 LEU A N 1
ATOM 1209 C CA . LEU A 1 170 ? -24.832 -10.509 5.479 1.00 98.50 170 LEU A CA 1
ATOM 1210 C C . LEU A 1 170 ? -26.159 -10.502 6.240 1.00 98.50 170 LEU A C 1
ATOM 1212 O O . LEU A 1 170 ? -27.053 -9.724 5.936 1.00 98.50 170 LEU A O 1
ATOM 1216 N N . ASN A 1 171 ? -26.294 -11.365 7.239 1.00 97.88 171 ASN A N 1
ATOM 1217 C CA . ASN A 1 171 ? -27.436 -11.401 8.148 1.00 97.88 171 ASN A CA 1
ATOM 1218 C C . ASN A 1 171 ? -26.940 -11.285 9.593 1.00 97.88 171 ASN A C 1
ATOM 1220 O O . ASN A 1 171 ? -26.085 -12.072 10.008 1.00 97.88 171 ASN A O 1
ATOM 1224 N N . GLY A 1 172 ? -27.496 -10.336 10.343 1.00 96.06 172 GLY A N 1
ATOM 1225 C CA . GLY A 1 172 ? -27.160 -10.067 11.737 1.00 96.06 172 GLY A CA 1
ATOM 1226 C C . GLY A 1 172 ? -25.953 -9.152 11.934 1.00 96.06 172 GLY A C 1
ATOM 1227 O O . GLY A 1 172 ? -25.343 -9.229 12.990 1.00 96.06 172 GLY A O 1
ATOM 1228 N N . VAL A 1 173 ? -25.570 -8.345 10.936 1.00 98.19 173 VAL A N 1
ATOM 1229 C CA . VAL A 1 173 ? -24.596 -7.250 11.110 1.00 98.19 173 VAL A CA 1
ATOM 1230 C C . VAL A 1 173 ? -25.352 -5.966 11.436 1.00 98.19 173 VAL A C 1
ATOM 1232 O O . VAL A 1 173 ? -26.341 -5.682 10.774 1.00 98.19 173 VAL A O 1
ATOM 1235 N N . ASP A 1 174 ? -24.883 -5.185 12.408 1.00 98.56 174 ASP A N 1
ATOM 1236 C CA . ASP A 1 174 ? -25.549 -3.941 12.826 1.00 98.56 174 ASP A CA 1
ATOM 1237 C C . ASP A 1 174 ? -24.775 -2.692 12.390 1.00 98.56 174 ASP A C 1
ATOM 1239 O O . ASP A 1 174 ? -25.346 -1.664 12.022 1.00 98.56 174 ASP A O 1
ATOM 1243 N N . ILE A 1 175 ? -23.443 -2.757 12.455 1.00 98.75 175 ILE A N 1
ATOM 1244 C CA . ILE A 1 175 ? -22.562 -1.624 12.162 1.00 98.75 175 ILE A CA 1
ATOM 1245 C C . ILE A 1 175 ? -21.433 -2.086 11.249 1.00 98.75 175 ILE A C 1
ATOM 1247 O O . ILE A 1 175 ? -20.780 -3.091 11.528 1.00 98.75 175 ILE A O 1
ATOM 1251 N N . ILE A 1 176 ? -21.152 -1.316 10.199 1.00 98.56 176 ILE A N 1
ATOM 1252 C CA . ILE A 1 176 ? -19.970 -1.486 9.353 1.00 98.56 176 ILE A CA 1
ATOM 1253 C C . ILE A 1 176 ? -19.077 -0.256 9.501 1.00 98.56 176 ILE A C 1
ATOM 1255 O O . ILE A 1 176 ? -19.471 0.859 9.166 1.00 98.56 176 ILE A O 1
ATOM 1259 N N . ILE A 1 177 ? -17.855 -0.460 9.983 1.00 97.88 177 ILE A N 1
ATOM 1260 C CA . ILE A 1 177 ? -16.814 0.565 10.023 1.00 97.88 177 ILE A CA 1
ATOM 1261 C C . ILE A 1 177 ? -15.935 0.376 8.785 1.00 97.88 177 ILE A C 1
ATOM 1263 O O . ILE A 1 177 ? -15.071 -0.503 8.758 1.00 97.88 177 ILE A O 1
ATOM 1267 N N . ALA A 1 178 ? -16.196 1.186 7.759 1.00 95.81 178 ALA A N 1
ATOM 1268 C CA . ALA A 1 178 ? -15.616 1.063 6.427 1.00 95.81 178 ALA A CA 1
ATOM 1269 C C . ALA A 1 178 ? -14.281 1.811 6.298 1.00 95.81 178 ALA A C 1
ATOM 1271 O O . ALA A 1 178 ? -14.142 2.964 6.723 1.00 95.81 178 ALA A O 1
ATOM 1272 N N . GLY A 1 179 ? -13.308 1.174 5.645 1.00 90.81 179 GLY A N 1
ATOM 1273 C CA . GLY A 1 179 ? -11.963 1.703 5.430 1.00 90.81 179 GLY A CA 1
ATOM 1274 C C . GLY A 1 179 ? -11.441 1.518 4.000 1.00 90.81 179 GLY A C 1
ATOM 1275 O O . GLY A 1 179 ? -11.931 0.719 3.205 1.00 90.81 179 GLY A O 1
ATOM 1276 N N . GLY A 1 180 ? -10.388 2.261 3.661 1.00 87.19 180 GLY A N 1
ATOM 1277 C CA . GLY A 1 180 ? -9.654 2.138 2.393 1.00 87.19 180 GLY A CA 1
ATOM 1278 C C . GLY A 1 180 ? -10.152 3.015 1.243 1.00 87.19 180 GLY A C 1
ATOM 1279 O O . GLY A 1 180 ? -9.363 3.333 0.345 1.00 87.19 180 GLY A O 1
ATOM 1280 N N . SER A 1 181 ? -11.413 3.449 1.278 1.00 88.06 181 SER A N 1
ATOM 1281 C CA . SER A 1 181 ? -11.951 4.436 0.334 1.00 88.06 181 SER A CA 1
ATOM 1282 C C . SER A 1 181 ? -11.554 5.871 0.670 1.00 88.06 181 SER A C 1
ATOM 1284 O O . SER A 1 181 ? -11.419 6.668 -0.254 1.00 88.06 181 SER A O 1
ATOM 1286 N N . ASN A 1 182 ? -11.306 6.163 1.955 1.00 88.75 182 ASN A N 1
ATOM 1287 C CA . ASN A 1 182 ? -11.177 7.514 2.515 1.00 88.75 182 ASN A CA 1
ATOM 1288 C C . ASN A 1 182 ? -12.459 8.355 2.345 1.00 88.75 182 ASN A C 1
ATOM 1290 O O . ASN A 1 182 ? -12.399 9.561 2.137 1.00 88.75 182 ASN A O 1
ATOM 1294 N N . THR A 1 183 ? -13.634 7.724 2.376 1.00 92.38 183 THR A N 1
ATOM 1295 C CA . THR A 1 183 ? -14.897 8.449 2.209 1.00 92.38 183 THR A CA 1
ATOM 1296 C C . THR A 1 183 ? -15.159 9.321 3.436 1.00 92.38 183 THR A C 1
ATOM 1298 O O . THR A 1 183 ? -15.476 8.806 4.507 1.00 92.38 183 THR A O 1
ATOM 1301 N N . LEU A 1 184 ? -15.065 10.644 3.277 1.00 95.00 184 LEU A N 1
ATOM 1302 C CA . LEU A 1 184 ? -15.499 11.587 4.302 1.00 95.00 184 LEU A CA 1
ATOM 1303 C C . LEU A 1 184 ? -17.026 11.609 4.360 1.00 95.00 184 LEU A C 1
ATOM 1305 O O . LEU A 1 184 ? -17.680 12.145 3.464 1.00 95.00 184 LEU A O 1
ATOM 1309 N N . GLN A 1 185 ? -17.588 11.022 5.410 1.00 97.19 185 GLN A N 1
ATOM 1310 C CA . GLN A 1 185 ? -18.999 11.166 5.737 1.00 97.19 185 GLN A CA 1
ATOM 1311 C C . GLN A 1 185 ? -19.159 12.259 6.792 1.00 97.19 185 GLN A C 1
ATOM 1313 O O . GLN A 1 185 ? -18.446 12.239 7.796 1.00 97.19 185 GLN A O 1
ATOM 1318 N N . ALA A 1 186 ? -20.077 13.195 6.569 1.00 96.88 186 ALA A N 1
ATOM 1319 C CA . ALA A 1 186 ? -20.397 14.256 7.521 1.00 96.88 186 ALA A CA 1
ATOM 1320 C C . ALA A 1 186 ? -21.818 14.779 7.294 1.00 96.88 186 ALA A C 1
ATOM 1322 O O . ALA A 1 186 ? -22.364 14.655 6.194 1.00 96.88 186 ALA A O 1
ATOM 1323 N N . ASP A 1 187 ? -22.414 15.386 8.312 1.00 93.88 187 ASP A N 1
ATOM 1324 C CA . ASP A 1 187 ? -23.693 16.090 8.192 1.00 93.88 187 ASP A CA 1
ATOM 1325 C C . ASP A 1 187 ? -23.535 17.625 8.265 1.00 93.88 187 ASP A C 1
ATOM 1327 O O . ASP A 1 187 ? -22.448 18.174 8.095 1.00 93.88 187 ASP A O 1
ATOM 1331 N N . ALA A 1 188 ? -24.646 18.351 8.428 1.00 92.50 188 ALA A N 1
ATOM 1332 C CA . ALA A 1 188 ? -24.643 19.815 8.452 1.00 92.50 188 ALA A CA 1
ATOM 1333 C C . ALA A 1 188 ? -24.200 20.410 9.806 1.00 92.50 188 ALA A C 1
ATOM 1335 O O . ALA A 1 188 ? -24.090 21.635 9.933 1.00 92.50 188 ALA A O 1
ATOM 1336 N N . GLN A 1 189 ? -24.020 19.570 10.821 1.00 89.75 189 GLN A N 1
ATOM 1337 C CA . GLN A 1 189 ? -23.673 19.897 12.195 1.00 89.75 189 GLN A CA 1
ATOM 1338 C C . GLN A 1 189 ? -22.168 19.705 12.414 1.00 89.75 189 GLN A C 1
ATOM 1340 O O . GLN A 1 189 ? -21.581 20.385 13.262 1.00 89.75 189 GLN A O 1
ATOM 1345 N N . ASP A 1 190 ? -21.551 18.843 11.611 1.00 94.06 190 ASP A N 1
ATOM 1346 C CA . ASP A 1 190 ? -20.121 18.587 11.592 1.00 94.06 190 ASP A CA 1
ATOM 1347 C C . ASP A 1 190 ? -19.317 19.759 11.011 1.00 94.06 190 ASP A C 1
ATOM 1349 O O . ASP A 1 190 ? -19.605 20.308 9.942 1.00 94.06 190 ASP A O 1
ATOM 1353 N N . ARG A 1 191 ? -18.241 20.135 11.710 1.00 94.00 191 ARG A N 1
ATOM 1354 C CA . ARG A 1 191 ? -17.253 21.077 11.179 1.00 94.00 191 ARG A CA 1
ATOM 1355 C C . ARG A 1 191 ? -16.209 20.314 10.372 1.00 94.00 191 ARG A C 1
ATOM 1357 O O . ARG A 1 191 ? -15.477 19.492 10.924 1.00 94.00 191 ARG A O 1
ATOM 1364 N N . LEU A 1 192 ? -16.080 20.680 9.103 1.00 93.88 192 LEU A N 1
ATOM 1365 C CA . LEU A 1 192 ? -15.001 20.214 8.239 1.00 93.88 192 LEU A CA 1
ATOM 1366 C C . LEU A 1 192 ? -13.762 21.112 8.356 1.00 93.88 192 LEU A C 1
ATOM 1368 O O . LEU A 1 192 ? -13.843 22.274 8.772 1.00 93.88 192 LEU A O 1
ATOM 1372 N N . ARG A 1 193 ? -12.602 20.551 8.024 1.00 91.19 193 ARG A N 1
ATOM 1373 C CA . ARG A 1 193 ? -11.361 21.297 7.818 1.00 91.19 193 ARG A CA 1
ATOM 1374 C C . ARG A 1 193 ? -11.482 22.139 6.551 1.00 91.19 193 ARG A C 1
ATOM 1376 O O . ARG A 1 193 ? -12.254 21.828 5.646 1.00 91.19 193 ARG A O 1
ATOM 1383 N N . ASP A 1 194 ? -10.711 23.215 6.495 1.00 82.62 194 ASP A N 1
ATOM 1384 C CA . ASP A 1 194 ? -10.656 24.064 5.310 1.00 82.62 194 ASP A CA 1
ATOM 1385 C C . ASP A 1 194 ? -10.166 23.244 4.108 1.00 82.62 194 ASP A C 1
ATOM 1387 O O . ASP A 1 194 ? -9.122 22.606 4.191 1.00 82.62 194 ASP A O 1
ATOM 1391 N N . GLY A 1 195 ? -10.902 23.279 2.998 1.00 78.38 195 GLY A N 1
ATOM 1392 C CA . GLY A 1 195 ? -10.606 22.471 1.807 1.00 78.38 195 GLY A CA 1
ATOM 1393 C C . GLY A 1 195 ? -11.532 21.272 1.632 1.00 78.38 195 GLY A C 1
ATOM 1394 O O . GLY A 1 195 ? -11.810 20.882 0.500 1.00 78.38 195 GLY A O 1
ATOM 1395 N N . ASP A 1 196 ? -12.064 20.736 2.729 1.00 86.88 196 ASP A N 1
ATOM 1396 C CA . ASP A 1 196 ? -12.726 19.437 2.702 1.00 86.88 196 ASP A CA 1
ATOM 1397 C C . ASP A 1 196 ? -14.217 19.542 2.368 1.00 86.88 196 ASP A C 1
ATOM 1399 O O . ASP A 1 196 ? -14.939 20.425 2.844 1.00 86.88 196 ASP A O 1
ATOM 1403 N N . GLU A 1 197 ? -14.697 18.570 1.594 1.00 89.69 197 GLU A N 1
ATOM 1404 C CA . GLU A 1 197 ? -16.110 18.376 1.290 1.00 89.69 197 GLU A CA 1
ATOM 1405 C C . GLU A 1 197 ? -16.528 16.947 1.650 1.00 89.69 197 GLU A C 1
ATOM 1407 O O . GLU A 1 197 ? -15.841 15.974 1.336 1.00 89.69 197 GLU A O 1
ATOM 1412 N N . ALA A 1 198 ? -17.675 16.809 2.317 1.00 93.19 198 ALA A N 1
ATOM 1413 C CA . ALA A 1 198 ? -18.232 15.500 2.625 1.00 93.19 198 ALA A CA 1
ATOM 1414 C C . ALA A 1 198 ? -18.786 14.838 1.357 1.00 93.19 198 ALA A C 1
ATOM 1416 O O . ALA A 1 198 ? -19.570 15.436 0.619 1.00 93.19 198 ALA A O 1
ATOM 1417 N N . ALA A 1 199 ? -18.417 13.577 1.140 1.00 91.50 199 ALA A N 1
ATOM 1418 C CA . ALA A 1 199 ? -18.896 12.781 0.017 1.00 91.50 199 ALA A CA 1
ATOM 1419 C C . ALA A 1 199 ? -20.353 12.331 0.215 1.00 91.50 199 ALA A C 1
ATOM 1421 O O . ALA A 1 199 ? -21.110 12.219 -0.749 1.00 91.50 199 ALA A O 1
ATOM 1422 N N . GLU A 1 200 ? -20.754 12.066 1.461 1.00 94.06 200 GLU A N 1
ATOM 1423 C CA . GLU A 1 200 ? -22.128 11.710 1.826 1.00 94.06 200 GLU A CA 1
ATOM 1424 C C . GLU A 1 200 ? -22.421 11.961 3.319 1.00 94.06 200 GLU A C 1
ATOM 1426 O O . GLU A 1 200 ? -21.547 12.392 4.068 1.00 94.06 200 GLU A O 1
ATOM 1431 N N . GLY A 1 201 ? -23.662 11.699 3.747 1.00 95.81 201 GLY A N 1
ATOM 1432 C CA . GLY A 1 201 ? -24.107 11.885 5.134 1.00 95.81 201 GLY A CA 1
ATOM 1433 C C . GLY A 1 201 ? -23.556 10.841 6.112 1.00 95.81 201 GLY A C 1
ATOM 1434 O O . GLY A 1 201 ? -23.347 9.686 5.738 1.00 95.81 201 GLY A O 1
ATOM 1435 N N . TYR A 1 202 ? -23.370 11.240 7.375 1.00 97.25 202 TYR A N 1
ATOM 1436 C CA . TYR A 1 202 ? -22.942 10.360 8.466 1.00 97.25 202 TYR A CA 1
ATOM 1437 C C . TYR A 1 202 ? -24.123 9.968 9.383 1.00 97.25 202 TYR A C 1
ATOM 1439 O O . TYR A 1 202 ? -24.791 10.858 9.906 1.00 97.25 202 TYR A O 1
ATOM 1447 N N . PRO A 1 203 ? -24.360 8.670 9.667 1.00 97.69 203 PRO A N 1
ATOM 1448 C CA . PRO A 1 203 ? -23.891 7.501 8.919 1.00 97.69 203 PRO A CA 1
ATOM 1449 C C . PRO A 1 203 ? -24.712 7.276 7.636 1.00 97.69 203 PRO A C 1
ATOM 1451 O O . PRO A 1 203 ? -25.810 7.811 7.471 1.00 97.69 203 PRO A O 1
ATOM 1454 N N . PHE A 1 204 ? -24.241 6.380 6.769 1.00 97.69 204 PHE A N 1
ATOM 1455 C CA . PHE A 1 204 ? -25.080 5.805 5.716 1.00 97.69 204 PHE A CA 1
ATOM 1456 C C . PHE A 1 204 ? -25.936 4.666 6.295 1.00 97.69 204 PHE A C 1
ATOM 1458 O O . PHE A 1 204 ? -25.396 3.688 6.812 1.00 97.69 204 PHE A O 1
ATOM 1465 N N . LEU A 1 205 ? -27.264 4.776 6.198 1.00 98.06 205 LEU A N 1
ATOM 1466 C CA . LEU A 1 205 ? -28.209 3.769 6.699 1.00 98.06 205 LEU A CA 1
ATOM 1467 C C . LEU A 1 205 ? -28.709 2.851 5.576 1.00 98.06 205 LEU A C 1
ATOM 1469 O O . LEU A 1 205 ? -29.118 3.317 4.511 1.00 98.06 205 LEU A O 1
ATOM 1473 N N . THR A 1 206 ? -28.713 1.546 5.835 1.00 98.06 206 THR A N 1
ATOM 1474 C CA . THR A 1 206 ? -29.216 0.497 4.932 1.00 98.06 206 THR A CA 1
ATOM 1475 C C . THR A 1 206 ? -29.801 -0.663 5.741 1.00 98.06 206 THR A C 1
ATOM 1477 O O . THR A 1 206 ? -29.997 -0.527 6.944 1.00 98.06 206 THR A O 1
ATOM 1480 N N . THR A 1 207 ? -30.091 -1.796 5.100 1.00 98.44 207 THR A N 1
ATOM 1481 C CA . THR A 1 207 ? -30.524 -3.022 5.775 1.00 98.44 207 THR A CA 1
ATOM 1482 C C . THR A 1 207 ? -29.659 -4.222 5.415 1.00 98.44 207 THR A C 1
ATOM 1484 O O . THR A 1 207 ? -29.149 -4.309 4.295 1.00 98.44 207 THR A O 1
ATOM 1487 N N . ASP A 1 208 ? -29.568 -5.176 6.337 1.00 98.00 208 ASP A N 1
ATOM 1488 C CA . ASP A 1 208 ? -28.955 -6.482 6.105 1.00 98.00 208 ASP A CA 1
ATOM 1489 C C . ASP A 1 208 ? -29.872 -7.408 5.264 1.00 98.00 208 ASP A C 1
ATOM 1491 O O . ASP A 1 208 ? -30.987 -7.044 4.870 1.00 98.00 208 ASP A O 1
ATOM 1495 N N . ALA A 1 209 ? -29.431 -8.637 4.982 1.00 97.81 209 ALA A N 1
ATOM 1496 C CA . ALA A 1 209 ? -30.220 -9.643 4.263 1.00 97.81 209 ALA A CA 1
ATOM 1497 C C . ALA A 1 209 ? -31.474 -10.118 5.033 1.00 97.81 209 ALA A C 1
ATOM 1499 O O . ALA A 1 209 ? -32.397 -10.681 4.431 1.00 97.81 209 ALA A O 1
ATOM 1500 N N . GLY A 1 210 ? -31.508 -9.922 6.356 1.00 95.50 210 GLY A N 1
ATOM 1501 C CA . GLY A 1 210 ? -32.648 -10.185 7.236 1.00 95.50 210 GLY A CA 1
ATOM 1502 C C . GLY A 1 210 ? -33.681 -9.051 7.264 1.00 95.50 210 GLY A C 1
ATOM 1503 O O . GLY A 1 210 ? -34.827 -9.286 7.656 1.00 95.50 210 GLY A O 1
ATOM 1504 N N . GLY A 1 211 ? -33.311 -7.862 6.781 1.00 97.06 211 GLY A N 1
ATOM 1505 C CA . GLY A 1 211 ? -34.114 -6.644 6.819 1.00 97.06 211 GLY A CA 1
ATOM 1506 C C . GLY A 1 211 ? -33.945 -5.819 8.099 1.00 97.06 211 GLY A C 1
ATOM 1507 O O . GLY A 1 211 ? -34.796 -4.968 8.351 1.00 97.06 211 GLY A O 1
ATOM 1508 N N . ASN A 1 212 ? -32.904 -6.075 8.896 1.00 97.50 212 ASN A N 1
ATOM 1509 C CA . ASN A 1 212 ? -32.549 -5.276 10.072 1.00 97.50 212 ASN A CA 1
ATOM 1510 C C . ASN A 1 212 ? -31.745 -4.041 9.650 1.00 97.50 212 ASN A C 1
ATOM 1512 O O . ASN A 1 212 ? -31.041 -4.093 8.641 1.00 97.50 212 ASN A O 1
ATOM 1516 N N . ASP A 1 213 ? -31.841 -2.953 10.414 1.00 98.44 213 ASP A N 1
ATOM 1517 C CA . ASP A 1 213 ? -31.119 -1.712 10.125 1.00 98.44 213 ASP A CA 1
ATOM 1518 C C . ASP A 1 213 ? -29.602 -1.883 10.297 1.00 98.44 213 ASP A C 1
ATOM 1520 O O . ASP A 1 213 ? -29.133 -2.504 11.248 1.00 98.44 213 ASP A O 1
ATOM 1524 N N . VAL A 1 214 ? -28.835 -1.273 9.390 1.00 98.75 214 VAL A N 1
ATOM 1525 C CA . VAL A 1 214 ? -27.367 -1.270 9.393 1.00 98.75 214 VAL A CA 1
ATOM 1526 C C . VAL A 1 214 ? -26.853 0.152 9.235 1.00 98.75 214 VAL A C 1
ATOM 1528 O O . VAL A 1 214 ? -27.237 0.854 8.295 1.00 98.75 214 VAL A O 1
ATOM 1531 N N . ALA A 1 215 ? -25.931 0.559 10.107 1.00 98.69 215 ALA A N 1
ATOM 1532 C CA . ALA A 1 215 ? -25.199 1.817 9.980 1.00 98.69 215 ALA A CA 1
ATOM 1533 C C . ALA A 1 215 ? -23.796 1.584 9.407 1.00 98.69 215 ALA A C 1
ATOM 1535 O O . ALA A 1 215 ? -22.991 0.852 9.982 1.00 98.69 215 ALA A O 1
ATOM 1536 N N . ILE A 1 216 ? -23.477 2.243 8.293 1.00 98.50 216 ILE A N 1
ATOM 1537 C CA . ILE A 1 216 ? -22.144 2.237 7.684 1.00 98.50 216 ILE A CA 1
ATOM 1538 C C . ILE A 1 216 ? -21.482 3.588 7.942 1.00 98.50 216 ILE A C 1
ATOM 1540 O O . ILE A 1 216 ? -22.022 4.625 7.551 1.00 98.50 216 ILE A O 1
ATOM 1544 N N . VAL A 1 217 ? -20.314 3.561 8.584 1.00 98.00 217 VAL A N 1
ATOM 1545 C CA . VAL A 1 217 ? -19.524 4.752 8.922 1.00 98.00 217 VAL A CA 1
ATOM 1546 C C . VAL A 1 217 ? -18.152 4.721 8.266 1.00 98.00 217 VAL A C 1
ATOM 1548 O O . VAL A 1 217 ? -17.495 3.680 8.225 1.00 98.00 217 VAL A O 1
ATOM 1551 N N . SER A 1 218 ? -17.688 5.875 7.798 1.00 95.38 218 SER A N 1
ATOM 1552 C CA . SER A 1 218 ? -16.323 6.078 7.319 1.00 95.38 218 SER A CA 1
ATOM 1553 C C . SER A 1 218 ? -15.858 7.507 7.590 1.00 95.38 218 SER A C 1
ATOM 1555 O O . SER A 1 218 ? -16.662 8.418 7.781 1.00 95.38 218 SER A O 1
ATOM 1557 N N . THR A 1 219 ? -14.544 7.692 7.616 1.00 93.62 219 THR A N 1
ATOM 1558 C CA . THR A 1 219 ? -13.899 9.003 7.662 1.00 93.62 219 THR A CA 1
ATOM 1559 C C . THR A 1 219 ? -12.793 9.053 6.619 1.00 93.62 219 THR A C 1
ATOM 1561 O O . THR A 1 219 ? -12.319 8.016 6.142 1.00 93.62 219 THR A O 1
ATOM 1564 N N . ASP A 1 220 ? -12.334 10.260 6.304 1.00 88.94 220 ASP A N 1
ATOM 1565 C CA . ASP A 1 220 ? -11.139 10.441 5.488 1.00 88.94 220 ASP A CA 1
ATOM 1566 C C . ASP A 1 220 ? -9.879 9.827 6.154 1.00 88.94 220 ASP A C 1
ATOM 1568 O O . ASP A 1 220 ? -9.871 9.415 7.323 1.00 88.94 220 ASP A O 1
ATOM 1572 N N . GLY A 1 221 ? -8.826 9.668 5.351 1.00 84.38 221 GLY A N 1
ATOM 1573 C CA . GLY A 1 221 ? -7.551 9.082 5.721 1.00 84.38 221 GLY A CA 1
ATOM 1574 C C . GLY A 1 221 ? -6.736 9.925 6.703 1.00 84.38 221 GLY A C 1
ATOM 1575 O O . GLY A 1 221 ? -7.180 10.905 7.275 1.00 84.38 221 GLY A O 1
ATOM 1576 N N . GLU A 1 222 ? -5.501 9.481 6.942 1.00 81.38 222 GLU A N 1
ATOM 1577 C CA . GLU A 1 222 ? -4.486 10.218 7.732 1.00 81.38 222 GLU A CA 1
ATOM 1578 C C . GLU A 1 222 ? -4.894 10.691 9.137 1.00 81.38 222 GLU A C 1
ATOM 1580 O O . GLU A 1 222 ? -4.191 11.491 9.745 1.00 81.38 222 GLU A O 1
ATOM 1585 N N . TYR A 1 223 ? -5.985 10.146 9.683 1.00 87.38 223 TYR A N 1
ATOM 1586 C CA . TYR A 1 223 ? -6.583 10.609 10.933 1.00 87.38 223 TYR A CA 1
ATOM 1587 C C . TYR A 1 223 ? -7.010 12.077 10.879 1.00 87.38 223 TYR A C 1
ATOM 1589 O O . TYR A 1 223 ? -7.054 12.719 11.927 1.00 87.38 223 TYR A O 1
ATOM 1597 N N . SER A 1 224 ? -7.335 12.607 9.692 1.00 90.81 224 SER A N 1
ATOM 1598 C CA . SER A 1 224 ? -7.833 13.977 9.523 1.00 90.81 224 SER A CA 1
ATOM 1599 C C . SER A 1 224 ? -9.138 14.211 10.298 1.00 90.81 224 SER A C 1
ATOM 1601 O O . SER A 1 224 ? -9.379 15.309 10.810 1.00 90.81 224 SER A O 1
ATOM 1603 N N . TYR A 1 225 ? -9.915 13.143 10.495 1.00 94.56 225 TYR A N 1
ATOM 1604 C CA . TYR A 1 225 ? -11.133 13.125 11.295 1.00 94.56 225 TYR A CA 1
ATOM 1605 C C . TYR A 1 225 ? -11.208 11.922 12.241 1.00 94.56 225 TYR A C 1
ATOM 1607 O O . TYR A 1 225 ? -10.588 10.878 12.027 1.00 94.56 225 TYR A O 1
ATOM 1615 N N . LEU A 1 226 ? -12.025 12.070 13.284 1.00 94.00 226 LEU A N 1
ATOM 1616 C CA . LEU A 1 226 ? -12.464 11.013 14.186 1.00 94.00 226 LEU A CA 1
ATOM 1617 C C . LEU A 1 226 ? -13.984 10.840 14.063 1.00 94.00 226 LEU A C 1
ATOM 1619 O O . LEU A 1 226 ? -14.736 11.734 14.437 1.00 94.00 226 LEU A O 1
ATOM 1623 N N . GLY A 1 227 ? -14.438 9.675 13.601 1.00 94.94 227 GLY A N 1
ATOM 1624 C CA . GLY A 1 227 ? -15.863 9.336 13.577 1.00 94.94 227 GLY A CA 1
ATOM 1625 C C . GLY A 1 227 ? -16.373 8.944 14.965 1.00 94.94 227 GLY A C 1
ATOM 1626 O O . GLY A 1 227 ? -15.748 8.134 15.659 1.00 94.94 227 GLY A O 1
ATOM 1627 N N . ARG A 1 228 ? -17.519 9.495 15.375 1.00 95.19 228 ARG A N 1
ATOM 1628 C CA . ARG A 1 228 ? -18.237 9.110 16.597 1.00 95.19 228 ARG A CA 1
ATOM 1629 C C . ARG A 1 228 ? -19.644 8.672 16.220 1.00 95.19 228 ARG A C 1
ATOM 1631 O O . ARG A 1 228 ? -20.403 9.455 15.670 1.00 95.19 228 ARG A O 1
ATOM 1638 N N . LEU A 1 229 ? -19.999 7.426 16.515 1.00 96.94 229 LEU A N 1
ATOM 1639 C CA . LEU A 1 229 ? -21.354 6.903 16.338 1.00 96.94 229 LEU A CA 1
ATOM 1640 C C . LEU A 1 229 ? -21.912 6.513 17.708 1.00 96.94 229 LEU A C 1
ATOM 1642 O O . LEU A 1 229 ? -21.315 5.695 18.407 1.00 96.94 229 LEU A O 1
ATOM 1646 N N . VAL A 1 230 ? -23.034 7.116 18.096 1.00 97.12 230 VAL A N 1
ATOM 1647 C CA . VAL A 1 230 ? -23.770 6.791 19.321 1.00 97.12 230 VAL A CA 1
ATOM 1648 C C . VAL A 1 230 ? -25.121 6.220 18.921 1.00 97.12 230 VAL A C 1
ATOM 1650 O O . VAL A 1 230 ? -25.901 6.885 18.244 1.00 97.12 230 VAL A O 1
ATOM 1653 N N . VAL A 1 231 ? -25.367 4.978 19.331 1.00 96.94 231 VAL A N 1
ATOM 1654 C CA . VAL A 1 231 ? -26.539 4.182 18.953 1.00 96.94 231 VAL A CA 1
ATOM 1655 C C . VAL A 1 231 ? -27.138 3.496 20.174 1.00 96.94 231 VAL A C 1
ATOM 1657 O O . VAL A 1 231 ? -26.441 3.216 21.153 1.00 96.94 231 VAL A O 1
ATOM 1660 N N . GLU A 1 232 ? -28.422 3.181 20.085 1.00 97.44 232 GLU A N 1
ATOM 1661 C CA . GLU A 1 232 ? -29.125 2.268 20.977 1.00 97.44 232 GLU A CA 1
ATOM 1662 C C . GLU A 1 232 ? -29.470 0.970 20.236 1.00 97.44 232 GLU A C 1
ATOM 1664 O O . GLU A 1 232 ? -29.702 0.957 19.025 1.00 97.44 232 GLU A O 1
ATOM 1669 N N . PHE A 1 233 ? -29.519 -0.122 20.993 1.00 97.69 233 PHE A N 1
ATOM 1670 C CA . PHE A 1 233 ? -29.937 -1.440 20.527 1.00 97.69 233 PHE A CA 1
ATOM 1671 C C . PHE A 1 233 ? -31.197 -1.866 21.281 1.00 97.69 233 PHE A C 1
ATOM 1673 O O . PHE A 1 233 ? -31.372 -1.506 22.450 1.00 97.69 233 PHE A O 1
ATOM 1680 N N . ASP A 1 234 ? -32.065 -2.636 20.630 1.00 96.25 234 ASP A N 1
ATOM 1681 C CA . ASP A 1 234 ? -33.234 -3.227 21.281 1.00 96.25 234 ASP A CA 1
ATOM 1682 C C . ASP A 1 234 ? -32.873 -4.450 22.158 1.00 96.25 234 ASP A C 1
ATOM 1684 O O . ASP A 1 234 ? -31.707 -4.822 22.314 1.00 96.25 234 ASP A O 1
ATOM 1688 N N . GLU A 1 235 ? -33.882 -5.073 22.783 1.00 94.31 235 GLU A N 1
ATOM 1689 C CA . GLU A 1 235 ? -33.688 -6.248 23.652 1.00 94.31 235 GLU A CA 1
ATOM 1690 C C . GLU A 1 235 ? -33.181 -7.490 22.894 1.00 94.31 235 GLU A C 1
ATOM 1692 O O . GLU A 1 235 ? -32.545 -8.354 23.501 1.00 94.31 235 GLU A O 1
ATOM 1697 N N . ASP A 1 236 ? -33.452 -7.580 21.590 1.00 93.25 236 ASP A N 1
ATOM 1698 C CA . ASP A 1 236 ? -32.997 -8.672 20.728 1.00 93.25 236 ASP A CA 1
ATOM 1699 C C . ASP A 1 236 ? -31.579 -8.405 20.180 1.00 93.25 236 ASP A C 1
ATOM 1701 O O . ASP A 1 236 ? -30.913 -9.339 19.733 1.00 93.25 236 ASP A O 1
ATOM 1705 N N . GLY A 1 237 ? -31.074 -7.177 20.337 1.00 95.12 237 GLY A N 1
ATOM 1706 C CA . GLY A 1 237 ? -29.746 -6.746 19.913 1.00 95.12 237 GLY A CA 1
ATOM 1707 C C . GLY A 1 237 ? -29.723 -6.047 18.558 1.00 95.12 237 GLY A C 1
ATOM 1708 O O . GLY A 1 237 ? -28.636 -5.761 18.079 1.00 95.12 237 GLY A O 1
ATOM 1709 N N . ASN A 1 238 ? -30.881 -5.724 17.974 1.00 97.00 238 ASN A N 1
ATOM 1710 C CA . ASN A 1 238 ? -30.942 -5.019 16.695 1.00 97.00 238 ASN A CA 1
ATOM 1711 C C . ASN A 1 238 ? -30.693 -3.521 16.892 1.00 97.00 238 ASN A C 1
ATOM 1713 O O . ASN A 1 238 ? -31.181 -2.920 17.859 1.00 97.00 238 ASN A O 1
ATOM 1717 N N . LEU A 1 239 ? -29.969 -2.907 15.956 1.00 98.06 239 LEU A N 1
ATOM 1718 C CA . LEU A 1 239 ? -29.789 -1.457 15.895 1.00 98.06 239 LEU A CA 1
ATOM 1719 C C . LEU A 1 239 ? -31.140 -0.722 15.818 1.00 98.06 239 LEU A C 1
ATOM 1721 O O . LEU A 1 239 ? -31.988 -1.039 14.989 1.00 98.06 239 LEU A O 1
ATOM 1725 N N . ILE A 1 240 ? -31.311 0.318 16.639 1.00 97.94 240 ILE A N 1
ATOM 1726 C CA . ILE A 1 240 ? -32.425 1.267 16.528 1.00 97.94 240 ILE A CA 1
ATOM 1727 C C . ILE A 1 240 ? -31.923 2.478 15.738 1.00 97.94 240 ILE A C 1
ATOM 1729 O O . ILE A 1 240 ? -31.327 3.387 16.320 1.00 97.94 240 ILE A O 1
ATOM 1733 N N . ALA A 1 241 ? -32.137 2.520 14.421 1.00 96.12 241 ALA A N 1
ATOM 1734 C CA . ALA A 1 241 ? -31.598 3.590 13.575 1.00 96.12 241 ALA A CA 1
ATOM 1735 C C . ALA A 1 241 ? -32.056 4.994 14.015 1.00 96.12 241 ALA A C 1
ATOM 1737 O O . ALA A 1 241 ? -31.276 5.945 13.982 1.00 96.12 241 ALA A O 1
ATOM 1738 N N . GLU A 1 242 ? -33.290 5.138 14.510 1.00 96.75 242 GLU A N 1
ATOM 1739 C CA . GLU A 1 242 ? -33.823 6.423 14.982 1.00 96.75 242 GLU A CA 1
ATOM 1740 C C . GLU A 1 242 ? -33.208 6.918 16.299 1.00 96.75 242 GLU A C 1
ATOM 1742 O O . GLU A 1 242 ? -33.487 8.043 16.715 1.00 96.75 242 GLU A O 1
ATOM 1747 N N . SER A 1 243 ? -32.396 6.097 16.973 1.00 97.44 243 SER A N 1
ATOM 1748 C CA . SER A 1 243 ? -31.668 6.507 18.181 1.00 97.44 243 SER A CA 1
ATOM 1749 C C . SER A 1 243 ? -30.443 7.376 17.884 1.00 97.44 243 SER A C 1
ATOM 1751 O O . SER A 1 243 ? -29.902 8.004 18.795 1.00 97.44 243 SER A O 1
ATOM 1753 N N . ILE A 1 244 ? -30.005 7.425 16.622 1.00 97.38 244 ILE A N 1
ATOM 1754 C CA . ILE A 1 244 ? -28.805 8.148 16.208 1.00 97.38 244 ILE A CA 1
ATOM 1755 C C . ILE A 1 244 ? -29.079 9.652 16.258 1.00 97.38 244 ILE A C 1
ATOM 1757 O O . ILE A 1 244 ? -29.809 10.206 15.438 1.00 97.38 244 ILE A O 1
ATOM 1761 N N . ASP A 1 245 ? -28.479 10.312 17.244 1.00 95.38 245 ASP A N 1
ATOM 1762 C CA . ASP A 1 245 ? -28.552 11.761 17.428 1.00 95.38 245 ASP A CA 1
ATOM 1763 C C . ASP A 1 245 ? -27.412 12.447 16.662 1.00 95.38 245 ASP A C 1
ATOM 1765 O O . ASP A 1 245 ? -26.262 12.342 17.079 1.00 95.38 245 ASP A O 1
ATOM 1769 N N . GLU A 1 246 ? -27.727 13.171 15.585 1.00 93.88 246 GLU A N 1
ATOM 1770 C CA . GLU A 1 246 ? -26.800 13.987 14.764 1.00 93.88 246 GLU A CA 1
ATOM 1771 C C . GLU A 1 246 ? -26.050 15.076 15.559 1.00 93.88 246 GLU A C 1
ATOM 1773 O O . GLU A 1 246 ? -25.038 15.607 15.127 1.00 93.88 246 GLU A O 1
ATOM 1778 N N . THR A 1 247 ? -26.508 15.439 16.762 1.00 90.62 247 THR A N 1
ATOM 1779 C CA . THR A 1 247 ? -25.773 16.397 17.611 1.00 90.62 247 THR A CA 1
ATOM 1780 C C . THR A 1 247 ? -24.639 15.741 18.394 1.00 90.62 247 THR A C 1
ATOM 1782 O O . THR A 1 247 ? -23.774 16.422 18.958 1.00 90.62 247 THR A O 1
ATOM 1785 N N . VAL A 1 248 ? -24.648 14.408 18.460 1.00 92.00 248 VAL A N 1
ATOM 1786 C CA . VAL A 1 248 ? -23.648 13.607 19.159 1.00 92.00 248 VAL A CA 1
ATOM 1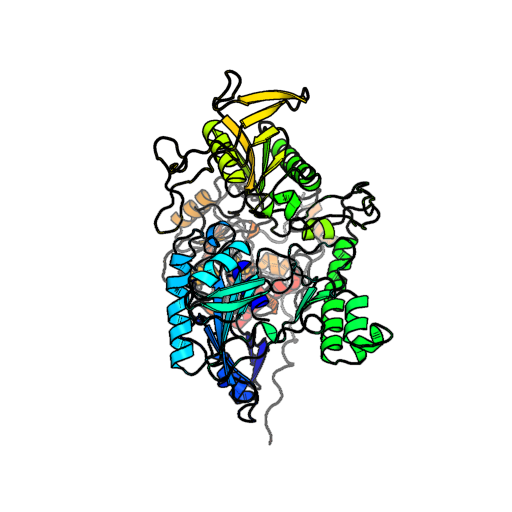787 C C . VAL A 1 248 ? -22.902 12.702 18.182 1.00 92.00 248 VAL A C 1
ATOM 1789 O O . VAL A 1 248 ? -21.696 12.545 18.326 1.00 92.00 248 VAL A O 1
ATOM 1792 N N . SER A 1 249 ? -23.557 12.119 17.194 1.00 96.38 249 SER A N 1
ATOM 1793 C CA . SER A 1 249 ? -22.927 11.298 16.164 1.00 96.38 249 SER A CA 1
ATOM 1794 C C . SER A 1 249 ? -22.503 12.167 14.991 1.00 96.38 249 SER A C 1
ATOM 1796 O O . SER A 1 249 ? -23.270 13.026 14.592 1.00 96.38 249 SER A O 1
ATOM 1798 N N . GLY A 1 250 ? -21.309 11.933 14.458 1.00 95.44 250 GLY A N 1
ATOM 1799 C CA . GLY A 1 250 ? -20.753 12.743 13.379 1.00 95.44 250 GLY A CA 1
ATOM 1800 C C . GLY A 1 250 ? -19.252 12.545 13.224 1.00 95.44 250 GLY A C 1
ATOM 1801 O O . GLY A 1 250 ? -18.639 11.703 13.902 1.00 95.44 250 GLY A O 1
ATOM 1802 N N . THR A 1 251 ? -18.655 13.338 12.343 1.00 95.19 251 THR A N 1
ATOM 1803 C CA . THR A 1 251 ? -17.211 13.355 12.105 1.00 95.19 251 THR A CA 1
ATOM 1804 C C . THR A 1 251 ? -16.557 14.579 12.743 1.00 95.19 251 THR A C 1
ATOM 1806 O O . THR A 1 251 ? -16.974 15.720 12.562 1.00 95.19 251 THR A O 1
ATOM 1809 N N . PHE A 1 252 ? -15.491 14.354 13.509 1.00 94.31 252 PHE A N 1
ATOM 1810 C CA . PHE A 1 252 ? -14.811 15.402 14.266 1.00 94.31 252 PHE A CA 1
ATOM 1811 C C . PHE A 1 252 ? -13.436 15.662 13.663 1.00 94.31 252 PHE A C 1
ATOM 1813 O O . PHE A 1 252 ? -12.556 14.805 13.749 1.00 94.31 252 PHE A O 1
ATOM 1820 N N . ALA A 1 253 ? -13.235 16.844 13.076 1.00 95.31 253 ALA A N 1
ATOM 1821 C CA . ALA A 1 253 ? -11.928 17.264 12.578 1.00 95.31 253 ALA A CA 1
ATOM 1822 C C . ALA A 1 253 ? -10.887 17.233 13.708 1.00 95.31 253 ALA A C 1
ATOM 1824 O O . ALA A 1 253 ? -11.107 17.781 14.786 1.00 95.31 253 ALA A O 1
ATOM 1825 N N . THR A 1 254 ? -9.737 16.605 13.471 1.00 92.94 254 THR A N 1
ATOM 1826 C CA . THR A 1 254 ? -8.671 16.442 14.484 1.00 92.94 254 THR A CA 1
ATOM 1827 C C . THR A 1 254 ? -7.630 17.570 14.445 1.00 92.94 254 THR A C 1
ATOM 1829 O O . THR A 1 254 ? -6.480 17.377 14.830 1.00 92.94 254 THR A O 1
ATOM 1832 N N . ASP A 1 255 ? -8.012 18.741 13.931 1.00 92.00 255 ASP A N 1
ATOM 1833 C CA . ASP A 1 255 ? -7.181 19.950 13.972 1.00 92.00 255 ASP A CA 1
ATOM 1834 C C . ASP A 1 255 ? -7.244 20.625 15.363 1.00 92.00 255 ASP A C 1
ATOM 1836 O O . ASP A 1 255 ? -7.960 20.176 16.264 1.00 92.00 255 ASP A O 1
ATOM 1840 N N . GLU A 1 256 ? -6.501 21.722 15.546 1.00 92.00 256 GLU A N 1
ATOM 1841 C CA . GLU A 1 256 ? -6.479 22.463 16.814 1.00 92.00 256 GLU A CA 1
ATOM 1842 C C . GLU A 1 256 ? -7.890 22.867 17.271 1.00 92.00 256 GLU A C 1
ATOM 1844 O O . GLU A 1 256 ? -8.257 22.627 18.422 1.00 92.00 256 GLU A O 1
ATOM 1849 N N . GLN A 1 257 ? -8.711 23.421 16.373 1.00 93.44 257 GLN A N 1
ATOM 1850 C CA . GLN A 1 257 ? -10.053 23.883 16.722 1.00 93.44 257 GLN A CA 1
ATOM 1851 C C . GLN A 1 257 ? -10.947 22.721 17.162 1.00 93.44 257 GLN A C 1
ATOM 1853 O O . GLN A 1 257 ? -11.666 22.846 18.148 1.00 93.44 257 GLN A O 1
ATOM 1858 N N . GLY A 1 258 ? -10.874 21.572 16.490 1.00 92.44 258 GLY A N 1
ATOM 1859 C CA . GLY A 1 258 ? -11.658 20.395 16.852 1.00 92.44 258 GLY A CA 1
ATOM 1860 C C . GLY A 1 258 ? -11.271 19.829 18.216 1.00 92.44 258 GLY A C 1
ATOM 1861 O O . GLY A 1 258 ? -12.146 19.451 18.997 1.00 92.44 258 GLY A O 1
ATOM 1862 N N . VAL A 1 259 ? -9.980 19.854 18.566 1.00 90.94 259 VAL A N 1
ATOM 1863 C CA . VAL A 1 259 ? -9.529 19.492 19.919 1.00 90.94 259 VAL A CA 1
ATOM 1864 C C . VAL A 1 259 ? -10.105 20.453 20.962 1.00 90.94 259 VAL A C 1
ATOM 1866 O O . VAL A 1 259 ? -10.611 20.001 21.994 1.00 90.94 259 VAL A O 1
ATOM 1869 N N . LEU A 1 260 ? -10.082 21.764 20.709 1.00 93.56 260 LEU A N 1
ATOM 1870 C CA . LEU A 1 260 ? -10.666 22.758 21.618 1.00 93.56 260 LEU A CA 1
ATOM 1871 C C . LEU A 1 260 ? -12.182 22.580 21.761 1.00 93.56 260 LEU A C 1
ATOM 1873 O O . LEU A 1 260 ? -12.693 22.610 22.880 1.00 93.56 260 LEU A O 1
ATOM 1877 N N . ASP A 1 261 ? -12.888 22.330 20.659 1.00 90.81 261 ASP A N 1
ATOM 1878 C CA . ASP A 1 261 ? -14.341 22.139 20.639 1.00 90.81 261 ASP A CA 1
ATOM 1879 C C . ASP A 1 261 ? -14.758 20.907 21.456 1.00 90.81 261 ASP A C 1
ATOM 1881 O O . ASP A 1 261 ? -15.683 20.975 22.268 1.00 90.81 261 ASP A O 1
ATOM 1885 N N . VAL A 1 262 ? -14.049 19.785 21.289 1.00 87.44 262 VAL A N 1
ATOM 1886 C CA . VAL A 1 262 ? -14.357 18.521 21.979 1.00 87.44 262 VAL A CA 1
ATOM 1887 C C . VAL A 1 262 ? -13.968 18.564 23.458 1.00 87.44 262 VAL A C 1
ATOM 1889 O O . VAL A 1 262 ? -14.663 17.988 24.298 1.00 87.44 262 VAL A O 1
ATOM 1892 N N . THR A 1 263 ? -12.862 19.228 23.802 1.00 89.12 263 THR A N 1
ATOM 1893 C CA . THR A 1 263 ? -12.372 19.294 25.191 1.00 89.12 263 THR A CA 1
ATOM 1894 C C . THR A 1 263 ? -12.979 20.442 25.996 1.00 89.12 263 THR A C 1
ATOM 1896 O O . THR A 1 263 ? -13.003 20.385 27.227 1.00 89.12 263 THR A O 1
ATOM 1899 N N . GLY A 1 264 ? -13.466 21.489 25.325 1.00 91.75 264 GLY A N 1
ATOM 1900 C CA . GLY A 1 264 ? -13.890 22.744 25.943 1.00 91.75 264 GLY A CA 1
ATOM 1901 C C . GLY A 1 264 ? -12.740 23.558 26.552 1.00 91.75 264 GLY A C 1
ATOM 1902 O O . GLY A 1 264 ? -13.000 24.471 27.342 1.00 91.75 264 GLY A O 1
ATOM 1903 N N . ALA A 1 265 ? -11.486 23.216 26.243 1.00 94.12 265 ALA A N 1
ATOM 1904 C CA . ALA A 1 265 ? -10.306 23.943 26.700 1.00 94.12 265 ALA A CA 1
ATOM 1905 C C . ALA A 1 265 ? -10.178 25.301 25.991 1.00 94.12 265 ALA A C 1
ATOM 1907 O O . ALA A 1 265 ? -10.645 25.468 24.865 1.00 94.12 265 ALA A O 1
ATOM 1908 N N . ALA A 1 266 ? -9.537 26.285 26.631 1.00 94.88 266 ALA A N 1
ATOM 1909 C CA . ALA A 1 266 ? -9.317 27.587 25.996 1.00 94.88 266 ALA A CA 1
ATOM 1910 C C . ALA A 1 266 ? -8.067 27.607 25.099 1.00 94.88 266 ALA A C 1
ATOM 1912 O O . ALA A 1 266 ? -7.954 28.479 24.238 1.00 94.88 266 ALA A O 1
ATOM 1913 N N . THR A 1 267 ? -7.127 26.684 25.322 1.00 95.12 267 THR A N 1
ATOM 1914 C CA . THR A 1 267 ? -5.889 26.529 24.548 1.00 95.12 267 THR A CA 1
ATOM 1915 C C . THR A 1 267 ? -5.530 25.055 24.382 1.00 95.12 267 THR A C 1
ATOM 1917 O O . THR A 1 267 ? -5.969 24.208 25.166 1.00 95.12 267 THR A O 1
ATOM 1920 N N . LEU A 1 268 ? -4.697 24.749 23.381 1.00 91.38 268 LEU A N 1
ATOM 1921 C CA . LEU A 1 268 ? -4.222 23.387 23.145 1.00 91.38 268 LEU A CA 1
ATOM 1922 C C . LEU A 1 268 ? -3.403 22.864 24.335 1.00 91.38 268 LEU A C 1
ATOM 1924 O O . LEU A 1 268 ? -3.633 21.747 24.784 1.00 91.38 268 LEU A O 1
ATOM 1928 N N . ASP A 1 269 ? -2.557 23.710 24.933 1.00 92.75 269 ASP A N 1
ATOM 1929 C CA . ASP A 1 269 ? -1.829 23.379 26.165 1.00 92.75 269 ASP A CA 1
ATOM 1930 C C . ASP A 1 269 ? -2.780 22.946 27.291 1.00 92.75 269 ASP A C 1
ATOM 1932 O O . ASP A 1 269 ? -2.499 21.994 28.014 1.00 92.75 269 ASP A O 1
ATOM 1936 N N . GLU A 1 270 ? -3.908 23.639 27.480 1.00 94.44 270 GLU A N 1
ATOM 1937 C CA . GLU A 1 270 ? -4.894 23.263 28.500 1.00 94.44 270 GLU A CA 1
ATOM 1938 C C . GLU A 1 270 ? -5.568 21.926 28.169 1.00 94.44 270 GLU A C 1
ATOM 1940 O O . GLU A 1 270 ? -5.770 21.111 29.073 1.00 94.44 270 GLU A O 1
ATOM 1945 N N . ALA A 1 271 ? -5.881 21.681 26.892 1.00 91.75 271 ALA A N 1
ATOM 1946 C CA . ALA A 1 271 ? -6.443 20.415 26.429 1.00 91.75 271 ALA A CA 1
ATOM 1947 C C . ALA A 1 271 ? -5.479 19.242 26.672 1.00 91.75 271 ALA A C 1
ATOM 1949 O O . ALA A 1 271 ? -5.889 18.209 27.211 1.00 91.75 271 ALA A O 1
ATOM 1950 N N . ILE A 1 272 ? -4.197 19.416 26.332 1.00 90.31 272 ILE A N 1
ATOM 1951 C CA . ILE A 1 272 ? -3.166 18.386 26.480 1.00 90.31 272 ILE A CA 1
ATOM 1952 C C . ILE A 1 272 ? -2.867 18.125 27.959 1.00 90.31 272 ILE A C 1
ATOM 1954 O O . ILE A 1 272 ? -2.998 16.993 28.424 1.00 90.31 272 ILE A O 1
ATOM 1958 N N . ASN A 1 273 ? -2.598 19.173 28.744 1.00 89.75 273 ASN A N 1
ATOM 1959 C CA . ASN A 1 273 ? -2.352 19.047 30.187 1.00 89.75 273 ASN A CA 1
ATOM 1960 C C . ASN A 1 273 ? -3.563 18.478 30.952 1.00 89.75 273 ASN A C 1
ATOM 1962 O O . ASN A 1 273 ? -3.419 17.947 32.057 1.00 89.75 273 ASN A O 1
ATOM 1966 N N . GLY A 1 274 ? -4.769 18.592 30.386 1.00 89.00 274 GLY A N 1
ATOM 1967 C CA . GLY A 1 274 ? -5.993 18.000 30.919 1.00 89.00 274 GLY A CA 1
ATOM 1968 C C . GLY A 1 274 ? -6.074 16.475 30.777 1.00 89.00 274 GLY A C 1
ATOM 1969 O O . GLY A 1 274 ? -6.939 15.858 31.404 1.00 89.00 274 GLY A O 1
ATOM 1970 N N . SER A 1 275 ? -5.192 15.847 29.992 1.00 87.44 275 SER A N 1
ATOM 1971 C CA . SER A 1 275 ? -5.239 14.421 29.669 1.00 87.44 275 SER A CA 1
ATOM 1972 C C . SER A 1 275 ? -3.843 13.800 29.634 1.00 87.44 275 SER A C 1
ATOM 1974 O O . SER A 1 275 ? -3.073 14.025 28.711 1.00 87.44 275 SER A O 1
ATOM 1976 N N . LEU A 1 276 ? -3.556 12.886 30.569 1.00 85.56 276 LEU A N 1
ATOM 1977 C CA . LEU A 1 276 ? -2.311 12.100 30.547 1.00 85.56 276 LEU A CA 1
ATOM 1978 C C . LEU A 1 276 ? -2.109 11.351 29.215 1.00 85.56 276 LEU A C 1
ATOM 1980 O O . LEU A 1 276 ? -0.985 11.125 28.792 1.00 85.56 276 LEU A O 1
ATOM 1984 N N . LYS A 1 277 ? -3.197 10.950 28.543 1.00 83.94 277 LYS A N 1
ATOM 1985 C CA . LYS A 1 277 ? -3.100 10.319 27.220 1.00 83.94 277 LYS A CA 1
ATOM 1986 C C . LYS A 1 277 ? -2.652 11.314 26.151 1.00 83.94 277 LYS A C 1
ATOM 1988 O O . LYS A 1 277 ? -1.909 10.920 25.266 1.00 83.94 277 LYS A O 1
ATOM 1993 N N . ALA A 1 278 ? -3.114 12.561 26.228 1.00 86.44 278 ALA A N 1
ATOM 1994 C CA . ALA A 1 278 ? -2.699 13.604 25.298 1.00 86.44 278 ALA A CA 1
ATOM 1995 C C . ALA A 1 278 ? -1.233 13.994 25.528 1.00 86.44 278 ALA A C 1
ATOM 1997 O O . ALA A 1 278 ? -0.513 14.130 24.554 1.00 86.44 278 ALA A O 1
ATOM 1998 N N . ASP A 1 279 ? -0.787 14.059 26.786 1.00 84.81 279 ASP A N 1
ATOM 1999 C CA . ASP A 1 279 ? 0.620 14.284 27.169 1.00 84.81 279 ASP A CA 1
ATOM 2000 C C . ASP A 1 279 ? 1.550 13.213 26.558 1.00 84.81 279 ASP A C 1
ATOM 2002 O O . ASP A 1 279 ? 2.527 13.521 25.884 1.00 84.81 279 ASP A O 1
ATOM 2006 N N . ILE A 1 280 ? 1.174 11.929 26.662 1.00 86.12 280 ILE A N 1
ATOM 2007 C CA . ILE A 1 280 ? 1.917 10.828 26.016 1.00 86.12 280 ILE A CA 1
ATOM 2008 C C . ILE A 1 280 ? 1.932 10.968 24.485 1.00 86.12 280 ILE A C 1
ATOM 2010 O O . ILE A 1 280 ? 2.946 10.681 23.848 1.00 86.12 280 ILE A O 1
ATOM 2014 N N . VAL A 1 281 ? 0.807 11.360 23.879 1.00 87.19 281 VAL A N 1
ATOM 2015 C CA . VAL A 1 281 ? 0.737 11.579 22.427 1.00 87.19 281 VAL A CA 1
ATOM 2016 C C . VAL A 1 281 ? 1.640 12.745 22.023 1.00 87.19 281 VAL A C 1
ATOM 2018 O O . VAL A 1 281 ? 2.381 12.586 21.060 1.00 87.19 281 VAL A O 1
ATOM 2021 N N . GLU A 1 282 ? 1.642 13.851 22.772 1.00 89.25 282 GLU A N 1
ATOM 2022 C CA . GLU A 1 282 ? 2.495 15.018 22.526 1.00 89.25 282 GLU A CA 1
ATOM 2023 C C . GLU A 1 282 ? 3.985 14.656 22.581 1.00 89.25 282 GLU A C 1
ATOM 2025 O O . GLU A 1 282 ? 4.740 15.035 21.680 1.00 89.25 282 GLU A O 1
ATOM 2030 N N . ASP A 1 283 ? 4.407 13.872 23.577 1.00 87.25 283 ASP A N 1
ATOM 2031 C CA . ASP A 1 283 ? 5.783 13.376 23.693 1.00 87.25 283 ASP A CA 1
ATOM 2032 C C . ASP A 1 283 ? 6.200 12.565 22.452 1.00 87.25 283 ASP A C 1
ATOM 2034 O O . ASP A 1 283 ? 7.275 12.782 21.877 1.00 87.25 283 ASP A O 1
ATOM 2038 N N . LEU A 1 284 ? 5.338 11.644 22.002 1.00 86.94 284 LEU A N 1
ATOM 2039 C CA . LEU A 1 284 ? 5.590 10.816 20.819 1.00 86.94 284 LEU A CA 1
ATOM 2040 C C . LEU A 1 284 ? 5.631 11.657 19.538 1.00 86.94 284 LEU A C 1
ATOM 2042 O O . LEU A 1 284 ? 6.560 11.516 18.738 1.00 86.94 284 LEU A O 1
ATOM 2046 N N . THR A 1 285 ? 4.659 12.550 19.342 1.00 89.31 285 THR A N 1
ATOM 2047 C CA . THR A 1 285 ? 4.601 13.396 18.144 1.00 89.31 285 THR A CA 1
ATOM 2048 C C . THR A 1 285 ? 5.749 14.394 18.104 1.00 89.31 285 THR A C 1
ATOM 2050 O O . THR A 1 285 ? 6.293 14.626 17.032 1.00 89.31 285 THR A O 1
ATOM 2053 N N . SER A 1 286 ? 6.201 14.913 19.249 1.00 88.50 286 SER A N 1
ATOM 2054 C CA . SER A 1 286 ? 7.359 15.816 19.331 1.00 88.50 286 SER A CA 1
ATOM 2055 C C . SER A 1 286 ? 8.663 15.128 18.915 1.00 88.50 286 SER A C 1
ATOM 2057 O O . SER A 1 286 ? 9.510 15.725 18.242 1.00 88.50 286 SER A O 1
ATOM 2059 N N . ALA A 1 287 ? 8.832 13.852 19.276 1.00 87.81 287 ALA A N 1
ATOM 2060 C CA . ALA A 1 287 ? 9.978 13.062 18.835 1.00 87.81 287 ALA A CA 1
ATOM 2061 C C . ALA A 1 287 ? 9.958 12.837 17.313 1.00 87.81 287 ALA A C 1
ATOM 2063 O O . ALA 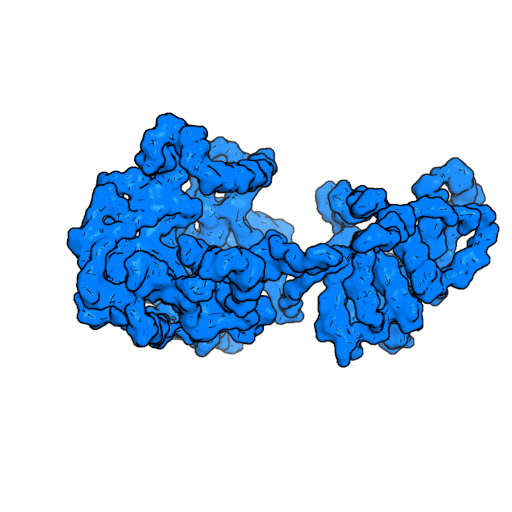A 1 287 ? 10.981 13.018 16.650 1.00 87.81 287 ALA A O 1
ATOM 2064 N N . VAL A 1 288 ? 8.789 12.506 16.751 1.00 87.88 288 VAL A N 1
ATOM 2065 C CA . VAL A 1 288 ? 8.603 12.351 15.298 1.00 87.88 288 VAL A CA 1
ATOM 2066 C C . VAL A 1 288 ? 8.800 13.683 14.568 1.00 87.88 288 VAL A C 1
ATOM 2068 O O . VAL A 1 288 ? 9.451 13.705 13.526 1.00 87.88 288 VAL A O 1
ATOM 2071 N N . GLN A 1 289 ? 8.342 14.800 15.143 1.00 88.62 289 GLN A N 1
ATOM 2072 C CA . GLN A 1 289 ? 8.476 16.137 14.559 1.00 88.62 289 GLN A CA 1
ATOM 2073 C C . GLN A 1 289 ? 9.938 16.490 14.268 1.00 88.62 289 GLN A C 1
ATOM 2075 O O . GLN A 1 289 ? 10.236 17.071 13.236 1.00 88.62 289 GLN A O 1
ATOM 2080 N N . THR A 1 290 ? 10.879 16.053 15.110 1.00 86.94 290 THR A N 1
ATOM 2081 C CA . THR A 1 290 ? 12.314 16.283 14.866 1.00 86.94 290 THR A CA 1
ATOM 2082 C C . THR A 1 290 ? 12.805 15.618 13.570 1.00 86.94 290 THR A C 1
ATOM 2084 O O . THR A 1 290 ? 13.687 16.149 12.895 1.00 86.94 290 THR A O 1
ATOM 2087 N N . ILE A 1 291 ? 12.253 14.452 13.216 1.00 87.00 291 ILE A N 1
ATOM 2088 C CA . ILE A 1 291 ? 12.568 13.738 11.968 1.00 87.00 291 ILE A CA 1
ATOM 2089 C C . ILE A 1 291 ? 11.900 14.444 10.784 1.00 87.00 291 ILE A C 1
ATOM 2091 O O . ILE A 1 291 ? 12.541 14.646 9.753 1.00 87.00 291 ILE A O 1
ATOM 2095 N N . VAL A 1 292 ? 10.639 14.851 10.957 1.00 86.06 292 VAL A N 1
ATOM 2096 C CA . VAL A 1 292 ? 9.854 15.588 9.956 1.00 86.06 292 VAL A CA 1
ATOM 2097 C C . VAL A 1 292 ? 10.542 16.908 9.596 1.00 86.06 292 VAL A C 1
ATOM 2099 O O . VAL A 1 292 ? 10.821 17.137 8.423 1.00 86.06 292 VAL A O 1
ATOM 2102 N N . ASP A 1 293 ? 10.932 17.710 10.590 1.00 85.69 293 ASP A N 1
ATOM 2103 C CA . ASP A 1 293 ? 11.634 18.989 10.407 1.00 85.69 293 ASP A CA 1
ATOM 2104 C C . ASP A 1 293 ? 12.962 18.819 9.651 1.00 85.69 293 ASP A C 1
ATOM 2106 O O . ASP A 1 293 ? 13.369 19.676 8.864 1.00 85.69 293 ASP A O 1
ATOM 2110 N N . ALA A 1 294 ? 13.671 17.711 9.893 1.00 85.25 294 ALA A N 1
ATOM 2111 C CA . ALA A 1 294 ? 14.931 17.427 9.218 1.00 85.25 294 ALA A CA 1
ATOM 2112 C C . ALA A 1 294 ? 14.734 17.118 7.726 1.00 85.25 294 ALA A C 1
ATOM 2114 O O . ALA A 1 294 ? 15.554 17.552 6.915 1.00 85.25 294 ALA A O 1
ATOM 2115 N N . ALA A 1 295 ? 13.667 16.396 7.368 1.00 81.44 295 ALA A N 1
ATOM 2116 C CA . ALA A 1 295 ? 13.303 16.138 5.975 1.00 81.44 295 ALA A CA 1
ATOM 2117 C C . ALA A 1 295 ? 12.772 17.410 5.291 1.00 81.44 295 ALA A C 1
ATOM 2119 O O . ALA A 1 295 ? 13.189 17.734 4.179 1.00 81.44 295 ALA A O 1
ATOM 2120 N N . ASP A 1 296 ? 11.922 18.177 5.973 1.00 84.81 296 ASP A N 1
ATOM 2121 C CA . ASP A 1 296 ? 11.338 19.421 5.459 1.00 84.81 296 ASP A CA 1
ATOM 2122 C C . ASP A 1 296 ? 12.410 20.477 5.123 1.00 84.81 296 ASP A C 1
ATOM 2124 O O . ASP A 1 296 ? 12.359 21.168 4.106 1.00 84.81 296 ASP A O 1
ATOM 2128 N N . ALA A 1 297 ? 13.486 20.530 5.914 1.00 85.06 297 ALA A N 1
ATOM 2129 C CA . ALA A 1 297 ? 14.604 21.441 5.676 1.00 85.06 297 ALA A CA 1
ATOM 2130 C C . ALA A 1 297 ? 15.412 21.151 4.388 1.00 85.06 297 ALA A C 1
ATOM 2132 O O . ALA A 1 297 ? 16.219 21.993 3.968 1.00 85.06 297 ALA A O 1
ATOM 2133 N N . ILE A 1 298 ? 15.255 19.978 3.763 1.00 86.12 298 ILE A N 1
ATOM 2134 C CA . ILE A 1 298 ? 15.971 19.600 2.537 1.00 86.12 298 ILE A CA 1
ATOM 2135 C C . ILE A 1 298 ? 15.138 20.001 1.317 1.00 86.12 298 ILE A C 1
ATOM 2137 O O . ILE A 1 298 ? 14.268 19.263 0.871 1.00 86.12 298 ILE A O 1
ATOM 2141 N N . ALA A 1 299 ? 15.449 21.158 0.735 1.00 90.12 299 ALA A N 1
ATOM 2142 C CA . ALA A 1 299 ? 14.790 21.642 -0.477 1.00 90.12 299 ALA A CA 1
ATOM 2143 C C . ALA A 1 299 ? 15.359 20.996 -1.756 1.00 90.12 299 ALA A C 1
ATOM 2145 O O . ALA A 1 299 ? 16.565 21.065 -2.020 1.00 90.12 299 ALA A O 1
ATOM 2146 N N . PHE A 1 300 ? 14.478 20.447 -2.593 1.00 88.69 300 PHE A N 1
ATOM 2147 C CA . PHE A 1 300 ? 14.778 19.950 -3.940 1.00 88.69 300 PHE A CA 1
ATOM 2148 C C . PHE A 1 300 ? 14.454 20.959 -5.044 1.00 88.69 300 PHE A C 1
ATOM 2150 O O . PHE A 1 300 ? 15.038 20.900 -6.128 1.00 88.69 300 PHE A O 1
ATOM 2157 N N . GLY A 1 301 ? 13.559 21.910 -4.780 1.00 88.88 301 GLY A N 1
ATOM 2158 C CA . GLY A 1 301 ? 13.168 22.918 -5.756 1.00 88.88 301 GLY A CA 1
ATOM 2159 C C . GLY A 1 301 ? 12.148 23.903 -5.205 1.00 88.88 301 GLY A C 1
ATOM 2160 O O . GLY A 1 301 ? 11.934 23.974 -4.002 1.00 88.88 301 GLY A O 1
ATOM 2161 N N . ASN A 1 302 ? 11.527 24.653 -6.111 1.00 89.50 302 ASN A N 1
ATOM 2162 C CA . ASN A 1 302 ? 10.418 25.554 -5.811 1.00 89.50 302 ASN A CA 1
ATOM 2163 C C . ASN A 1 302 ? 9.253 25.212 -6.741 1.00 89.50 302 ASN A C 1
ATOM 2165 O O . ASN A 1 302 ? 9.485 24.772 -7.872 1.00 89.50 302 ASN A O 1
ATOM 2169 N N . HIS A 1 303 ? 8.031 25.477 -6.299 1.00 87.25 303 HIS A N 1
ATOM 2170 C CA . HIS A 1 303 ? 6.838 25.414 -7.133 1.00 87.25 303 HIS A CA 1
ATOM 2171 C C . HIS A 1 303 ? 5.955 26.627 -6.842 1.00 87.25 303 HIS A C 1
ATOM 2173 O O . HIS A 1 303 ? 5.767 27.008 -5.692 1.00 87.25 303 HIS A O 1
ATOM 2179 N N . ASP A 1 304 ? 5.427 27.234 -7.902 1.00 86.81 304 ASP A N 1
ATOM 2180 C CA . ASP A 1 304 ? 4.513 28.376 -7.795 1.00 86.81 304 ASP A CA 1
ATOM 2181 C C . ASP A 1 304 ? 3.048 27.930 -7.836 1.00 86.81 304 ASP A C 1
ATOM 2183 O O . ASP A 1 304 ? 2.164 28.767 -7.681 1.00 86.81 304 ASP A O 1
ATOM 2187 N N . VAL A 1 305 ? 2.794 26.633 -8.061 1.00 87.81 305 VAL A N 1
ATOM 2188 C CA . VAL A 1 305 ? 1.446 26.075 -8.198 1.00 87.81 305 VAL A CA 1
ATOM 2189 C C . VAL A 1 305 ? 1.137 24.988 -7.187 1.00 87.81 305 VAL A C 1
ATOM 2191 O O . VAL A 1 305 ? 2.031 24.220 -6.834 1.00 87.81 305 VAL A O 1
ATOM 2194 N N . PHE A 1 306 ? -0.126 24.892 -6.773 1.00 87.56 306 PHE A N 1
ATOM 2195 C CA . PHE A 1 306 ? -0.630 23.730 -6.043 1.00 87.56 306 PHE A CA 1
ATOM 2196 C C . PHE A 1 306 ? -0.451 22.471 -6.896 1.00 87.56 306 PHE A C 1
ATOM 2198 O O . PHE A 1 306 ? -0.833 22.465 -8.067 1.00 87.56 306 PHE A O 1
ATOM 2205 N N . LEU A 1 307 ? 0.157 21.425 -6.342 1.00 92.25 307 LEU A N 1
ATOM 2206 C CA . LEU A 1 307 ? 0.399 20.163 -7.035 1.00 92.25 307 LEU A CA 1
ATOM 2207 C C . LEU A 1 307 ? -0.630 19.139 -6.555 1.00 92.25 307 LEU A C 1
ATOM 2209 O O . LEU A 1 307 ? -0.474 18.545 -5.490 1.00 92.25 307 LEU A O 1
ATOM 2213 N N . ASP A 1 308 ? -1.677 18.939 -7.352 1.00 90.69 308 ASP A N 1
ATOM 2214 C CA . ASP A 1 308 ? -2.863 18.182 -6.962 1.00 90.69 308 ASP A CA 1
ATOM 2215 C C . ASP A 1 308 ? -2.579 16.677 -6.895 1.00 90.69 308 ASP A C 1
ATOM 2217 O O . ASP A 1 308 ? -2.546 15.980 -7.906 1.00 90.69 308 ASP A O 1
ATOM 2221 N N . GLY A 1 309 ? -2.348 16.165 -5.693 1.00 91.12 309 GLY A N 1
ATOM 2222 C CA . GLY A 1 309 ? -2.140 14.746 -5.413 1.00 91.12 309 GLY A CA 1
ATOM 2223 C C . GLY A 1 309 ? -3.365 14.044 -4.840 1.00 91.12 309 GLY A C 1
ATOM 2224 O O . GLY A 1 309 ? -3.247 12.884 -4.431 1.00 91.12 309 GLY A O 1
ATOM 2225 N N . ARG A 1 310 ? -4.514 14.729 -4.795 1.00 89.62 310 ARG A N 1
ATOM 2226 C CA . ARG A 1 310 ? -5.718 14.225 -4.139 1.00 89.62 310 ARG A CA 1
ATOM 2227 C C . ARG A 1 310 ? -6.244 12.988 -4.846 1.00 89.62 310 ARG A C 1
ATOM 2229 O O . ARG A 1 310 ? -6.124 12.830 -6.065 1.00 89.62 310 ARG A O 1
ATOM 2236 N N . ARG A 1 311 ? -6.809 12.075 -4.057 1.00 89.00 311 ARG A N 1
ATOM 2237 C CA . ARG A 1 311 ? -7.181 10.724 -4.495 1.00 89.00 311 ARG A CA 1
ATOM 2238 C C . ARG A 1 311 ? -8.202 10.757 -5.628 1.00 89.00 311 ARG A C 1
ATOM 2240 O O . ARG A 1 311 ? -8.078 9.972 -6.567 1.00 89.00 311 ARG A O 1
ATOM 2247 N N . GLU A 1 312 ? -9.205 11.609 -5.502 1.00 87.06 312 GLU A N 1
ATOM 2248 C CA . GLU A 1 312 ? -10.279 11.817 -6.461 1.00 87.06 312 GLU A CA 1
ATOM 2249 C C . GLU A 1 312 ? -9.747 12.337 -7.794 1.00 87.06 312 GLU A C 1
ATOM 2251 O O . GLU A 1 312 ? -10.194 11.846 -8.822 1.00 87.06 312 GLU A O 1
ATOM 2256 N N . THR A 1 313 ? -8.720 13.192 -7.799 1.00 90.94 313 THR A N 1
ATOM 2257 C CA . THR A 1 313 ? -8.098 13.693 -9.031 1.00 90.94 313 THR A CA 1
ATOM 2258 C C . THR A 1 313 ? -7.169 12.644 -9.642 1.00 90.94 313 THR A C 1
ATOM 2260 O O . THR A 1 313 ? -7.427 12.120 -10.725 1.00 90.94 313 THR A O 1
ATOM 2263 N N . VAL A 1 314 ? -6.101 12.247 -8.932 1.00 94.88 314 VAL A N 1
ATOM 2264 C CA . VAL A 1 314 ? -5.014 11.427 -9.512 1.00 94.88 314 VAL A CA 1
ATOM 2265 C C . VAL A 1 314 ? -5.450 10.020 -9.928 1.00 94.88 314 VAL A C 1
ATOM 2267 O O . VAL A 1 314 ? -4.689 9.320 -10.603 1.00 94.88 314 VAL A O 1
ATOM 2270 N N . ARG A 1 315 ? -6.643 9.576 -9.511 1.00 94.88 315 ARG A N 1
ATOM 2271 C CA . ARG A 1 315 ? -7.201 8.253 -9.826 1.00 94.88 315 ARG A CA 1
ATOM 2272 C C . ARG A 1 315 ? -8.401 8.270 -10.770 1.00 94.88 315 ARG A C 1
ATOM 2274 O O . ARG A 1 315 ? -8.966 7.203 -11.007 1.00 94.88 315 ARG A O 1
ATOM 2281 N N . THR A 1 316 ? -8.802 9.429 -11.279 1.00 93.75 316 THR A N 1
ATOM 2282 C CA . THR A 1 316 ? -9.937 9.525 -12.211 1.00 93.75 316 THR A CA 1
ATOM 2283 C C . THR A 1 316 ? -9.654 10.433 -13.404 1.00 93.75 316 THR A C 1
ATOM 2285 O O . THR A 1 316 ? -10.218 10.212 -14.475 1.00 93.75 316 THR A O 1
ATOM 2288 N N . GLU A 1 317 ? -8.733 11.391 -13.266 1.00 94.81 317 GLU A N 1
ATOM 2289 C CA . GLU A 1 317 ? -8.416 12.365 -14.307 1.00 94.81 317 GLU A CA 1
ATOM 2290 C C . GLU A 1 317 ? -6.943 12.817 -14.300 1.00 94.81 317 GLU A C 1
ATOM 2292 O O . GLU A 1 317 ? -6.105 12.335 -13.531 1.00 94.81 317 GLU A O 1
ATOM 2297 N N . GLU A 1 318 ? -6.595 13.706 -15.233 1.00 96.38 318 GLU A N 1
ATOM 2298 C CA . GLU A 1 318 ? -5.259 14.301 -15.328 1.00 96.38 318 GLU A CA 1
ATOM 2299 C C . GLU A 1 318 ? -4.976 15.194 -14.111 1.00 96.38 318 GLU A C 1
ATOM 2301 O O . GLU A 1 318 ? -5.758 16.085 -13.791 1.00 96.38 318 GLU A O 1
ATOM 2306 N N . SER A 1 319 ? -3.815 15.005 -13.480 1.00 96.19 319 SER A N 1
ATOM 2307 C CA . SER A 1 319 ? -3.317 15.883 -12.417 1.00 96.19 319 SER A CA 1
ATOM 2308 C C . SER A 1 319 ? -1.958 16.473 -12.790 1.00 96.19 319 SER A C 1
ATOM 2310 O O . SER A 1 319 ? -1.108 15.810 -13.388 1.00 96.19 319 SER A O 1
ATOM 2312 N N . ASN A 1 320 ? -1.695 17.710 -12.364 1.00 95.44 320 ASN A N 1
ATOM 2313 C CA . ASN A 1 320 ? -0.395 18.341 -12.580 1.00 95.44 320 ASN A CA 1
ATOM 2314 C C . ASN A 1 320 ? 0.747 17.688 -11.769 1.00 95.44 320 ASN A C 1
ATOM 2316 O O . ASN A 1 320 ? 1.870 17.632 -12.272 1.00 95.44 320 ASN A O 1
ATOM 2320 N N . LEU A 1 321 ? 0.490 17.134 -10.576 1.00 95.69 321 LEU A N 1
ATOM 2321 C CA . LEU A 1 321 ? 1.462 16.305 -9.848 1.00 95.69 321 LEU A CA 1
ATOM 2322 C C . LEU A 1 321 ? 1.672 14.955 -10.551 1.00 95.69 321 LEU A C 1
ATOM 2324 O O . LEU A 1 321 ? 2.797 14.450 -10.639 1.00 95.69 321 LEU A O 1
ATOM 2328 N N . GLY A 1 322 ? 0.597 14.391 -11.107 1.00 96.50 322 GLY A N 1
ATOM 2329 C CA . GLY A 1 322 ? 0.651 13.232 -11.994 1.00 96.50 322 GLY A CA 1
ATOM 2330 C C . GLY A 1 322 ? 1.602 13.453 -13.167 1.00 96.50 322 GLY A C 1
ATOM 2331 O O . GLY A 1 322 ? 2.553 12.687 -13.336 1.00 96.50 322 GLY A O 1
ATOM 2332 N N . ASN A 1 323 ? 1.409 14.554 -13.893 1.00 96.56 323 ASN A N 1
ATOM 2333 C CA . ASN A 1 323 ? 2.258 14.976 -15.005 1.00 96.56 323 ASN A CA 1
ATOM 2334 C C . ASN A 1 323 ? 3.714 15.179 -14.568 1.00 96.56 323 ASN A C 1
ATOM 2336 O O . ASN A 1 323 ? 4.619 14.598 -15.161 1.00 96.56 323 ASN A O 1
ATOM 2340 N N . LEU A 1 324 ? 3.950 15.937 -13.489 1.00 95.81 324 LEU A N 1
ATOM 2341 C CA . LEU A 1 324 ? 5.298 16.214 -12.981 1.00 95.81 324 LEU A CA 1
ATOM 2342 C C . LEU A 1 324 ? 6.072 14.923 -12.678 1.00 95.81 324 LEU A C 1
ATOM 2344 O O . LEU A 1 324 ? 7.232 14.776 -13.064 1.00 95.81 324 LEU A O 1
ATOM 2348 N N . THR A 1 325 ? 5.434 13.974 -11.992 1.00 95.25 325 THR A N 1
ATOM 2349 C CA . THR A 1 325 ? 6.089 12.715 -11.611 1.00 95.25 325 THR A CA 1
ATOM 2350 C C . THR A 1 325 ? 6.267 11.770 -12.799 1.00 95.25 325 THR A C 1
ATOM 2352 O O . THR A 1 325 ? 7.286 11.083 -12.884 1.00 95.25 325 THR A O 1
ATOM 2355 N N . ALA A 1 326 ? 5.324 11.742 -13.744 1.00 96.12 326 ALA A N 1
ATOM 2356 C CA . ALA A 1 326 ? 5.460 10.958 -14.964 1.00 96.12 326 ALA A CA 1
ATOM 2357 C C . ALA A 1 326 ? 6.575 11.505 -15.873 1.00 96.12 326 ALA A C 1
ATOM 2359 O O . ALA A 1 326 ? 7.365 10.714 -16.397 1.00 96.12 326 ALA A O 1
ATOM 2360 N N . ASP A 1 327 ? 6.700 12.827 -15.997 1.00 95.75 327 ASP A N 1
ATOM 2361 C CA . ASP A 1 327 ? 7.780 13.482 -16.737 1.00 95.75 327 ASP A CA 1
ATOM 2362 C C . ASP A 1 327 ? 9.144 13.265 -16.067 1.00 95.75 327 ASP A C 1
ATOM 2364 O O . ASP A 1 327 ? 10.118 12.955 -16.755 1.00 95.75 327 ASP A O 1
ATOM 2368 N N . ALA A 1 328 ? 9.223 13.330 -14.733 1.00 94.69 328 ALA A N 1
ATOM 2369 C CA . ALA A 1 328 ? 10.450 13.026 -13.993 1.00 94.69 328 ALA A CA 1
ATOM 2370 C C . ALA A 1 328 ? 10.916 11.573 -14.208 1.00 94.69 328 ALA A C 1
ATOM 2372 O O . ALA A 1 328 ? 12.101 11.324 -14.444 1.00 94.69 328 ALA A O 1
ATOM 2373 N N . ASN A 1 329 ? 9.984 10.611 -14.198 1.00 94.62 329 ASN A N 1
ATOM 2374 C CA . ASN A 1 329 ? 10.286 9.216 -14.530 1.00 94.62 329 ASN A CA 1
ATOM 2375 C C . ASN A 1 329 ? 10.836 9.086 -15.956 1.00 94.62 329 ASN A C 1
ATOM 2377 O O . ASN A 1 329 ? 11.790 8.341 -16.191 1.00 94.62 329 ASN A O 1
ATOM 2381 N N . LEU A 1 330 ? 10.231 9.801 -16.910 1.00 95.00 330 LEU A N 1
ATOM 2382 C CA . LEU A 1 330 ? 10.637 9.773 -18.311 1.00 95.00 330 LEU A CA 1
ATOM 2383 C C . LEU A 1 330 ? 12.032 10.364 -18.518 1.00 95.00 330 LEU A C 1
ATOM 2385 O O . LEU A 1 330 ? 12.822 9.790 -19.265 1.00 95.00 330 LEU A O 1
ATOM 2389 N N . ASP A 1 331 ? 12.342 11.482 -17.859 1.00 94.75 331 ASP A N 1
ATOM 2390 C CA . ASP A 1 331 ? 13.663 12.114 -17.904 1.00 94.75 331 ASP A CA 1
ATOM 2391 C C . ASP A 1 331 ? 14.745 11.175 -17.353 1.00 94.75 331 ASP A C 1
ATOM 2393 O O . ASP A 1 331 ? 15.732 10.887 -18.038 1.00 94.75 331 ASP A O 1
ATOM 2397 N N . ALA A 1 332 ? 14.506 10.588 -16.174 1.00 92.19 332 ALA A N 1
ATOM 2398 C CA . ALA A 1 332 ? 15.411 9.614 -15.570 1.00 92.19 332 ALA A CA 1
ATOM 2399 C C . ALA A 1 332 ? 15.631 8.391 -16.479 1.00 92.19 332 ALA A C 1
ATOM 2401 O O . ALA A 1 332 ? 16.771 7.975 -16.709 1.00 92.19 332 ALA A O 1
ATOM 2402 N N . ALA A 1 333 ? 14.554 7.843 -17.051 1.00 89.12 333 ALA A N 1
ATOM 2403 C CA . ALA A 1 333 ? 14.626 6.706 -17.961 1.00 89.12 333 ALA A CA 1
ATOM 2404 C C . ALA A 1 333 ? 15.380 7.041 -19.251 1.00 89.12 333 ALA A C 1
ATOM 2406 O O . ALA A 1 333 ? 16.224 6.256 -19.674 1.00 89.12 333 ALA A O 1
ATOM 2407 N N . ARG A 1 334 ? 15.153 8.219 -19.846 1.00 91.12 334 ARG A N 1
ATOM 2408 C CA . ARG A 1 334 ? 15.868 8.678 -21.051 1.00 91.12 334 ARG A CA 1
ATOM 2409 C C . ARG A 1 334 ? 17.344 8.960 -20.800 1.00 91.12 334 ARG A C 1
ATOM 2411 O O . ARG A 1 334 ? 18.155 8.811 -21.715 1.00 91.12 334 ARG A O 1
ATOM 2418 N N . GLY A 1 335 ? 17.707 9.306 -19.565 1.00 87.12 335 GLY A N 1
ATOM 2419 C CA . GLY A 1 335 ? 19.099 9.361 -19.125 1.00 87.12 335 GLY A CA 1
ATOM 2420 C C . GLY A 1 335 ? 19.818 8.009 -19.235 1.00 87.12 335 GLY A C 1
ATOM 2421 O O . GLY A 1 335 ? 21.019 7.979 -19.515 1.00 87.12 335 GLY A O 1
ATOM 2422 N N . ALA A 1 336 ? 19.090 6.899 -19.065 1.00 83.56 336 ALA A N 1
ATOM 2423 C CA . ALA A 1 336 ? 19.608 5.537 -19.204 1.00 83.56 336 ALA A CA 1
ATOM 2424 C C . ALA A 1 336 ? 19.422 4.961 -20.622 1.00 83.56 336 ALA A C 1
ATOM 2426 O O . ALA A 1 336 ? 20.344 4.347 -21.163 1.00 83.56 336 ALA A O 1
ATOM 2427 N N . ASP A 1 337 ? 18.257 5.180 -21.230 1.00 83.44 337 ASP A N 1
ATOM 2428 C CA . ASP A 1 337 ? 17.895 4.746 -22.575 1.00 83.44 337 ASP A CA 1
ATOM 2429 C C . ASP A 1 337 ? 17.043 5.808 -23.288 1.00 83.44 337 ASP A C 1
ATOM 2431 O O . ASP A 1 337 ? 15.839 5.947 -23.068 1.00 83.44 337 ASP A O 1
ATOM 2435 N N . ALA A 1 338 ? 17.669 6.533 -24.216 1.00 88.19 338 ALA A N 1
ATOM 2436 C CA . ALA A 1 338 ? 17.009 7.571 -25.004 1.00 88.19 338 ALA A CA 1
ATOM 2437 C C . ALA A 1 338 ? 15.869 7.044 -25.902 1.00 88.19 338 ALA A C 1
ATOM 2439 O O . ALA A 1 338 ? 15.117 7.849 -26.447 1.00 88.19 338 ALA A O 1
ATOM 2440 N N . ALA A 1 339 ? 15.734 5.723 -26.081 1.00 87.88 339 ALA A N 1
ATOM 2441 C CA . ALA A 1 339 ? 14.654 5.118 -26.855 1.00 87.88 339 ALA A CA 1
ATOM 2442 C C . ALA A 1 339 ? 13.321 5.021 -26.092 1.00 87.88 339 ALA A C 1
ATOM 2444 O O . ALA A 1 339 ? 12.326 4.615 -26.697 1.00 87.88 339 ALA A O 1
ATOM 2445 N N . VAL A 1 340 ? 13.276 5.364 -24.799 1.00 91.56 340 VAL A N 1
ATOM 2446 C CA . VAL A 1 340 ? 12.034 5.387 -24.013 1.00 91.56 340 VAL A CA 1
ATOM 2447 C C . VAL A 1 340 ? 11.122 6.513 -24.506 1.00 91.56 340 VAL A C 1
ATOM 2449 O O . VAL A 1 340 ? 11.487 7.694 -24.531 1.00 91.56 340 VAL A O 1
ATOM 2452 N N . MET A 1 341 ? 9.913 6.135 -24.917 1.00 93.50 341 MET A N 1
ATOM 2453 C CA . MET A 1 341 ? 8.956 7.008 -25.594 1.00 93.50 341 MET A CA 1
ATOM 2454 C C . MET A 1 341 ? 8.003 7.667 -24.605 1.00 93.50 341 MET A C 1
ATOM 2456 O O . MET A 1 341 ? 7.812 8.876 -24.676 1.00 93.50 341 MET A O 1
ATOM 2460 N N . VAL A 1 342 ? 7.442 6.884 -23.682 1.00 96.06 342 VAL A N 1
ATOM 2461 C CA . VAL A 1 342 ? 6.350 7.306 -22.795 1.00 96.06 342 VAL A CA 1
ATOM 2462 C C . VAL A 1 342 ? 6.615 6.920 -21.342 1.00 96.06 342 VAL A C 1
ATOM 2464 O O . VAL A 1 342 ? 7.391 6.007 -21.061 1.00 96.06 342 VAL A O 1
ATOM 2467 N N . SER A 1 343 ? 5.942 7.596 -20.417 1.00 95.75 343 SER A N 1
ATOM 2468 C CA . SER A 1 343 ? 5.906 7.235 -18.998 1.00 95.75 343 SER A CA 1
ATOM 2469 C C . SER A 1 343 ? 4.483 6.911 -18.584 1.00 95.75 343 SER A C 1
ATOM 2471 O O . SER A 1 343 ? 3.568 7.677 -18.876 1.00 95.75 343 SER A O 1
ATOM 2473 N N . PHE A 1 344 ? 4.305 5.770 -17.927 1.00 92.44 344 PHE A N 1
ATOM 2474 C CA . PHE A 1 344 ? 3.022 5.293 -17.423 1.00 92.44 344 PHE A CA 1
ATOM 2475 C C . PHE A 1 344 ? 3.152 5.057 -15.922 1.00 92.44 344 PHE A C 1
ATOM 2477 O O . PHE A 1 344 ? 3.958 4.232 -15.480 1.00 92.44 344 PHE A O 1
ATOM 2484 N N . LYS A 1 345 ? 2.362 5.768 -15.125 1.00 90.25 345 LYS A N 1
ATOM 2485 C CA . LYS A 1 345 ? 2.425 5.712 -13.664 1.00 90.25 345 LYS A CA 1
ATOM 2486 C C . LYS A 1 345 ? 1.021 5.543 -13.116 1.00 90.25 345 LYS A C 1
ATOM 2488 O O . LYS A 1 345 ? 0.146 6.307 -13.473 1.00 90.25 345 LYS A O 1
ATOM 2493 N N . ASN A 1 346 ? 0.785 4.598 -12.220 1.00 91.56 346 ASN A N 1
ATOM 2494 C CA . ASN A 1 346 ? -0.530 4.480 -11.601 1.00 91.56 346 ASN A CA 1
ATOM 2495 C C . ASN A 1 346 ? -0.747 5.591 -10.547 1.00 91.56 346 ASN A C 1
ATOM 2497 O O . ASN A 1 346 ? 0.137 5.875 -9.734 1.00 91.56 346 ASN A O 1
ATOM 2501 N N . GLY A 1 347 ? -1.938 6.185 -10.516 1.00 92.62 347 GLY A N 1
ATOM 2502 C CA . GLY A 1 347 ? -2.352 7.228 -9.577 1.00 92.62 347 GLY A CA 1
ATOM 2503 C C . GLY A 1 347 ? -2.349 6.759 -8.126 1.00 92.62 347 GLY A C 1
ATOM 2504 O O . GLY A 1 347 ? -2.065 7.530 -7.220 1.00 92.62 347 GLY A O 1
ATOM 2505 N N . GLY A 1 348 ? -2.539 5.458 -7.881 1.00 89.06 348 GLY A N 1
ATOM 2506 C CA . GLY A 1 348 ? -2.358 4.862 -6.556 1.00 89.06 348 GLY A CA 1
ATOM 2507 C C . GLY A 1 348 ? -0.938 5.010 -5.989 1.00 89.06 348 GLY A C 1
ATOM 2508 O O . GLY A 1 348 ? -0.759 4.881 -4.779 1.00 89.06 348 GLY A O 1
ATOM 2509 N N . GLY A 1 349 ? 0.068 5.288 -6.823 1.00 89.19 349 GLY A N 1
ATOM 2510 C CA . GLY A 1 349 ? 1.434 5.594 -6.395 1.00 89.19 349 GLY A CA 1
ATOM 2511 C C . GLY A 1 349 ? 1.656 7.044 -5.945 1.00 89.19 349 GLY A C 1
ATOM 2512 O O . GLY A 1 349 ? 2.756 7.344 -5.488 1.00 89.19 349 GLY A O 1
ATOM 2513 N N . ILE A 1 350 ? 0.654 7.921 -6.083 1.00 92.62 350 ILE A N 1
ATOM 2514 C CA . ILE A 1 350 ? 0.651 9.314 -5.609 1.00 92.62 350 ILE A CA 1
ATOM 2515 C C . ILE A 1 350 ? -0.307 9.384 -4.420 1.00 92.62 350 ILE A C 1
ATOM 2517 O O . ILE A 1 350 ? -1.432 8.883 -4.495 1.00 92.62 350 ILE A O 1
ATOM 2521 N N . ARG A 1 351 ? 0.186 9.858 -3.275 1.00 89.25 351 ARG A N 1
ATOM 2522 C CA . ARG A 1 351 ? -0.468 9.620 -1.978 1.00 89.25 351 ARG A CA 1
ATOM 2523 C C . ARG A 1 351 ? -1.101 10.849 -1.353 1.00 89.25 351 ARG A C 1
ATOM 2525 O O . ARG A 1 351 ? -2.034 10.663 -0.581 1.00 89.25 351 ARG A O 1
ATOM 2532 N N . VAL A 1 352 ? -0.575 12.025 -1.664 1.00 88.25 352 VAL A N 1
ATOM 2533 C CA . VAL A 1 352 ? -1.036 13.322 -1.177 1.00 88.25 352 VAL A CA 1
ATOM 2534 C C . VAL A 1 352 ? -0.532 14.405 -2.133 1.00 88.25 352 VAL A C 1
ATOM 2536 O O . VAL A 1 352 ? 0.397 14.168 -2.912 1.00 88.25 352 VAL A O 1
ATOM 2539 N N . GLU A 1 353 ? -1.192 15.548 -2.102 1.00 89.56 353 GLU A N 1
ATOM 2540 C CA . GLU A 1 353 ? -0.830 16.812 -2.732 1.00 89.56 353 GLU A CA 1
ATOM 2541 C C . GLU A 1 353 ? 0.420 17.470 -2.128 1.00 89.56 353 GLU A C 1
ATOM 2543 O O . GLU A 1 353 ? 0.883 17.105 -1.049 1.00 89.56 353 GLU A O 1
ATOM 2548 N N . ILE A 1 354 ? 0.965 18.456 -2.849 1.00 89.75 354 ILE A N 1
ATOM 2549 C CA . ILE A 1 354 ? 2.061 19.316 -2.378 1.00 89.75 354 ILE A CA 1
ATOM 2550 C C . ILE A 1 354 ? 1.628 20.779 -2.522 1.00 89.75 354 ILE A C 1
ATOM 2552 O O . ILE A 1 354 ? 1.157 21.200 -3.586 1.00 89.75 354 ILE A O 1
ATOM 2556 N N . GLY A 1 355 ? 1.819 21.563 -1.462 1.00 81.12 355 GLY A N 1
ATOM 2557 C CA . GLY A 1 355 ? 1.253 22.902 -1.320 1.00 81.12 355 GLY A CA 1
ATOM 2558 C C . GLY A 1 355 ? -0.100 22.912 -0.609 1.00 81.12 355 GLY A C 1
ATOM 2559 O O . GLY A 1 355 ? -0.734 21.882 -0.400 1.00 81.12 355 GLY A O 1
ATOM 2560 N N . SER A 1 356 ? -0.560 24.106 -0.234 1.00 67.06 356 SER A N 1
ATOM 2561 C CA . SER A 1 356 ? -1.825 24.287 0.481 1.00 67.06 356 SER A CA 1
ATOM 2562 C C . SER A 1 356 ? -2.944 24.710 -0.468 1.00 67.06 356 SER A C 1
ATOM 2564 O O . SER A 1 356 ? -2.931 25.820 -0.999 1.00 67.06 356 SER A O 1
ATOM 2566 N N . ALA A 1 357 ? -3.958 23.860 -0.625 1.00 53.34 357 ALA A N 1
ATOM 2567 C CA . ALA A 1 357 ? -5.233 24.244 -1.217 1.00 53.34 357 ALA A CA 1
ATOM 2568 C C . ALA A 1 357 ? -6.102 24.935 -0.154 1.00 53.34 357 ALA A C 1
ATOM 2570 O O . ALA A 1 357 ? -7.052 24.355 0.363 1.00 53.34 357 ALA A O 1
ATOM 2571 N N . THR A 1 358 ? -5.790 26.178 0.228 1.00 50.16 358 THR A N 1
ATOM 2572 C CA . THR A 1 358 ? -6.803 26.938 0.977 1.00 50.16 358 THR A CA 1
ATOM 2573 C C . THR A 1 358 ? -7.994 27.192 0.046 1.00 50.16 358 THR A C 1
ATOM 2575 O O . THR A 1 358 ? -7.817 27.602 -1.103 1.00 50.16 358 THR A O 1
ATOM 2578 N N . ASN A 1 359 ? -9.221 26.980 0.537 1.00 40.81 359 ASN A N 1
ATOM 2579 C CA . ASN A 1 359 ? -10.488 27.213 -0.183 1.00 40.81 359 ASN A CA 1
ATOM 2580 C C . ASN A 1 359 ? -10.689 28.664 -0.695 1.00 40.81 359 ASN A C 1
ATOM 2582 O O . ASN A 1 359 ? -11.745 28.997 -1.235 1.00 40.81 359 ASN A O 1
ATOM 2586 N N . GLU A 1 360 ? -9.688 29.541 -0.558 1.00 40.16 360 GLU A N 1
ATOM 2587 C CA . GLU A 1 360 ? -9.643 30.876 -1.159 1.00 40.16 360 GLU A CA 1
ATOM 2588 C C . GLU A 1 360 ? -9.078 30.900 -2.595 1.00 40.16 360 GLU A C 1
ATOM 2590 O O . GLU A 1 360 ? -8.846 31.975 -3.149 1.00 40.16 360 GLU A O 1
ATOM 2595 N N . GLY A 1 361 ? -8.932 29.742 -3.250 1.00 41.38 361 GLY A N 1
ATOM 2596 C CA . GLY A 1 361 ? -8.764 29.677 -4.705 1.00 41.38 361 GLY A CA 1
ATOM 2597 C C . GLY A 1 361 ? -7.426 30.209 -5.208 1.00 41.38 361 GLY A C 1
ATOM 2598 O O . GLY A 1 361 ? -7.366 30.836 -6.269 1.00 41.38 361 GLY A O 1
ATOM 2599 N N . THR A 1 362 ? -6.351 29.962 -4.471 1.00 46.03 362 THR A N 1
ATOM 2600 C CA . THR A 1 362 ? -5.012 30.135 -5.014 1.00 46.03 362 THR A CA 1
ATOM 2601 C C . THR A 1 362 ? -4.486 28.779 -5.452 1.00 46.03 362 THR A C 1
ATOM 2603 O O . THR A 1 362 ? -4.136 27.952 -4.616 1.00 46.03 362 THR A O 1
ATOM 2606 N N . ASP A 1 363 ? -4.354 28.589 -6.766 1.00 55.56 363 ASP A N 1
ATOM 2607 C CA . ASP A 1 363 ? -3.435 27.627 -7.384 1.00 55.56 363 ASP A CA 1
ATOM 2608 C C . ASP A 1 363 ? -1.972 27.971 -7.016 1.00 55.56 363 ASP A C 1
ATOM 2610 O O . ASP A 1 363 ? -1.108 27.898 -7.876 1.00 55.56 363 ASP A O 1
ATOM 2614 N N . GLU A 1 364 ? -1.679 28.451 -5.803 1.00 55.44 364 GLU A N 1
ATOM 2615 C CA . GLU A 1 364 ? -0.366 28.925 -5.370 1.00 55.44 364 GLU A CA 1
ATOM 2616 C C . GLU A 1 364 ? 0.347 27.797 -4.625 1.00 55.44 364 GLU A C 1
ATOM 2618 O O . GLU A 1 364 ? -0.210 27.149 -3.741 1.00 55.44 364 GLU A O 1
ATOM 2623 N N . GLY A 1 365 ? 1.595 27.544 -5.008 1.00 59.28 365 GLY A N 1
ATOM 2624 C CA . GLY A 1 365 ? 2.481 26.679 -4.239 1.00 59.28 365 GLY A CA 1
ATOM 2625 C C . GLY A 1 365 ? 2.848 27.322 -2.900 1.00 59.28 365 GLY A C 1
ATOM 2626 O O . GLY A 1 365 ? 2.814 28.544 -2.758 1.00 59.28 365 GLY A O 1
ATOM 2627 N N . ASP A 1 366 ? 3.268 26.51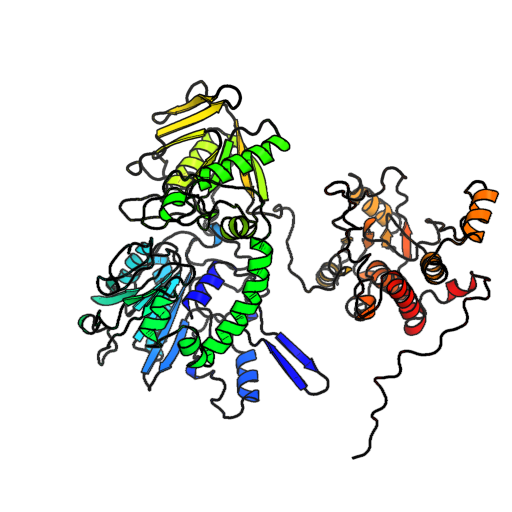6 -1.926 1.00 73.00 366 ASP A N 1
ATOM 2628 C CA . ASP A 1 366 ? 3.890 27.033 -0.695 1.00 73.00 366 ASP A CA 1
ATOM 2629 C C . ASP A 1 366 ? 5.339 27.522 -0.932 1.00 73.00 366 ASP A C 1
ATOM 2631 O O . ASP A 1 366 ? 5.966 28.138 -0.066 1.00 73.00 366 ASP A O 1
ATOM 2635 N N . GLY A 1 367 ? 5.836 27.319 -2.157 1.00 77.38 367 GLY A N 1
ATOM 2636 C CA . GLY A 1 367 ? 7.053 27.895 -2.696 1.00 77.38 367 GLY A CA 1
ATOM 2637 C C . GLY A 1 367 ? 8.263 26.974 -2.629 1.00 77.38 367 GLY A C 1
ATOM 2638 O O . GLY A 1 367 ? 9.233 27.260 -3.330 1.00 77.38 367 GLY A O 1
ATOM 2639 N N . ILE A 1 368 ? 8.244 25.884 -1.857 1.00 85.62 368 ILE A N 1
ATOM 2640 C CA . ILE A 1 368 ? 9.403 24.996 -1.688 1.00 85.62 368 ILE A CA 1
ATOM 2641 C C . ILE A 1 368 ? 8.963 23.548 -1.849 1.00 85.62 368 ILE A C 1
ATOM 2643 O O . ILE A 1 368 ? 8.142 23.056 -1.105 1.00 85.62 368 ILE A O 1
ATOM 2647 N N . LEU A 1 369 ? 9.605 22.834 -2.773 1.00 89.38 369 LEU A N 1
ATOM 2648 C CA . LEU A 1 369 ? 9.491 21.382 -2.851 1.00 89.38 369 LEU A CA 1
ATOM 2649 C C . LEU A 1 369 ? 10.550 20.760 -1.934 1.00 89.38 369 LEU A C 1
ATOM 2651 O O . LEU A 1 369 ? 11.740 20.788 -2.275 1.00 89.38 369 LEU A O 1
ATOM 2655 N N . SER A 1 370 ? 10.139 20.216 -0.793 1.00 90.62 370 SER A N 1
ATOM 2656 C CA . SER A 1 370 ? 11.019 19.594 0.202 1.00 90.62 370 SER A CA 1
ATOM 2657 C C . SER A 1 370 ? 11.175 18.078 0.009 1.00 90.62 370 SER A C 1
ATOM 2659 O O . SER A 1 370 ? 10.480 17.435 -0.784 1.00 90.62 370 SER A O 1
ATOM 2661 N N . GLN A 1 371 ? 12.104 17.463 0.748 1.00 88.88 371 GLN A N 1
ATOM 2662 C CA . GLN A 1 371 ? 12.190 16.006 0.837 1.00 88.88 371 GLN A CA 1
ATOM 2663 C C . GLN A 1 371 ? 10.960 15.408 1.516 1.00 88.88 371 GLN A C 1
ATOM 2665 O O . GLN A 1 371 ? 10.531 14.330 1.100 1.00 88.88 371 GLN A O 1
ATOM 2670 N N . LEU A 1 372 ? 10.394 16.095 2.510 1.00 88.56 372 LEU A N 1
ATOM 2671 C CA . LEU A 1 372 ? 9.177 15.658 3.181 1.00 88.56 372 LEU A CA 1
ATOM 2672 C C . LEU A 1 372 ? 8.013 15.561 2.188 1.00 88.56 372 LEU A C 1
ATOM 2674 O O . LEU A 1 372 ? 7.339 14.535 2.153 1.00 88.56 372 LEU A O 1
ATOM 2678 N N . ASP A 1 373 ? 7.843 16.555 1.314 1.00 90.75 373 ASP A N 1
ATOM 2679 C CA . ASP A 1 373 ? 6.794 16.561 0.285 1.00 90.75 373 ASP A CA 1
ATOM 2680 C C . ASP A 1 373 ? 6.923 15.377 -0.673 1.00 90.75 373 ASP A C 1
ATOM 2682 O O . ASP A 1 373 ? 5.949 14.680 -0.968 1.00 90.75 373 ASP A O 1
ATOM 2686 N N . VAL A 1 374 ? 8.149 15.103 -1.130 1.00 89.69 374 VAL A N 1
ATOM 2687 C CA . VAL A 1 374 ? 8.436 13.971 -2.020 1.00 89.69 374 VAL A CA 1
ATOM 2688 C C . VAL A 1 374 ? 8.178 12.643 -1.309 1.00 89.69 374 VAL A C 1
ATOM 2690 O O . VAL A 1 374 ? 7.544 11.759 -1.885 1.00 89.69 374 VAL A O 1
ATOM 2693 N N . GLN A 1 375 ? 8.634 12.493 -0.063 1.00 88.81 375 GLN A N 1
ATOM 2694 C CA . GLN A 1 375 ? 8.430 11.277 0.729 1.00 88.81 375 GLN A CA 1
ATOM 2695 C C . GLN A 1 375 ? 6.949 11.044 1.028 1.00 88.81 375 GLN A C 1
ATOM 2697 O O . GLN A 1 375 ? 6.472 9.922 0.871 1.00 88.81 375 GLN A O 1
ATOM 2702 N N . ASN A 1 376 ? 6.205 12.092 1.379 1.00 88.00 376 ASN A N 1
ATOM 2703 C CA . ASN A 1 376 ? 4.775 12.019 1.642 1.00 88.00 376 ASN A CA 1
ATOM 2704 C C . ASN A 1 376 ? 3.975 11.735 0.372 1.00 88.00 376 ASN A C 1
ATOM 2706 O O . ASN A 1 376 ? 3.038 10.940 0.421 1.00 88.00 376 ASN A O 1
ATOM 2710 N N . SER A 1 377 ? 4.346 12.313 -0.766 1.00 90.75 377 SER A N 1
ATOM 2711 C CA . SER A 1 377 ? 3.631 12.106 -2.029 1.00 90.75 377 SER A CA 1
ATOM 2712 C C . SER A 1 377 ? 3.948 10.750 -2.666 1.00 90.75 377 SER A C 1
ATOM 2714 O O . SER A 1 377 ? 3.060 10.122 -3.243 1.00 90.75 377 SER A O 1
ATOM 2716 N N . LEU A 1 378 ? 5.191 10.263 -2.543 1.00 90.25 378 LEU A N 1
ATOM 2717 C CA . LEU A 1 378 ? 5.727 9.069 -3.219 1.00 90.25 378 LEU A CA 1
ATOM 2718 C C . LEU A 1 378 ? 6.254 8.005 -2.227 1.00 90.25 378 LEU A C 1
ATOM 2720 O O . LEU A 1 378 ? 7.352 7.470 -2.382 1.00 90.25 378 LEU A O 1
ATOM 2724 N N . ARG A 1 379 ? 5.437 7.658 -1.223 1.00 84.56 379 ARG A N 1
ATOM 2725 C CA . ARG A 1 379 ? 5.809 6.860 -0.026 1.00 84.56 379 ARG A CA 1
ATOM 2726 C C . ARG A 1 379 ? 6.415 5.477 -0.271 1.00 84.56 379 ARG A C 1
ATOM 2728 O O . ARG A 1 379 ? 7.092 4.952 0.603 1.00 84.56 379 ARG A O 1
ATOM 2735 N N . PHE A 1 380 ? 6.145 4.854 -1.415 1.00 76.44 380 PHE A N 1
ATOM 2736 C CA . PHE A 1 380 ? 6.493 3.445 -1.635 1.00 76.44 380 PHE A CA 1
ATOM 2737 C C . PHE A 1 380 ? 7.926 3.219 -2.121 1.00 76.44 380 PHE A C 1
ATOM 2739 O O . PHE A 1 380 ? 8.347 2.074 -2.215 1.00 76.44 380 PHE A O 1
ATOM 2746 N N . ASN A 1 381 ? 8.669 4.290 -2.434 1.00 74.88 381 ASN A N 1
ATOM 2747 C CA . ASN A 1 381 ? 10.048 4.209 -2.932 1.00 74.88 381 ASN A CA 1
ATOM 2748 C C . ASN A 1 381 ? 10.225 3.186 -4.082 1.00 74.88 381 ASN A C 1
ATOM 2750 O O . ASN A 1 381 ? 11.234 2.483 -4.172 1.00 74.88 381 ASN A O 1
ATOM 2754 N N . ASN A 1 382 ? 9.207 3.076 -4.945 1.00 78.31 382 ASN A N 1
ATOM 2755 C CA . ASN A 1 382 ? 9.198 2.126 -6.055 1.00 78.31 382 ASN A CA 1
ATOM 2756 C C . ASN A 1 382 ? 10.350 2.418 -7.023 1.00 78.31 382 ASN A C 1
ATOM 2758 O O . ASN A 1 382 ? 10.697 3.576 -7.267 1.00 78.31 382 ASN A O 1
ATOM 2762 N N . GLY A 1 383 ? 10.903 1.361 -7.617 1.00 82.25 383 GLY A N 1
ATOM 2763 C CA . GLY A 1 383 ? 11.960 1.498 -8.617 1.00 82.25 383 GLY A CA 1
ATOM 2764 C C . GLY A 1 383 ? 11.397 2.026 -9.934 1.00 82.25 383 GLY A C 1
ATOM 2765 O O . GLY A 1 383 ? 10.184 2.045 -10.134 1.00 82.25 383 GLY A O 1
ATOM 2766 N N . LEU A 1 384 ? 12.272 2.419 -10.858 1.00 85.12 384 LEU A N 1
ATOM 2767 C CA . LEU A 1 384 ? 11.884 2.639 -12.252 1.00 85.12 384 LEU A CA 1
ATOM 2768 C C . LEU A 1 384 ? 12.322 1.441 -13.085 1.00 85.12 384 LEU A C 1
ATOM 2770 O O . LEU A 1 384 ? 13.489 1.053 -13.046 1.00 85.12 384 LEU A O 1
ATOM 2774 N N . VAL A 1 385 ? 11.397 0.902 -13.874 1.00 85.62 385 VAL A N 1
ATOM 2775 C CA . VAL A 1 385 ? 11.675 -0.141 -14.862 1.00 85.62 385 VAL A CA 1
ATOM 2776 C C . VAL A 1 385 ? 11.305 0.357 -16.248 1.00 85.62 385 VAL A C 1
ATOM 2778 O O . VAL A 1 385 ? 10.277 1.009 -16.441 1.00 85.62 385 VAL A O 1
ATOM 2781 N N . THR A 1 386 ? 12.156 0.057 -17.226 1.00 84.94 386 THR A N 1
ATOM 2782 C CA . THR A 1 386 ? 11.844 0.254 -18.638 1.00 84.94 386 THR A CA 1
ATOM 2783 C C . THR A 1 386 ? 11.359 -1.056 -19.245 1.00 84.94 386 THR A C 1
ATOM 2785 O O . THR A 1 386 ? 11.932 -2.119 -19.008 1.00 84.94 386 THR A O 1
ATOM 2788 N N . ALA A 1 387 ? 10.292 -0.982 -20.033 1.00 83.44 387 ALA A N 1
ATOM 2789 C CA . ALA A 1 387 ? 9.692 -2.122 -20.707 1.00 83.44 387 ALA A CA 1
ATOM 2790 C C . ALA A 1 387 ? 9.389 -1.782 -22.168 1.00 83.44 387 ALA A C 1
ATOM 2792 O O . ALA A 1 387 ? 9.062 -0.645 -22.509 1.00 83.44 387 ALA A O 1
ATOM 2793 N N . SER A 1 388 ? 9.477 -2.789 -23.030 1.00 85.56 388 SER A N 1
ATOM 2794 C CA . SER A 1 388 ? 9.040 -2.714 -24.423 1.00 85.56 388 SER A CA 1
ATOM 2795 C C . SER A 1 388 ? 7.773 -3.545 -24.567 1.00 85.56 388 SER A C 1
ATOM 2797 O O . SER A 1 388 ? 7.830 -4.766 -24.442 1.00 85.56 388 SER A O 1
ATOM 2799 N N . VAL A 1 389 ? 6.642 -2.895 -24.834 1.00 86.88 389 VAL A N 1
ATOM 2800 C CA . VAL A 1 389 ? 5.341 -3.561 -25.013 1.00 86.88 389 VAL A CA 1
ATOM 2801 C C . VAL A 1 389 ? 4.876 -3.451 -26.461 1.00 86.88 389 VAL A C 1
ATOM 2803 O O . VAL A 1 389 ? 5.233 -2.501 -27.158 1.00 86.88 389 VAL A O 1
ATOM 2806 N N . SER A 1 390 ? 4.079 -4.406 -26.942 1.00 91.94 390 SER A N 1
ATOM 2807 C CA . SER A 1 390 ? 3.400 -4.255 -28.235 1.00 91.94 390 SER A CA 1
ATOM 2808 C C . SER A 1 390 ? 2.384 -3.107 -28.179 1.00 91.94 390 SER A C 1
ATOM 2810 O O . SER A 1 390 ? 1.948 -2.702 -27.100 1.00 91.94 390 SER A O 1
ATOM 2812 N N . LYS A 1 391 ? 1.966 -2.576 -29.333 1.00 93.75 391 LYS A N 1
ATOM 2813 C CA . LYS A 1 391 ? 0.880 -1.576 -29.379 1.00 93.75 391 LYS A CA 1
ATOM 2814 C C . LYS A 1 391 ? -0.442 -2.125 -28.832 1.00 93.75 391 LYS A C 1
ATOM 2816 O O . LYS A 1 391 ? -1.186 -1.387 -28.193 1.00 93.75 391 LYS A O 1
ATOM 2821 N N . GLU A 1 392 ? -0.703 -3.416 -29.035 1.00 94.25 392 GLU A N 1
ATOM 2822 C CA . GLU A 1 392 ? -1.837 -4.130 -28.447 1.00 94.25 392 GLU A CA 1
ATOM 2823 C C . GLU A 1 392 ? -1.710 -4.214 -26.922 1.00 94.25 392 GLU A C 1
ATOM 2825 O O . GLU A 1 392 ? -2.667 -3.902 -26.219 1.00 94.25 392 GLU A O 1
ATOM 2830 N N . GLY A 1 393 ? -0.521 -4.545 -26.409 1.00 92.69 393 GLY A N 1
ATOM 2831 C CA . GLY A 1 393 ? -0.246 -4.570 -24.972 1.00 92.69 393 GLY A CA 1
ATOM 2832 C C . GLY A 1 393 ? -0.371 -3.188 -24.332 1.00 92.69 393 GLY A C 1
ATOM 2833 O O . GLY A 1 393 ? -0.955 -3.053 -23.262 1.00 92.69 393 GLY A O 1
ATOM 2834 N N . PHE A 1 394 ? 0.091 -2.135 -25.011 1.00 94.25 394 PHE A N 1
ATOM 2835 C CA . PHE A 1 394 ? -0.079 -0.762 -24.534 1.00 94.25 394 PHE A CA 1
ATOM 2836 C C . PHE A 1 394 ? -1.558 -0.359 -24.455 1.00 94.25 394 PHE A C 1
ATOM 2838 O O . PHE A 1 394 ? -1.978 0.215 -23.454 1.00 94.25 394 PHE A O 1
ATOM 2845 N N . LEU A 1 395 ? -2.370 -0.706 -25.461 1.00 95.81 395 LEU A N 1
ATOM 2846 C CA . LEU A 1 395 ? -3.818 -0.484 -25.411 1.00 95.81 395 LEU A CA 1
ATOM 2847 C C . LEU A 1 395 ? -4.476 -1.270 -24.267 1.00 95.81 395 LEU A C 1
ATOM 2849 O O . LEU A 1 395 ? -5.297 -0.706 -23.552 1.00 95.81 395 LEU A O 1
ATOM 2853 N N . MET A 1 396 ? -4.087 -2.531 -24.057 1.00 95.06 396 MET A N 1
ATOM 2854 C CA . MET A 1 396 ? -4.599 -3.361 -22.961 1.00 95.06 396 MET A CA 1
ATOM 2855 C C . MET A 1 396 ? -4.300 -2.753 -21.584 1.00 95.06 396 MET A C 1
ATOM 2857 O O . MET A 1 396 ? -5.166 -2.783 -20.711 1.00 95.06 396 MET A O 1
ATOM 2861 N N . LEU A 1 397 ? -3.106 -2.180 -21.390 1.00 93.75 397 LEU A N 1
ATOM 2862 C CA . LEU A 1 397 ? -2.737 -1.472 -20.157 1.00 93.75 397 LEU A CA 1
ATOM 2863 C C . LEU A 1 397 ? -3.593 -0.219 -19.936 1.00 93.75 397 LEU A C 1
ATOM 2865 O O . LEU A 1 397 ? -4.012 0.047 -18.810 1.00 93.75 397 LEU A O 1
ATOM 2869 N N . LEU A 1 398 ? -3.875 0.537 -21.001 1.00 96.38 398 LEU A N 1
ATOM 2870 C CA . LEU A 1 398 ? -4.743 1.714 -20.927 1.00 96.38 398 LEU A CA 1
ATOM 2871 C C . LEU A 1 398 ? -6.191 1.317 -20.603 1.00 96.38 398 LEU A C 1
ATOM 2873 O O . LEU A 1 398 ? -6.773 1.863 -19.672 1.00 96.38 398 LEU A O 1
ATOM 2877 N N . GLU A 1 399 ? -6.754 0.328 -21.299 1.00 97.12 399 GLU A N 1
ATOM 2878 C CA . GLU A 1 399 ? -8.092 -0.206 -20.998 1.00 97.12 399 GLU A CA 1
ATOM 2879 C C . GLU A 1 399 ? -8.175 -0.733 -19.562 1.00 97.12 399 GLU A C 1
ATOM 2881 O O . GLU A 1 399 ? -9.132 -0.447 -18.846 1.00 97.12 399 GLU A O 1
ATOM 2886 N N . HIS A 1 400 ? -7.136 -1.435 -19.098 1.00 93.00 400 HIS A N 1
ATOM 2887 C CA . HIS A 1 400 ? -7.053 -1.900 -17.718 1.00 93.00 400 HIS A CA 1
ATOM 2888 C C . HIS A 1 400 ? -7.051 -0.738 -16.716 1.00 93.00 400 HIS A C 1
ATOM 2890 O O . HIS A 1 400 ? -7.721 -0.825 -15.689 1.00 93.00 400 HIS A O 1
ATOM 2896 N N . GLY A 1 401 ? -6.333 0.351 -17.003 1.00 93.44 401 GLY A N 1
ATOM 2897 C CA . GLY A 1 401 ? -6.248 1.515 -16.120 1.00 93.44 401 GLY A CA 1
ATOM 2898 C C . GLY A 1 401 ? -7.579 2.242 -15.915 1.00 93.44 401 GLY A C 1
ATOM 2899 O O . GLY A 1 401 ? -7.817 2.755 -14.825 1.00 93.44 401 GLY A O 1
ATOM 2900 N N . VAL A 1 402 ? -8.462 2.244 -16.918 1.00 96.38 402 VAL A N 1
ATOM 2901 C CA . VAL A 1 402 ? -9.779 2.909 -16.849 1.00 96.38 402 VAL A CA 1
ATOM 2902 C C . VAL A 1 402 ? -10.949 1.945 -16.627 1.00 96.38 402 VAL A C 1
ATOM 2904 O O . VAL A 1 402 ? -12.095 2.385 -16.603 1.00 96.38 402 VAL A O 1
ATOM 2907 N N . ALA A 1 403 ? -10.704 0.638 -16.481 1.00 94.06 403 ALA A N 1
ATOM 2908 C CA . ALA A 1 403 ? -11.760 -0.380 -16.404 1.00 94.06 403 ALA A CA 1
ATOM 2909 C C . ALA A 1 403 ? -12.725 -0.174 -15.222 1.00 94.06 403 ALA A C 1
ATOM 2911 O O . ALA A 1 403 ? -13.928 -0.352 -15.381 1.00 94.06 403 ALA A O 1
ATOM 2912 N N . ASP A 1 404 ? -12.207 0.274 -14.076 1.00 90.00 404 ASP A N 1
ATOM 2913 C CA . ASP A 1 404 ? -12.984 0.469 -12.841 1.00 90.00 404 ASP A CA 1
ATOM 2914 C C . ASP A 1 404 ? -13.431 1.924 -12.623 1.00 90.00 404 ASP A C 1
ATOM 2916 O O . ASP A 1 404 ? -14.041 2.241 -11.599 1.00 90.00 404 ASP A O 1
ATOM 2920 N N . THR A 1 405 ? -13.087 2.834 -13.538 1.00 91.38 405 THR A N 1
ATOM 2921 C CA . THR A 1 405 ? -13.460 4.247 -13.414 1.00 91.38 405 THR A CA 1
ATOM 2922 C C . THR A 1 405 ? -14.972 4.392 -13.578 1.00 91.38 405 THR A C 1
ATOM 2924 O O . THR A 1 405 ? -15.539 3.945 -14.576 1.00 91.38 405 THR A O 1
ATOM 2927 N N . ASP A 1 406 ? -15.616 4.993 -12.584 1.00 89.75 406 ASP A N 1
ATOM 2928 C CA . ASP A 1 406 ? -17.036 5.345 -12.587 1.00 89.75 406 ASP A CA 1
ATOM 2929 C C . ASP A 1 406 ? -17.192 6.601 -11.729 1.00 89.75 406 ASP A C 1
ATOM 2931 O O . ASP A 1 406 ? -17.249 6.542 -10.497 1.00 89.75 406 ASP A O 1
ATOM 2935 N N . THR A 1 407 ? -17.155 7.754 -12.391 1.00 87.12 407 THR A N 1
ATOM 2936 C CA . THR A 1 407 ? -17.212 9.060 -11.725 1.00 87.12 407 THR A CA 1
ATOM 2937 C C . THR A 1 407 ? -18.579 9.333 -11.101 1.00 87.12 407 THR A C 1
ATOM 2939 O O . THR A 1 407 ? -18.646 9.992 -10.065 1.00 87.12 407 THR A O 1
ATOM 2942 N N . GLU A 1 408 ? -19.662 8.782 -11.662 1.00 86.00 408 GLU A N 1
ATOM 2943 C CA . GLU A 1 408 ? -21.016 8.908 -11.105 1.00 86.00 408 GLU A CA 1
ATOM 2944 C C . GLU A 1 408 ? -21.158 8.111 -9.800 1.00 86.00 408 GLU A C 1
ATOM 2946 O O . GLU A 1 408 ? -21.770 8.594 -8.846 1.00 86.00 408 GLU A O 1
ATOM 2951 N N . ALA A 1 409 ? -20.548 6.924 -9.727 1.00 83.81 409 ALA A N 1
ATOM 2952 C CA . ALA A 1 409 ? -20.498 6.112 -8.512 1.00 83.81 409 ALA A CA 1
ATOM 2953 C C . ALA A 1 409 ? -19.430 6.570 -7.496 1.00 83.81 409 ALA A C 1
ATOM 2955 O O . ALA A 1 409 ? -19.407 6.069 -6.370 1.00 83.81 409 ALA A O 1
ATOM 2956 N N . GLY A 1 410 ? -18.546 7.503 -7.872 1.00 83.38 410 GLY A N 1
ATOM 2957 C CA . GLY A 1 410 ? -17.445 7.979 -7.028 1.00 83.38 410 GLY A CA 1
ATOM 2958 C C . GLY A 1 410 ? -16.271 6.997 -6.910 1.00 83.38 410 GLY A C 1
ATOM 2959 O O . GLY A 1 410 ? -15.513 7.044 -5.937 1.00 83.38 410 GLY A O 1
ATOM 2960 N N . ASN A 1 411 ? -16.102 6.089 -7.875 1.00 87.44 411 ASN A N 1
ATOM 2961 C CA . ASN A 1 411 ? -15.025 5.101 -7.856 1.00 87.44 411 ASN A CA 1
ATOM 2962 C C . ASN A 1 411 ? -13.656 5.758 -8.081 1.00 87.44 411 ASN A C 1
ATOM 2964 O O . ASN A 1 411 ? -13.429 6.445 -9.073 1.00 87.44 411 ASN A O 1
ATOM 2968 N N . THR A 1 412 ? -12.697 5.455 -7.201 1.00 89.75 412 THR A N 1
ATOM 2969 C CA . THR A 1 412 ? -11.322 6.002 -7.260 1.00 89.75 412 THR A CA 1
ATOM 2970 C C . THR A 1 412 ? -10.251 4.898 -7.329 1.00 89.75 412 THR A C 1
ATOM 2972 O O . THR A 1 412 ? -9.469 4.702 -6.381 1.00 89.75 412 THR A O 1
ATOM 2975 N N . PRO A 1 413 ? -10.221 4.089 -8.404 1.00 88.50 413 PRO A N 1
ATOM 2976 C CA . PRO A 1 413 ? -9.356 2.919 -8.484 1.00 88.50 413 PRO A CA 1
ATOM 2977 C C . PRO A 1 413 ? -7.878 3.317 -8.636 1.00 88.50 413 PRO A C 1
ATOM 2979 O O . PRO A 1 413 ? -7.497 4.112 -9.486 1.00 88.50 413 PRO A O 1
ATOM 2982 N N . GLY A 1 414 ? -6.988 2.724 -7.833 1.00 89.00 414 GLY A N 1
ATOM 2983 C CA . GLY A 1 414 ? -5.556 3.074 -7.838 1.00 89.00 414 GLY A CA 1
ATOM 2984 C C . GLY A 1 414 ? -4.790 2.727 -9.125 1.00 89.00 414 GLY A C 1
ATOM 2985 O O . GLY A 1 414 ? -3.628 3.124 -9.248 1.00 89.00 414 GLY A O 1
ATOM 2986 N N . ARG A 1 415 ? -5.418 1.979 -10.043 1.00 89.25 415 ARG A N 1
ATOM 2987 C CA . ARG A 1 415 ? -4.869 1.537 -11.337 1.00 89.25 415 ARG A CA 1
ATOM 2988 C C . ARG A 1 415 ? -4.945 2.602 -12.438 1.00 89.25 415 ARG A C 1
ATOM 2990 O O . ARG A 1 415 ? -4.237 2.464 -13.431 1.00 89.25 415 ARG A O 1
ATOM 2997 N N . PHE A 1 416 ? -5.766 3.642 -12.261 1.00 95.50 416 PHE A N 1
ATOM 2998 C CA . PHE A 1 416 ? -5.847 4.758 -13.203 1.00 95.50 416 PHE A CA 1
ATOM 2999 C C . PHE A 1 416 ? -4.466 5.368 -13.414 1.00 95.50 416 PHE A C 1
ATOM 3001 O O . PHE A 1 416 ? -3.687 5.468 -12.467 1.00 95.50 416 PHE A O 1
ATOM 3008 N N . PHE A 1 417 ? -4.128 5.726 -14.646 1.00 95.19 417 PHE A N 1
ATOM 3009 C CA . PHE A 1 417 ? -2.775 6.137 -15.001 1.00 95.19 417 PHE A CA 1
ATOM 3010 C C . PHE A 1 417 ? -2.628 7.663 -15.062 1.00 95.19 417 PHE A C 1
ATOM 3012 O O . PHE A 1 417 ? -3.494 8.385 -15.538 1.00 95.19 417 PHE A O 1
ATOM 3019 N N . GLN A 1 418 ? -1.470 8.136 -14.626 1.00 97.12 418 GLN A N 1
ATOM 3020 C CA . GLN A 1 418 ? -0.879 9.432 -14.925 1.00 97.12 418 GLN A CA 1
ATOM 3021 C C . GLN A 1 418 ? 0.218 9.222 -15.974 1.00 97.12 418 GLN A C 1
ATOM 3023 O O . GLN A 1 418 ? 0.831 8.146 -16.049 1.00 97.12 418 GLN A O 1
ATOM 3028 N N . ILE A 1 419 ? 0.432 10.223 -16.826 1.00 96.38 419 ILE A N 1
ATOM 3029 C CA . ILE A 1 419 ? 1.069 10.014 -18.130 1.00 96.38 419 ILE A CA 1
ATOM 3030 C C . ILE A 1 419 ? 2.175 11.022 -18.407 1.00 96.38 419 ILE A C 1
ATOM 3032 O O . ILE A 1 419 ? 2.101 12.172 -17.996 1.00 96.38 419 ILE A O 1
ATOM 3036 N N . GLY A 1 420 ? 3.189 10.584 -19.153 1.00 95.50 420 GLY A N 1
ATOM 3037 C CA . GLY A 1 420 ? 4.226 11.449 -19.709 1.00 95.50 420 GLY A CA 1
ATOM 3038 C C . GLY A 1 420 ? 4.434 11.151 -21.190 1.00 95.50 420 GLY A C 1
ATOM 3039 O O . GLY A 1 420 ? 4.613 9.993 -21.579 1.00 95.50 420 GLY A O 1
ATOM 3040 N N . CYS A 1 421 ? 4.448 12.198 -22.019 1.00 95.56 421 CYS A N 1
ATOM 3041 C CA . CYS A 1 421 ? 4.742 12.134 -23.460 1.00 95.56 421 CYS A CA 1
ATOM 3042 C C . CYS A 1 421 ? 3.737 11.321 -24.316 1.00 95.56 421 CYS A C 1
ATOM 3044 O O . CYS A 1 421 ? 4.069 10.839 -25.399 1.00 95.56 421 CYS A O 1
ATOM 3046 N N . PHE A 1 422 ? 2.478 11.212 -23.882 1.00 96.38 422 PHE A N 1
ATOM 3047 C CA . PHE A 1 422 ? 1.358 10.779 -24.727 1.00 96.38 422 PHE A CA 1
ATOM 3048 C C . PHE A 1 422 ? 0.049 11.461 -24.309 1.00 96.38 422 PHE A C 1
ATOM 3050 O O . PHE A 1 422 ? -0.019 12.103 -23.267 1.00 96.38 422 PHE A O 1
ATOM 3057 N N . ARG A 1 423 ? -0.981 11.352 -25.148 1.00 96.44 423 ARG A N 1
ATOM 3058 C CA . ARG A 1 423 ? -2.349 11.830 -24.917 1.00 96.44 423 ARG A CA 1
ATOM 3059 C C . ARG A 1 423 ? -3.312 10.673 -25.092 1.00 96.44 423 ARG A C 1
ATOM 3061 O O . ARG A 1 423 ? -3.134 9.849 -25.992 1.00 96.44 423 ARG A O 1
ATOM 3068 N N . VAL A 1 424 ? -4.359 10.651 -24.283 1.00 96.81 424 VAL A N 1
ATOM 3069 C CA . VAL A 1 424 ? -5.387 9.616 -24.326 1.00 96.81 424 VAL A CA 1
ATOM 3070 C C . VAL A 1 424 ? -6.751 10.224 -24.036 1.00 96.81 424 VAL A C 1
ATOM 3072 O O . VAL A 1 424 ? -6.861 11.176 -23.272 1.00 96.81 424 VAL A O 1
ATOM 3075 N N . THR A 1 425 ? -7.785 9.701 -24.686 1.00 97.31 425 THR A N 1
ATOM 3076 C CA . THR A 1 425 ? -9.180 9.993 -24.337 1.00 97.31 425 THR A CA 1
ATOM 3077 C C . THR A 1 425 ? -9.910 8.688 -24.089 1.00 97.31 425 THR A C 1
ATOM 3079 O O . THR A 1 425 ? -9.640 7.692 -24.769 1.00 97.31 425 THR A O 1
ATOM 3082 N N . PHE A 1 426 ? -10.831 8.693 -23.132 1.00 96.31 426 PHE A N 1
ATOM 3083 C CA . PHE A 1 426 ? -11.668 7.545 -22.822 1.00 96.31 426 PHE A CA 1
ATOM 3084 C C . PHE A 1 426 ? -13.120 7.965 -22.565 1.00 96.31 426 PHE A C 1
ATOM 3086 O O . PHE A 1 426 ? -13.406 9.145 -22.373 1.00 96.31 426 PHE A O 1
ATOM 3093 N N . ASP A 1 427 ? -14.028 6.996 -22.631 1.00 95.31 427 ASP A N 1
ATOM 3094 C CA . ASP A 1 427 ? -15.463 7.141 -22.387 1.00 95.31 427 ASP A CA 1
ATOM 3095 C C . ASP A 1 427 ? -15.906 6.069 -21.382 1.00 95.31 427 ASP A C 1
ATOM 3097 O O . ASP A 1 427 ? -15.876 4.876 -21.694 1.00 95.31 427 ASP A O 1
ATOM 3101 N N . GLU A 1 428 ? -16.314 6.488 -20.182 1.00 94.62 428 GLU A N 1
ATOM 3102 C CA . GLU A 1 428 ? -16.752 5.601 -19.090 1.00 94.62 428 GLU A CA 1
ATOM 3103 C C . GLU A 1 428 ? -17.992 4.774 -19.455 1.00 94.62 428 GLU A C 1
ATOM 3105 O O . GLU A 1 428 ? -18.175 3.672 -18.932 1.00 94.62 428 GLU A O 1
ATOM 3110 N N . ALA A 1 429 ? -18.807 5.251 -20.407 1.00 94.00 429 ALA A N 1
ATOM 3111 C CA . ALA A 1 429 ? -19.961 4.513 -20.918 1.00 94.00 429 ALA A CA 1
ATOM 3112 C C . ALA A 1 429 ? -19.568 3.341 -21.841 1.00 94.00 429 ALA A C 1
ATOM 3114 O O . ALA A 1 429 ? -20.421 2.528 -22.213 1.00 94.00 429 ALA A O 1
ATOM 3115 N N . GLY A 1 430 ? -18.292 3.253 -22.234 1.00 94.75 430 GLY A N 1
ATOM 3116 C CA . GLY A 1 430 ? -17.730 2.122 -22.964 1.00 94.75 430 GLY A CA 1
ATOM 3117 C C . GLY A 1 430 ? -17.682 0.842 -22.124 1.00 94.75 430 GLY A C 1
ATOM 3118 O O . GLY A 1 430 ? -17.679 0.869 -20.892 1.00 94.75 430 GLY A O 1
ATOM 3119 N N . SER A 1 431 ? -17.618 -0.308 -22.804 1.00 96.12 431 SER A N 1
ATOM 3120 C CA . SER A 1 431 ? -17.474 -1.607 -22.130 1.00 96.12 431 SER A CA 1
ATOM 3121 C C . SER A 1 431 ? -16.128 -1.674 -21.406 1.00 96.12 431 SER A C 1
ATOM 3123 O O . SER A 1 431 ? -15.094 -1.462 -22.036 1.00 96.12 431 SER A O 1
ATOM 3125 N N . ALA A 1 432 ? -16.142 -1.941 -20.100 1.00 96.06 432 ALA A N 1
ATOM 3126 C CA . ALA A 1 432 ? -14.926 -2.136 -19.318 1.00 96.06 432 ALA A CA 1
ATOM 3127 C C . ALA A 1 432 ? -14.229 -3.447 -19.715 1.00 96.06 432 ALA A C 1
ATOM 3129 O O . ALA A 1 432 ? -14.888 -4.451 -19.991 1.00 96.06 432 ALA A O 1
ATOM 3130 N N . GLN A 1 433 ? -12.895 -3.431 -19.748 1.00 95.44 433 GLN A N 1
ATOM 3131 C CA . GLN A 1 433 ? -12.105 -4.632 -20.005 1.00 95.44 433 GLN A CA 1
ATOM 3132 C C . GLN A 1 433 ? -12.114 -5.554 -18.783 1.00 95.44 433 GLN A C 1
ATOM 3134 O O . GLN A 1 433 ? -11.773 -5.126 -17.683 1.00 95.44 433 GLN A O 1
ATOM 3139 N N . GLU A 1 434 ? -12.382 -6.839 -19.007 1.00 93.06 434 GLU A N 1
ATOM 3140 C CA . GLU A 1 434 ? -12.198 -7.894 -18.009 1.00 93.06 434 GLU A CA 1
ATOM 3141 C C . GLU A 1 434 ? -11.108 -8.849 -18.498 1.00 93.06 434 GLU A C 1
ATOM 3143 O O . GLU A 1 434 ? -11.198 -9.400 -19.600 1.00 93.06 434 GLU A O 1
ATOM 3148 N N . LEU A 1 435 ? -10.067 -9.031 -17.688 1.00 89.94 435 LEU A N 1
ATOM 3149 C CA . LEU A 1 435 ? -8.991 -9.987 -17.944 1.00 89.94 435 LEU A CA 1
ATOM 3150 C C . LEU A 1 435 ? -9.294 -11.300 -17.223 1.00 89.94 435 LEU A C 1
ATOM 3152 O O . LEU A 1 435 ? -9.893 -11.296 -16.150 1.00 89.94 435 LEU A O 1
ATOM 3156 N N . VAL A 1 436 ? -8.888 -12.419 -17.816 1.00 89.12 436 VAL A N 1
ATOM 3157 C CA . VAL A 1 436 ? -9.053 -13.737 -17.199 1.00 89.12 436 VAL A CA 1
ATOM 3158 C C . VAL A 1 436 ? -8.010 -13.900 -16.098 1.00 89.12 436 VAL A C 1
ATOM 3160 O O . VAL A 1 436 ? -6.812 -13.773 -16.355 1.00 89.12 436 VAL A O 1
ATOM 3163 N N . THR A 1 437 ? -8.469 -14.231 -14.896 1.00 80.44 437 THR A N 1
ATOM 3164 C CA . THR A 1 437 ? -7.623 -14.691 -13.795 1.00 80.44 437 THR A CA 1
ATOM 3165 C C . THR A 1 437 ? -7.858 -16.172 -13.522 1.00 80.44 437 THR A C 1
ATOM 3167 O O . THR A 1 437 ? -8.924 -16.716 -13.835 1.00 80.44 437 THR A O 1
ATOM 3170 N N . ASP A 1 438 ? -6.852 -16.847 -12.980 1.00 76.38 438 ASP A N 1
ATOM 3171 C CA . ASP A 1 438 ? -6.992 -18.209 -12.483 1.00 76.38 438 ASP A CA 1
ATOM 3172 C C . ASP A 1 438 ? -7.551 -18.243 -11.049 1.00 76.38 438 ASP A C 1
ATOM 3174 O O . ASP A 1 438 ? -8.004 -17.240 -10.498 1.00 76.38 438 ASP A O 1
ATOM 3178 N N . GLU A 1 439 ? -7.576 -19.437 -10.456 1.00 66.06 439 GLU A N 1
ATOM 3179 C CA . GLU A 1 439 ? -8.082 -19.659 -9.097 1.00 66.06 439 GLU A CA 1
ATOM 3180 C C . GLU A 1 439 ? -7.217 -19.023 -8.000 1.00 66.06 439 GLU A C 1
ATOM 3182 O O . GLU A 1 439 ? -7.690 -18.883 -6.875 1.00 66.06 439 GLU A O 1
ATOM 3187 N N . THR A 1 440 ? -5.991 -18.617 -8.334 1.00 57.16 440 THR A N 1
ATOM 3188 C CA . THR A 1 440 ? -5.072 -17.881 -7.458 1.00 57.16 440 THR A CA 1
ATOM 3189 C C . THR A 1 440 ? -5.095 -16.373 -7.706 1.00 57.16 440 THR A C 1
ATOM 3191 O O . THR A 1 440 ? -4.336 -15.646 -7.087 1.00 57.16 440 THR A O 1
ATOM 3194 N N . GLY A 1 441 ? -5.967 -15.883 -8.597 1.00 62.81 441 GLY A N 1
ATOM 3195 C CA . GLY A 1 441 ? -6.057 -14.458 -8.924 1.00 62.81 441 GLY A CA 1
ATOM 3196 C C . GLY A 1 441 ? -4.997 -13.972 -9.918 1.00 62.81 441 GLY A C 1
ATOM 3197 O O . GLY A 1 441 ? -5.015 -12.799 -10.296 1.00 62.81 441 GLY A O 1
ATOM 3198 N N . ASP A 1 442 ? -4.131 -14.861 -10.410 1.00 70.81 442 ASP A N 1
ATOM 3199 C CA . ASP A 1 442 ? -3.097 -14.527 -11.385 1.00 70.81 442 ASP A CA 1
ATOM 3200 C C . ASP A 1 442 ? -3.692 -14.416 -12.789 1.00 70.81 442 ASP A C 1
ATOM 3202 O O . ASP A 1 442 ? -4.570 -15.186 -13.185 1.00 70.81 442 ASP A O 1
ATOM 3206 N N . TYR A 1 443 ? -3.198 -13.465 -13.588 1.00 80.31 443 TYR A N 1
ATOM 3207 C CA . TYR A 1 443 ? -3.637 -13.328 -14.975 1.00 80.31 443 TYR A CA 1
ATOM 3208 C C . TYR A 1 443 ? -3.247 -14.556 -15.799 1.00 80.31 443 TYR A C 1
ATOM 3210 O O . TYR A 1 443 ? -2.071 -14.908 -15.913 1.00 80.31 443 TYR A O 1
ATOM 3218 N N . VAL A 1 444 ? -4.227 -15.154 -16.472 1.00 86.31 444 VAL A N 1
ATOM 3219 C CA . VAL A 1 444 ? -3.973 -16.227 -17.435 1.00 86.31 444 VAL A CA 1
ATOM 3220 C C . VAL A 1 444 ? -3.349 -15.610 -18.682 1.00 86.31 444 VAL A C 1
ATOM 3222 O O . VAL A 1 444 ? -3.977 -14.794 -19.348 1.00 86.31 444 VAL A O 1
ATOM 3225 N N . VAL A 1 445 ? -2.109 -15.978 -19.005 1.00 88.44 445 VAL A N 1
ATOM 3226 C CA . VAL A 1 445 ? -1.371 -15.421 -20.151 1.00 88.44 445 VAL A CA 1
ATOM 3227 C C . VAL A 1 445 ? -1.555 -16.294 -21.394 1.00 88.44 445 VAL A C 1
ATOM 3229 O O . VAL A 1 445 ? -1.261 -17.491 -21.365 1.00 88.44 445 VAL A O 1
ATOM 3232 N N . ASP A 1 446 ? -1.964 -15.689 -22.513 1.00 85.56 446 ASP A N 1
ATOM 3233 C CA . ASP A 1 446 ? -1.992 -16.346 -23.821 1.00 85.56 446 ASP A CA 1
ATOM 3234 C C . ASP A 1 446 ? -0.547 -16.589 -24.305 1.00 85.56 446 ASP A C 1
ATOM 3236 O O . ASP A 1 446 ? 0.176 -15.634 -24.614 1.00 85.56 446 ASP A O 1
ATOM 3240 N N . PRO A 1 447 ? -0.103 -17.853 -24.447 1.00 84.19 447 PRO A N 1
ATOM 3241 C CA . PRO A 1 447 ? 1.264 -18.172 -24.856 1.00 84.19 447 PRO A CA 1
ATOM 3242 C C . PRO A 1 447 ? 1.592 -17.764 -26.302 1.00 84.19 447 PRO A C 1
ATOM 3244 O O . PRO A 1 447 ? 2.759 -17.803 -26.696 1.00 84.19 447 PRO A O 1
ATOM 3247 N N . ALA A 1 448 ? 0.595 -17.437 -27.130 1.00 85.75 448 ALA A N 1
ATOM 3248 C CA . ALA A 1 448 ? 0.805 -16.971 -28.496 1.00 85.75 448 ALA A CA 1
ATOM 3249 C C . ALA A 1 448 ? 1.148 -15.478 -28.562 1.00 85.75 448 ALA A C 1
ATOM 3251 O O . ALA A 1 448 ? 1.884 -15.072 -29.467 1.00 85.75 448 ALA A O 1
ATOM 3252 N N . THR A 1 449 ? 0.612 -14.676 -27.640 1.00 82.94 449 THR A N 1
ATOM 3253 C CA . THR A 1 449 ? 0.795 -13.219 -27.623 1.00 82.94 449 THR A CA 1
ATOM 3254 C C . THR A 1 449 ? 1.643 -12.722 -26.464 1.00 82.94 449 THR A C 1
ATOM 3256 O O . THR A 1 449 ? 2.087 -11.580 -26.527 1.00 82.94 449 THR A O 1
ATOM 3259 N N . ASP A 1 450 ? 1.863 -13.554 -25.443 1.00 80.19 450 ASP A N 1
ATOM 3260 C CA . ASP A 1 450 ? 2.504 -13.179 -24.177 1.00 80.19 450 ASP A CA 1
ATOM 3261 C C . ASP A 1 450 ? 1.751 -12.034 -23.471 1.00 80.19 450 ASP A C 1
ATOM 3263 O O . ASP A 1 450 ? 2.336 -11.108 -22.918 1.00 80.19 450 ASP A O 1
ATOM 3267 N N . MET A 1 451 ? 0.414 -12.062 -23.556 1.00 85.69 451 MET A N 1
ATOM 3268 C CA . MET A 1 451 ? -0.479 -11.067 -22.950 1.00 85.69 451 MET A CA 1
ATOM 3269 C C . MET A 1 451 ? -1.588 -11.769 -22.162 1.00 85.69 451 MET A C 1
ATOM 3271 O O . MET A 1 451 ? -1.963 -12.879 -22.546 1.00 85.69 451 MET A O 1
ATOM 3275 N N . PRO A 1 452 ? -2.150 -11.137 -21.117 1.00 89.50 452 PRO A N 1
ATOM 3276 C CA . PRO A 1 452 ? -3.344 -11.634 -20.445 1.00 89.50 452 PRO A CA 1
ATOM 3277 C C . PRO A 1 452 ? -4.484 -11.969 -21.416 1.00 89.50 452 PRO A C 1
ATOM 3279 O O . PRO A 1 452 ? -4.779 -11.212 -22.346 1.00 89.50 452 PRO A O 1
ATOM 3282 N N . GLU A 1 453 ? -5.144 -13.098 -21.182 1.00 92.75 453 GLU A N 1
ATOM 3283 C CA . GLU A 1 453 ? -6.380 -13.460 -21.860 1.00 92.75 453 GLU A CA 1
ATOM 3284 C C . GLU A 1 453 ? -7.488 -12.466 -21.488 1.00 92.75 453 GLU A C 1
ATOM 3286 O O . GLU A 1 453 ? -7.615 -12.022 -20.346 1.00 92.75 453 GLU A O 1
ATOM 3291 N N . VAL A 1 454 ? -8.316 -12.116 -22.472 1.00 92.56 454 VAL A N 1
ATOM 3292 C CA . VAL A 1 454 ? -9.379 -11.117 -22.326 1.00 92.56 454 VAL A CA 1
ATOM 3293 C C . VAL A 1 454 ? -10.732 -11.825 -22.277 1.00 92.56 454 VAL A C 1
ATOM 3295 O O . VAL A 1 454 ? -11.146 -12.442 -23.260 1.00 92.56 454 VAL A O 1
ATOM 3298 N N . ALA A 1 455 ? -11.430 -11.714 -21.147 1.00 93.75 455 ALA A N 1
ATOM 3299 C CA . ALA A 1 455 ? -12.788 -12.224 -20.967 1.00 93.75 455 ALA A CA 1
ATOM 3300 C C . ALA A 1 455 ? -13.822 -11.293 -21.620 1.00 93.75 455 ALA A C 1
ATOM 3302 O O . ALA A 1 455 ? -14.692 -11.744 -22.370 1.00 93.75 455 ALA A O 1
ATOM 3303 N N . VAL A 1 456 ? -13.683 -9.985 -21.380 1.00 95.81 456 VAL A N 1
ATOM 3304 C CA . VAL A 1 456 ? -14.505 -8.924 -21.975 1.00 95.81 456 VAL A CA 1
ATOM 3305 C C . VAL A 1 456 ? -13.578 -7.883 -22.582 1.00 95.81 456 VAL A C 1
ATOM 3307 O O . VAL A 1 456 ? -12.707 -7.342 -21.906 1.00 95.81 456 VAL A O 1
ATOM 3310 N N . ALA A 1 457 ? -13.743 -7.619 -23.878 1.00 94.44 457 ALA A N 1
ATOM 3311 C CA . ALA A 1 457 ? -12.948 -6.615 -24.571 1.00 94.44 457 ALA A CA 1
ATOM 3312 C C . ALA A 1 457 ? -13.325 -5.202 -24.108 1.00 94.44 457 ALA A C 1
ATOM 3314 O O . ALA A 1 457 ? -14.509 -4.860 -24.077 1.00 94.44 457 ALA A O 1
ATOM 3315 N N . GLY A 1 458 ? -12.309 -4.392 -23.807 1.00 95.19 458 GLY A N 1
ATOM 3316 C CA . GLY A 1 458 ? -12.479 -2.973 -23.513 1.00 95.19 458 GLY A CA 1
ATOM 3317 C C . GLY A 1 458 ? -12.863 -2.162 -24.753 1.00 95.19 458 GLY A C 1
ATOM 3318 O O . GLY A 1 458 ? -12.389 -2.429 -25.859 1.00 95.19 458 GLY A O 1
ATOM 3319 N N . ASP A 1 459 ? -13.736 -1.178 -24.557 1.00 95.94 459 ASP A N 1
ATOM 3320 C CA . ASP A 1 459 ? -14.054 -0.115 -25.521 1.00 95.94 459 ASP A CA 1
ATOM 3321 C C . ASP A 1 459 ? -14.090 1.247 -24.808 1.00 95.94 459 ASP A C 1
ATOM 3323 O O . ASP A 1 459 ? -14.834 2.148 -25.198 1.00 95.94 459 ASP A O 1
ATOM 3327 N N . ARG A 1 460 ? -13.348 1.422 -23.709 1.00 96.81 460 ARG A N 1
ATOM 3328 C CA . ARG A 1 460 ? -13.324 2.712 -23.012 1.00 96.81 460 ARG A CA 1
ATOM 3329 C C . ARG A 1 460 ? -12.335 3.656 -23.668 1.00 96.81 460 ARG A C 1
ATOM 3331 O O . ARG A 1 460 ? -12.664 4.825 -23.838 1.00 96.81 460 ARG A O 1
ATOM 3338 N N . ILE A 1 461 ? -11.172 3.184 -24.109 1.00 97.62 461 ILE A N 1
ATOM 3339 C CA . ILE A 1 461 ? -10.165 4.017 -24.772 1.00 97.62 461 ILE A CA 1
ATOM 3340 C C . ILE A 1 461 ? -10.638 4.399 -26.181 1.00 97.62 461 ILE A C 1
ATOM 3342 O O . ILE A 1 461 ? -10.939 3.551 -27.019 1.00 97.62 461 ILE A O 1
ATOM 3346 N N . LYS A 1 462 ? -10.682 5.703 -26.477 1.00 97.50 462 LYS A N 1
ATOM 3347 C CA . LYS A 1 462 ? -11.178 6.240 -27.757 1.00 97.50 462 LYS A CA 1
ATOM 3348 C C . LYS A 1 462 ? -10.067 6.733 -28.665 1.00 97.50 462 LYS A C 1
ATOM 3350 O O . LYS A 1 462 ? -10.086 6.459 -29.868 1.00 97.50 462 LYS A O 1
ATOM 3355 N N . THR A 1 463 ? -9.081 7.434 -28.111 1.00 97.88 463 THR A N 1
ATOM 3356 C CA . THR A 1 463 ? -7.897 7.867 -28.860 1.00 97.88 463 THR A CA 1
ATOM 3357 C C . THR A 1 463 ? -6.635 7.728 -28.031 1.00 97.88 463 THR A C 1
ATOM 3359 O O . THR A 1 463 ? -6.657 7.964 -26.828 1.00 97.88 463 THR A O 1
ATOM 3362 N N . VAL A 1 464 ? -5.526 7.404 -28.696 1.00 97.88 464 VAL A N 1
ATOM 3363 C CA . VAL A 1 464 ? -4.180 7.429 -28.114 1.00 97.88 464 VAL A CA 1
ATOM 3364 C C . VAL A 1 464 ? -3.233 8.081 -29.114 1.00 97.88 464 VAL A C 1
ATOM 3366 O O . VAL A 1 464 ? -3.223 7.718 -30.296 1.00 97.88 464 VAL A O 1
ATOM 3369 N N . ALA A 1 465 ? -2.433 9.037 -28.652 1.00 97.19 465 ALA A N 1
ATOM 3370 C CA . ALA A 1 465 ? -1.380 9.664 -29.439 1.00 97.19 465 ALA A CA 1
ATOM 3371 C C . ALA A 1 465 ? -0.083 9.746 -28.636 1.00 97.19 465 ALA A C 1
ATOM 3373 O O . ALA A 1 465 ? -0.088 10.262 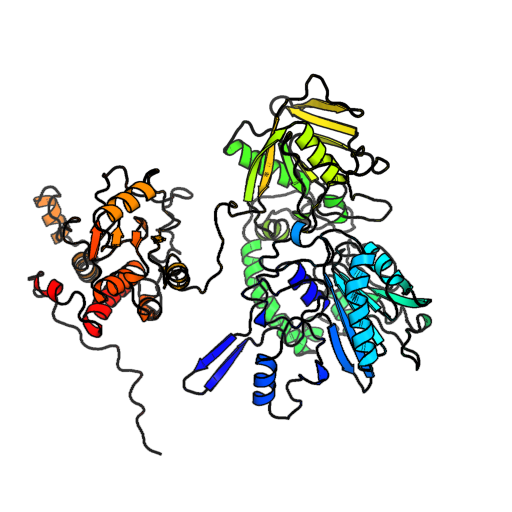-27.526 1.00 97.19 465 ALA A O 1
ATOM 3374 N N . VAL A 1 466 ? 1.024 9.267 -29.197 1.00 96.19 466 VAL A N 1
ATOM 3375 C CA . VAL A 1 466 ? 2.357 9.473 -28.614 1.00 96.19 466 VAL A CA 1
ATOM 3376 C C . VAL A 1 466 ? 2.876 10.827 -29.076 1.00 96.19 466 VAL A C 1
ATOM 3378 O O . VAL A 1 466 ? 2.717 11.177 -30.245 1.00 96.19 466 VAL A O 1
ATOM 3381 N N . ILE A 1 467 ? 3.485 11.586 -28.171 1.00 93.56 467 ILE A N 1
ATOM 3382 C CA . ILE A 1 467 ? 4.048 12.894 -28.495 1.00 93.56 467 ILE A CA 1
ATOM 3383 C C . ILE A 1 467 ? 5.489 12.686 -28.960 1.00 93.56 467 ILE A C 1
ATOM 3385 O O . ILE A 1 467 ? 6.294 12.058 -28.273 1.00 93.56 467 ILE A O 1
ATOM 3389 N N . ASP A 1 468 ? 5.830 13.217 -30.129 1.00 83.31 468 ASP A N 1
ATOM 3390 C CA . ASP A 1 468 ? 7.217 13.289 -30.567 1.00 83.31 468 ASP A CA 1
ATOM 3391 C C . ASP A 1 468 ? 7.982 14.277 -29.660 1.00 83.31 468 ASP A C 1
ATOM 3393 O O . ASP A 1 468 ? 7.617 15.455 -29.586 1.00 83.31 468 ASP A O 1
ATOM 3397 N N . PRO A 1 469 ? 9.036 13.837 -28.949 1.00 73.50 469 PRO A N 1
ATOM 3398 C CA . PRO A 1 469 ? 9.716 14.679 -27.970 1.00 73.50 469 PRO A CA 1
ATOM 3399 C C . PRO A 1 469 ? 10.584 15.780 -28.598 1.00 73.50 469 PRO A C 1
ATOM 3401 O O . PRO A 1 469 ? 10.949 16.726 -27.903 1.00 73.50 469 PRO A O 1
ATOM 3404 N N . GLU A 1 470 ? 10.941 15.680 -29.883 1.00 75.38 470 GLU A N 1
ATOM 3405 C CA . GLU A 1 470 ? 11.744 16.694 -30.578 1.00 75.38 470 GLU A CA 1
ATOM 3406 C C . GLU A 1 470 ? 10.872 17.819 -31.151 1.00 75.38 470 GLU A C 1
ATOM 3408 O O . GLU A 1 470 ? 11.289 18.980 -31.186 1.00 75.38 470 GLU A O 1
ATOM 3413 N N . THR A 1 471 ? 9.669 17.479 -31.616 1.00 84.62 471 THR A N 1
ATOM 3414 C CA . THR A 1 471 ? 8.778 18.396 -32.346 1.00 84.62 471 THR A CA 1
ATOM 3415 C C . THR A 1 471 ? 7.552 18.829 -31.545 1.00 84.62 471 THR A C 1
ATOM 3417 O O . THR A 1 471 ? 7.025 19.914 -31.792 1.00 84.62 471 THR A O 1
ATOM 3420 N N . GLY A 1 472 ? 7.116 18.024 -30.573 1.00 84.62 472 GLY A N 1
ATOM 3421 C CA . GLY A 1 472 ? 5.857 18.195 -29.846 1.00 84.62 472 GLY A CA 1
ATOM 3422 C C . GLY A 1 472 ? 4.616 17.762 -30.637 1.00 84.62 472 GLY A C 1
ATOM 3423 O O . GLY A 1 472 ? 3.497 18.004 -30.179 1.00 84.62 472 GLY A O 1
ATOM 3424 N N . ASP A 1 473 ? 4.801 17.159 -31.815 1.00 91.19 473 ASP A N 1
ATOM 3425 C CA . ASP A 1 473 ? 3.714 16.721 -32.687 1.00 91.19 473 ASP A CA 1
ATOM 3426 C C . ASP A 1 473 ? 3.085 15.406 -32.198 1.00 91.19 473 ASP A C 1
ATOM 3428 O O . ASP A 1 473 ? 3.756 14.529 -31.650 1.00 91.19 473 ASP A O 1
ATOM 3432 N N . ASP A 1 474 ? 1.783 15.248 -32.449 1.00 94.75 474 ASP A N 1
ATOM 3433 C CA . ASP A 1 474 ? 1.041 14.034 -32.104 1.00 94.75 474 ASP A CA 1
ATOM 3434 C C . ASP A 1 474 ? 1.171 12.960 -33.185 1.00 94.75 474 ASP A C 1
ATOM 3436 O O . ASP A 1 474 ? 0.679 13.113 -34.308 1.00 94.75 474 ASP A O 1
ATOM 3440 N N . MET A 1 475 ? 1.715 11.809 -32.804 1.00 94.69 475 MET A N 1
ATOM 3441 C CA . MET A 1 475 ? 1.594 10.560 -33.543 1.00 94.69 475 MET A CA 1
ATOM 3442 C C . MET A 1 475 ? 0.369 9.801 -33.033 1.00 94.69 475 MET A C 1
ATOM 3444 O O . MET A 1 475 ? 0.430 9.089 -32.033 1.00 94.69 475 MET A O 1
ATOM 3448 N N . VAL A 1 476 ? -0.772 9.955 -33.707 1.00 96.38 476 VAL A N 1
ATOM 3449 C CA . VAL A 1 476 ? -2.002 9.226 -33.355 1.00 96.38 476 VAL A CA 1
ATOM 3450 C C . VAL A 1 476 ? -1.808 7.745 -33.666 1.00 96.38 476 VAL A C 1
ATOM 3452 O O . VAL A 1 476 ? -1.716 7.386 -34.837 1.00 96.38 476 VAL A O 1
ATOM 3455 N N . ILE A 1 477 ? -1.787 6.889 -32.644 1.00 96.81 477 ILE A N 1
ATOM 3456 C CA . ILE A 1 477 ? -1.554 5.443 -32.787 1.00 96.81 477 ILE A CA 1
ATOM 3457 C C . ILE A 1 477 ? -2.848 4.627 -32.718 1.00 96.81 477 ILE A C 1
ATOM 3459 O O . ILE A 1 477 ? -2.931 3.559 -33.318 1.00 96.81 477 ILE A O 1
ATOM 3463 N N . PHE A 1 478 ? -3.881 5.138 -32.046 1.00 97.56 478 PHE A N 1
ATOM 3464 C CA . PHE A 1 478 ? -5.177 4.473 -31.913 1.00 97.56 478 PHE A CA 1
ATOM 3465 C C . PHE A 1 478 ? -6.309 5.494 -31.998 1.00 97.56 478 PHE A C 1
ATOM 3467 O O . PHE A 1 478 ? -6.218 6.581 -31.416 1.00 97.56 478 PHE A O 1
ATOM 3474 N N . ARG A 1 479 ? -7.363 5.170 -32.749 1.00 96.31 479 ARG A N 1
ATOM 3475 C CA . ARG A 1 479 ? -8.562 6.003 -32.882 1.00 96.31 479 ARG A CA 1
ATOM 3476 C C . ARG A 1 479 ? -9.754 5.157 -33.313 1.00 96.31 479 ARG A C 1
ATOM 3478 O O . ARG A 1 479 ? -9.635 4.371 -34.249 1.00 96.31 479 ARG A O 1
ATOM 3485 N N . ASP A 1 480 ? -10.903 5.387 -32.682 1.00 87.19 480 ASP A N 1
ATOM 3486 C CA . ASP A 1 480 ? -12.200 4.819 -33.078 1.00 87.19 480 ASP A CA 1
ATOM 3487 C C . ASP A 1 480 ? -12.170 3.278 -33.215 1.00 87.19 480 ASP A C 1
ATOM 3489 O O . ASP A 1 480 ? -12.674 2.712 -34.187 1.00 87.19 480 ASP A O 1
ATOM 3493 N N . GLY A 1 481 ? -11.538 2.593 -32.252 1.00 91.62 481 GLY A N 1
ATOM 3494 C CA . GLY A 1 481 ? -11.492 1.127 -32.189 1.00 91.62 481 GLY A CA 1
ATOM 3495 C C . GLY A 1 481 ? -10.436 0.459 -33.079 1.00 91.62 481 GLY A C 1
ATOM 3496 O O . GLY A 1 481 ? -10.455 -0.763 -33.229 1.00 91.62 481 GLY A O 1
ATOM 3497 N N . ALA A 1 482 ? -9.528 1.221 -33.700 1.00 95.94 482 ALA A N 1
ATOM 3498 C CA . ALA A 1 482 ? -8.485 0.667 -34.561 1.00 95.94 482 ALA A CA 1
ATOM 3499 C C . ALA A 1 482 ? -7.131 1.382 -34.428 1.00 95.94 482 ALA A C 1
ATOM 3501 O O . ALA A 1 482 ? -7.050 2.600 -34.245 1.00 95.94 482 ALA A O 1
ATOM 3502 N N . PHE A 1 483 ? -6.050 0.615 -34.605 1.00 97.56 483 PHE A N 1
ATOM 3503 C CA . PHE A 1 483 ? -4.704 1.164 -34.760 1.00 97.56 483 PHE A CA 1
ATOM 3504 C C . PHE A 1 483 ? -4.558 1.894 -36.097 1.00 97.56 483 PHE A C 1
ATOM 3506 O O . PHE A 1 483 ? -5.058 1.447 -37.135 1.00 97.56 483 PHE A O 1
ATOM 3513 N N . THR A 1 484 ? -3.846 3.016 -36.082 1.00 96.81 484 THR A N 1
ATOM 3514 C CA . THR A 1 484 ? -3.517 3.763 -37.300 1.00 96.81 484 THR A CA 1
ATOM 3515 C C . THR A 1 484 ? -2.337 3.118 -38.034 1.00 96.81 484 THR A C 1
ATOM 3517 O O . THR A 1 484 ? -1.644 2.247 -37.510 1.00 96.81 484 THR A O 1
ATOM 3520 N N . ALA A 1 485 ? -2.078 3.563 -39.267 1.00 94.69 485 ALA A N 1
ATOM 3521 C CA . ALA A 1 485 ? -0.903 3.123 -40.021 1.00 94.69 485 ALA A CA 1
ATOM 3522 C C . ALA A 1 485 ? 0.427 3.628 -39.428 1.00 94.69 485 ALA A C 1
ATOM 3524 O O . ALA A 1 485 ? 1.473 3.071 -39.754 1.00 94.69 485 ALA A O 1
ATOM 3525 N N . ASP A 1 486 ? 0.375 4.663 -38.585 1.00 90.44 486 ASP A N 1
ATOM 3526 C CA . ASP A 1 486 ? 1.542 5.284 -37.954 1.00 90.44 486 ASP A CA 1
ATOM 3527 C C . ASP A 1 486 ? 1.878 4.641 -36.595 1.00 90.44 486 ASP A C 1
ATOM 3529 O O . ASP A 1 486 ? 2.913 4.948 -36.010 1.00 90.44 486 ASP A O 1
ATOM 3533 N N . ALA A 1 487 ? 1.028 3.735 -36.093 1.00 94.12 487 ALA A N 1
ATOM 3534 C CA . ALA A 1 487 ? 1.252 3.038 -34.834 1.00 94.12 487 ALA A CA 1
ATOM 3535 C C . ALA A 1 487 ? 2.518 2.159 -34.903 1.00 94.12 487 ALA A C 1
ATOM 3537 O O . ALA A 1 487 ? 2.559 1.224 -35.713 1.00 94.12 487 ALA A O 1
ATOM 3538 N N . PRO A 1 488 ? 3.536 2.405 -34.057 1.00 92.12 488 PRO A N 1
ATOM 3539 C CA . PRO A 1 488 ? 4.718 1.557 -34.010 1.00 92.12 488 PRO A CA 1
ATOM 3540 C C . PRO A 1 488 ? 4.344 0.178 -33.460 1.00 92.12 488 PRO A C 1
ATOM 3542 O O . PRO A 1 488 ? 3.453 0.054 -32.627 1.00 92.12 488 PRO A O 1
ATOM 3545 N N . ASP A 1 489 ? 5.041 -0.871 -33.893 1.00 91.56 489 ASP A N 1
ATOM 3546 C CA . ASP A 1 489 ? 4.777 -2.231 -33.399 1.00 91.56 489 ASP A CA 1
ATOM 3547 C C . ASP A 1 489 ? 5.189 -2.424 -31.931 1.00 91.56 489 ASP A C 1
ATOM 3549 O O . ASP A 1 489 ? 4.753 -3.372 -31.280 1.00 91.56 489 ASP A O 1
ATOM 3553 N N . THR A 1 490 ? 6.022 -1.529 -31.399 1.00 90.94 490 THR A N 1
ATOM 3554 C CA . THR A 1 490 ? 6.505 -1.562 -30.019 1.00 90.94 490 THR A CA 1
ATOM 3555 C C . THR A 1 490 ? 6.521 -0.157 -29.432 1.00 90.94 490 THR A C 1
ATOM 3557 O O . THR A 1 490 ? 6.946 0.790 -30.095 1.00 90.94 490 THR A O 1
ATOM 3560 N N . ILE A 1 491 ? 6.090 -0.041 -28.180 1.00 91.62 491 ILE A N 1
ATOM 3561 C CA . ILE A 1 491 ? 6.155 1.160 -27.355 1.00 91.62 491 ILE A CA 1
ATOM 3562 C C . ILE A 1 491 ? 7.163 0.893 -26.238 1.00 91.62 491 ILE A C 1
ATOM 3564 O O . ILE A 1 491 ? 6.963 0.009 -25.406 1.00 91.62 491 ILE A O 1
ATOM 3568 N N . ASN A 1 492 ? 8.258 1.651 -26.225 1.00 89.44 492 ASN A N 1
ATOM 3569 C CA . ASN A 1 492 ? 9.195 1.637 -25.106 1.00 89.44 492 ASN A CA 1
ATOM 3570 C C . ASN A 1 492 ? 8.687 2.598 -24.039 1.00 89.44 492 ASN A C 1
ATOM 3572 O O . ASN A 1 492 ? 8.510 3.788 -24.307 1.00 89.44 492 ASN A O 1
ATOM 3576 N N . MET A 1 493 ? 8.475 2.098 -22.835 1.00 92.00 493 MET A N 1
ATOM 3577 C CA . MET A 1 493 ? 7.891 2.855 -21.741 1.00 92.00 493 MET A CA 1
ATOM 3578 C C . MET A 1 493 ? 8.706 2.713 -20.464 1.00 92.00 493 MET A C 1
ATOM 3580 O O . MET A 1 493 ? 9.396 1.714 -20.269 1.00 92.00 493 MET A O 1
ATOM 3584 N N . VAL A 1 494 ? 8.604 3.707 -19.588 1.00 92.19 494 VAL A N 1
ATOM 3585 C CA . VAL A 1 494 ? 9.005 3.589 -18.183 1.00 92.19 494 VAL A CA 1
ATOM 3586 C C . VAL A 1 494 ? 7.764 3.465 -17.309 1.00 92.19 494 VAL A C 1
ATOM 3588 O O . VAL A 1 494 ? 6.753 4.130 -17.546 1.00 92.19 494 VAL A O 1
ATOM 3591 N N . THR A 1 495 ? 7.844 2.616 -16.292 1.00 90.12 495 THR A N 1
ATOM 3592 C CA . THR A 1 495 ? 6.836 2.507 -15.240 1.00 90.12 495 THR A CA 1
ATOM 3593 C C . THR A 1 495 ? 7.487 2.204 -13.889 1.00 90.12 495 THR A C 1
ATOM 3595 O O . THR A 1 495 ? 8.715 2.142 -13.782 1.00 90.12 495 THR A O 1
ATOM 3598 N N . LEU A 1 496 ? 6.673 2.081 -12.842 1.00 83.62 496 LEU A N 1
ATOM 3599 C CA . LEU A 1 496 ? 7.143 1.775 -11.496 1.00 83.62 496 LEU A CA 1
ATOM 3600 C C . LEU A 1 496 ? 7.366 0.268 -11.343 1.00 83.62 496 LEU A C 1
ATOM 3602 O O . LEU A 1 496 ? 6.463 -0.526 -11.597 1.00 83.62 496 LEU A O 1
ATOM 3606 N N . ASP A 1 497 ? 8.551 -0.108 -10.878 1.00 69.81 497 ASP A N 1
ATOM 3607 C CA . ASP A 1 497 ? 8.856 -1.474 -10.476 1.00 69.81 497 ASP A CA 1
ATOM 3608 C C . ASP A 1 497 ? 8.300 -1.728 -9.072 1.00 69.81 497 ASP A C 1
ATOM 3610 O O . ASP A 1 497 ? 8.776 -1.147 -8.089 1.00 69.81 497 ASP A O 1
ATOM 3614 N N . ARG A 1 498 ? 7.271 -2.577 -8.993 1.00 57.53 498 ARG A N 1
ATOM 3615 C CA . ARG A 1 498 ? 6.737 -3.111 -7.731 1.00 57.53 498 ARG A CA 1
ATOM 3616 C C . ARG A 1 498 ? 7.476 -4.371 -7.274 1.00 57.53 498 ARG A C 1
ATOM 3618 O O . ARG A 1 498 ? 7.425 -4.713 -6.099 1.00 57.53 498 ARG A O 1
ATOM 3625 N N . SER A 1 499 ? 8.176 -5.041 -8.184 1.00 56.50 499 SER A N 1
ATOM 3626 C CA . SER A 1 499 ? 8.943 -6.259 -7.944 1.00 56.50 499 SER A CA 1
ATOM 3627 C C . SER A 1 499 ? 10.422 -5.915 -7.834 1.00 56.50 499 SER A C 1
ATOM 3629 O O . SER A 1 499 ? 11.219 -6.270 -8.696 1.00 56.50 499 SER A O 1
ATOM 3631 N N . GLN A 1 500 ? 10.825 -5.230 -6.764 1.00 47.91 500 GLN A N 1
ATOM 3632 C CA . GLN A 1 500 ? 12.228 -4.818 -6.611 1.00 47.91 500 GLN A CA 1
ATOM 3633 C C . GLN A 1 500 ? 13.228 -5.974 -6.422 1.00 47.91 500 GLN A C 1
ATOM 3635 O O . GLN A 1 500 ? 14.387 -5.732 -6.087 1.00 47.91 500 GLN A O 1
ATOM 3640 N N . ILE A 1 501 ? 12.829 -7.225 -6.662 1.00 47.75 501 ILE A N 1
ATOM 3641 C CA . ILE A 1 501 ? 13.714 -8.379 -6.749 1.00 47.75 501 ILE A CA 1
ATOM 3642 C C . ILE A 1 501 ? 13.216 -9.262 -7.915 1.00 47.75 501 ILE A C 1
ATOM 3644 O O . ILE A 1 501 ? 12.059 -9.682 -7.887 1.00 47.75 501 ILE A O 1
ATOM 3648 N N . PRO A 1 502 ? 14.031 -9.517 -8.967 1.00 47.84 502 PRO A N 1
ATOM 3649 C CA . PRO A 1 502 ? 13.602 -10.344 -10.097 1.00 47.84 502 PRO A CA 1
ATOM 3650 C C . PRO A 1 502 ? 13.144 -11.721 -9.608 1.00 47.84 502 PRO A C 1
ATOM 3652 O O . PRO A 1 502 ? 13.753 -12.252 -8.688 1.00 47.84 502 PRO A O 1
ATOM 3655 N N . SER A 1 503 ? 12.145 -12.334 -10.248 1.00 43.28 503 SER A N 1
ATOM 3656 C CA . SER A 1 503 ? 11.585 -13.640 -9.838 1.00 43.28 503 SER A CA 1
ATOM 3657 C C . SER A 1 503 ? 12.605 -14.788 -9.772 1.00 43.28 503 SER A C 1
ATOM 3659 O O . SER A 1 503 ? 12.359 -15.807 -9.133 1.00 43.28 503 SER A O 1
ATOM 3661 N N . ASP A 1 504 ? 13.772 -14.616 -10.396 1.00 48.00 504 ASP A N 1
ATOM 3662 C CA . ASP A 1 504 ? 14.928 -15.509 -10.275 1.00 48.00 504 ASP A CA 1
ATOM 3663 C C . ASP A 1 504 ? 15.652 -15.425 -8.909 1.00 48.00 504 ASP A C 1
ATOM 3665 O O . ASP A 1 504 ? 16.598 -16.181 -8.660 1.00 48.00 504 ASP A O 1
ATOM 3669 N N . PHE A 1 505 ? 15.263 -14.494 -8.039 1.00 46.25 505 PHE A N 1
ATOM 3670 C CA . PHE A 1 505 ? 15.849 -14.255 -6.726 1.00 46.25 505 PHE A CA 1
ATOM 3671 C C . PHE A 1 505 ? 14.787 -14.416 -5.639 1.00 46.25 505 PHE A C 1
ATOM 3673 O O . PHE A 1 505 ? 13.796 -13.695 -5.594 1.00 46.25 505 PHE A O 1
ATOM 3680 N N . ASP A 1 506 ? 15.054 -15.315 -4.699 1.00 55.34 506 ASP A N 1
ATOM 3681 C CA . ASP A 1 506 ? 14.268 -15.405 -3.476 1.00 55.34 506 ASP A CA 1
ATOM 3682 C C . ASP A 1 506 ? 14.710 -14.320 -2.479 1.00 55.34 506 ASP A C 1
ATOM 3684 O O . ASP A 1 506 ? 15.905 -14.184 -2.181 1.00 55.34 506 ASP A O 1
ATOM 3688 N N . VAL A 1 507 ? 13.747 -13.596 -1.909 1.00 61.47 507 VAL A N 1
ATOM 3689 C CA . VAL A 1 507 ? 13.969 -12.629 -0.824 1.00 61.47 507 VAL A CA 1
ATOM 3690 C C . VAL A 1 507 ? 13.706 -13.310 0.504 1.00 61.47 507 VAL A C 1
ATOM 3692 O O . VAL A 1 507 ? 12.663 -13.929 0.692 1.00 61.47 507 VAL A O 1
ATOM 3695 N N . TYR A 1 508 ? 14.635 -13.181 1.445 1.00 56.91 508 TYR A N 1
ATOM 3696 C CA . TYR A 1 508 ? 14.455 -13.719 2.786 1.00 56.91 508 TYR A CA 1
ATOM 3697 C C . TYR A 1 508 ? 14.780 -12.649 3.819 1.00 56.91 508 TYR A C 1
ATOM 3699 O O . TYR A 1 508 ? 15.925 -12.205 3.916 1.00 56.91 508 TYR A O 1
ATOM 3707 N N . GLU A 1 509 ? 13.783 -12.276 4.612 1.00 67.06 509 GLU A N 1
ATOM 3708 C CA . GLU A 1 509 ? 13.982 -11.444 5.794 1.00 67.06 509 GLU A CA 1
ATOM 3709 C C . GLU A 1 509 ? 14.725 -12.227 6.882 1.00 67.06 509 GLU A C 1
ATOM 3711 O O . GLU A 1 509 ? 14.621 -13.455 6.994 1.00 67.06 509 GLU A O 1
ATOM 3716 N N . CYS A 1 510 ? 15.546 -11.528 7.661 1.00 70.25 510 CYS A N 1
ATOM 3717 C CA . CYS A 1 510 ? 16.399 -12.155 8.658 1.00 70.25 510 CYS A CA 1
ATOM 3718 C C . CYS A 1 510 ? 16.783 -11.196 9.785 1.00 70.25 510 CYS A C 1
ATOM 3720 O O . CYS A 1 510 ? 16.736 -9.981 9.634 1.00 70.25 510 CYS A O 1
ATOM 3722 N N . GLU A 1 511 ? 17.196 -11.779 10.910 1.00 79.81 511 GLU A N 1
ATOM 3723 C CA . GLU A 1 511 ? 17.802 -11.058 12.029 1.00 79.81 511 GLU A CA 1
ATOM 3724 C C . GLU A 1 511 ? 19.071 -10.315 11.578 1.00 79.81 511 GLU A C 1
ATOM 3726 O O . GLU A 1 511 ? 19.897 -10.870 10.842 1.00 79.81 511 GLU A O 1
ATOM 3731 N N . ASP A 1 512 ? 19.240 -9.076 12.048 1.00 80.38 512 ASP A N 1
ATOM 3732 C CA . ASP A 1 512 ? 20.425 -8.279 11.751 1.00 80.38 512 ASP A CA 1
ATOM 3733 C C . ASP A 1 512 ? 21.612 -8.663 12.652 1.00 80.38 512 ASP A C 1
ATOM 3735 O O . ASP A 1 512 ? 21.735 -8.282 13.815 1.00 80.38 512 ASP A O 1
ATOM 3739 N N . PHE A 1 513 ? 22.559 -9.388 12.068 1.00 84.62 513 PHE A N 1
ATOM 3740 C CA . PHE A 1 513 ? 23.875 -9.688 12.627 1.00 84.62 513 PHE A CA 1
ATOM 3741 C C . PHE A 1 513 ? 24.934 -8.623 12.273 1.00 84.62 513 PHE A C 1
ATOM 3743 O O . PHE A 1 513 ? 26.140 -8.908 12.276 1.00 84.62 513 PHE A O 1
ATOM 3750 N N . GLY A 1 514 ? 24.502 -7.412 11.919 1.00 88.75 514 GLY A N 1
ATOM 3751 C CA . GLY A 1 514 ? 25.337 -6.328 11.426 1.00 88.75 514 GLY A CA 1
ATOM 3752 C C . GLY A 1 514 ? 25.935 -6.644 10.058 1.00 88.75 514 GLY A C 1
ATOM 3753 O O . GLY A 1 514 ? 25.309 -7.282 9.215 1.00 88.75 514 GLY A O 1
ATOM 3754 N N . PRO A 1 515 ? 27.204 -6.289 9.797 1.00 89.19 515 PRO A N 1
ATOM 3755 C CA . PRO A 1 515 ? 27.848 -6.650 8.538 1.00 89.19 515 PRO A CA 1
ATOM 3756 C C . PRO A 1 515 ? 27.805 -8.159 8.251 1.00 89.19 515 PRO A C 1
ATOM 3758 O O . PRO A 1 515 ? 27.707 -8.560 7.097 1.00 89.19 515 PRO A O 1
ATOM 3761 N N . ALA A 1 516 ? 27.820 -9.027 9.269 1.00 93.12 516 ALA A N 1
ATOM 3762 C CA . ALA A 1 516 ? 27.780 -10.474 9.059 1.00 93.12 516 ALA A CA 1
ATOM 3763 C C . ALA A 1 516 ? 26.427 -10.989 8.511 1.00 93.12 516 ALA A C 1
ATOM 3765 O O . ALA A 1 516 ? 26.372 -12.123 8.015 1.00 93.12 516 ALA A O 1
ATOM 3766 N N . THR A 1 517 ? 25.369 -10.166 8.518 1.00 92.00 517 THR A N 1
ATOM 3767 C CA . THR A 1 517 ? 24.048 -10.468 7.931 1.00 92.00 517 THR A CA 1
ATOM 3768 C C . THR A 1 517 ? 24.154 -10.906 6.472 1.00 92.00 517 THR A C 1
ATOM 3770 O O . THR A 1 517 ? 23.411 -11.780 6.037 1.00 92.00 517 THR A O 1
ATOM 3773 N N . LYS A 1 518 ? 25.181 -10.448 5.740 1.00 88.94 518 LYS A N 1
ATOM 3774 C CA . LYS A 1 518 ? 25.459 -10.871 4.355 1.00 88.94 518 LYS A CA 1
ATOM 3775 C C . LYS A 1 518 ? 25.675 -12.384 4.163 1.00 88.94 518 LYS A C 1
ATOM 3777 O O . LYS A 1 518 ? 25.749 -12.849 3.027 1.00 88.94 518 LYS A O 1
ATOM 3782 N N . VAL A 1 519 ? 25.860 -13.164 5.236 1.00 94.88 519 VAL A N 1
ATOM 3783 C CA . VAL A 1 519 ? 26.133 -14.609 5.135 1.00 94.88 519 VAL A CA 1
ATOM 3784 C C . VAL A 1 519 ? 25.505 -15.475 6.232 1.00 94.88 519 VAL A C 1
ATOM 3786 O O . VAL A 1 519 ? 25.179 -16.630 5.954 1.00 94.88 519 VAL A O 1
ATOM 3789 N N . LEU A 1 520 ? 25.335 -14.982 7.466 1.00 95.44 520 LEU A N 1
ATOM 3790 C CA . LEU A 1 520 ? 24.875 -15.827 8.581 1.00 95.44 520 LEU A CA 1
ATOM 3791 C C . LEU A 1 520 ? 23.462 -16.409 8.387 1.00 95.44 520 LEU A C 1
ATOM 3793 O O . LEU A 1 520 ? 23.318 -17.625 8.543 1.00 95.44 520 LEU A O 1
ATOM 3797 N N . PRO A 1 521 ? 22.442 -15.635 7.978 1.00 91.69 521 PRO A N 1
ATOM 3798 C CA . PRO A 1 521 ? 21.104 -16.171 7.718 1.00 91.69 521 PRO A CA 1
ATOM 3799 C C . PRO A 1 521 ? 21.127 -17.303 6.682 1.00 91.69 521 PRO A C 1
ATOM 3801 O O . PRO A 1 521 ? 20.555 -18.375 6.895 1.00 91.69 521 PRO A O 1
ATOM 3804 N N . THR A 1 522 ? 21.897 -17.121 5.607 1.00 89.44 522 THR A N 1
ATOM 3805 C CA . THR A 1 522 ? 22.093 -18.129 4.558 1.00 89.44 522 THR A CA 1
ATOM 3806 C C . THR A 1 522 ? 22.792 -19.381 5.091 1.00 89.44 522 THR A C 1
ATOM 3808 O O . THR A 1 522 ? 22.395 -20.497 4.761 1.00 89.44 522 THR A O 1
ATOM 3811 N N . LEU A 1 523 ? 23.803 -19.239 5.956 1.00 93.94 523 LEU A N 1
ATOM 3812 C CA . LEU A 1 523 ? 24.451 -20.386 6.602 1.00 93.94 523 LEU A CA 1
ATOM 3813 C C . LEU A 1 523 ? 23.478 -21.178 7.478 1.00 93.94 523 LEU A C 1
ATOM 3815 O O . LEU A 1 523 ? 23.509 -22.405 7.434 1.00 93.94 523 LEU A O 1
ATOM 3819 N N . LYS A 1 524 ? 22.613 -20.493 8.236 1.00 89.75 524 LYS A N 1
ATOM 3820 C CA . LYS A 1 524 ? 21.588 -21.125 9.079 1.00 89.75 524 LYS A CA 1
ATOM 3821 C C . LYS A 1 524 ? 20.577 -21.895 8.228 1.00 89.75 524 LYS A C 1
ATOM 3823 O O . LYS A 1 524 ? 20.300 -23.055 8.513 1.00 89.75 524 LYS A O 1
ATOM 3828 N N . ARG A 1 525 ? 20.094 -21.286 7.141 1.00 85.75 525 ARG A N 1
ATOM 3829 C CA . ARG A 1 525 ? 19.124 -21.898 6.216 1.00 85.75 525 ARG A CA 1
ATOM 3830 C C . ARG A 1 525 ? 19.659 -23.165 5.553 1.00 85.75 525 ARG A C 1
ATOM 3832 O O . ARG A 1 525 ? 18.941 -24.146 5.401 1.00 85.75 525 ARG A O 1
ATOM 3839 N N . TYR A 1 526 ? 20.930 -23.142 5.171 1.00 87.69 526 TYR A N 1
ATOM 3840 C CA . TYR A 1 526 ? 21.571 -24.226 4.435 1.00 87.69 526 TYR A CA 1
ATOM 3841 C C . TYR A 1 526 ? 22.455 -25.120 5.317 1.00 87.69 526 TYR A C 1
ATOM 3843 O O . TYR A 1 526 ? 23.259 -25.874 4.765 1.00 87.69 526 TYR A O 1
ATOM 3851 N N . ALA A 1 527 ? 22.309 -25.069 6.648 1.00 88.25 527 ALA A N 1
ATOM 3852 C CA . ALA A 1 527 ? 23.195 -25.722 7.619 1.00 88.25 527 ALA A CA 1
ATOM 3853 C C . ALA A 1 527 ? 23.437 -27.216 7.330 1.00 88.25 527 ALA A C 1
ATOM 3855 O O . ALA A 1 527 ? 24.576 -27.681 7.391 1.00 88.25 527 ALA A O 1
ATOM 3856 N N . ASP A 1 528 ? 22.391 -27.935 6.914 1.00 87.00 528 ASP A N 1
ATOM 3857 C CA . ASP A 1 528 ? 22.426 -29.378 6.636 1.00 87.00 528 ASP A CA 1
ATOM 3858 C C . ASP A 1 528 ? 22.789 -29.734 5.179 1.00 87.00 528 ASP A C 1
ATOM 3860 O O . ASP A 1 528 ? 22.595 -30.867 4.731 1.00 87.00 528 ASP A O 1
ATOM 3864 N N . SER A 1 529 ? 23.324 -28.783 4.407 1.00 90.19 529 SER A N 1
ATOM 3865 C CA . SER A 1 529 ? 23.630 -28.960 2.981 1.00 90.19 529 SER A CA 1
ATOM 3866 C C . SER A 1 529 ? 25.105 -28.713 2.634 1.00 90.19 529 SER A C 1
ATOM 3868 O O . SER A 1 529 ? 25.829 -28.005 3.331 1.00 90.19 529 SER A O 1
ATOM 3870 N N . ASP A 1 530 ? 25.554 -29.241 1.487 1.00 88.44 530 ASP A N 1
ATOM 3871 C CA . ASP A 1 530 ? 26.838 -28.865 0.865 1.00 88.44 530 ASP A CA 1
ATOM 3872 C C . ASP A 1 530 ? 26.650 -27.710 -0.136 1.00 88.44 530 ASP A C 1
ATOM 3874 O O . ASP A 1 530 ? 27.221 -27.702 -1.230 1.00 88.44 530 ASP A O 1
ATOM 3878 N N . THR A 1 531 ? 25.804 -26.735 0.194 1.00 92.19 531 THR A N 1
ATOM 3879 C CA . THR A 1 531 ? 25.553 -25.585 -0.682 1.00 92.19 531 THR A CA 1
ATOM 3880 C C . THR A 1 531 ? 26.799 -24.703 -0.771 1.00 92.19 531 THR A C 1
ATOM 3882 O O . THR A 1 531 ? 27.534 -24.516 0.202 1.00 92.19 531 THR A O 1
ATOM 3885 N N . ARG A 1 532 ? 27.091 -24.187 -1.971 1.00 95.69 532 ARG A N 1
ATOM 3886 C CA . ARG A 1 532 ? 28.115 -23.149 -2.158 1.00 95.69 532 ARG A CA 1
ATOM 3887 C C . ARG A 1 532 ? 27.454 -21.806 -1.926 1.00 95.69 532 ARG A C 1
ATOM 3889 O O . ARG A 1 532 ? 26.525 -21.465 -2.644 1.00 95.69 532 ARG A O 1
ATOM 3896 N N . ILE A 1 533 ? 27.965 -21.058 -0.963 1.00 96.69 533 ILE A N 1
ATOM 3897 C CA . ILE A 1 533 ? 27.447 -19.741 -0.607 1.00 96.69 533 ILE A CA 1
ATOM 3898 C C . ILE A 1 533 ? 28.494 -18.720 -1.026 1.00 96.69 533 ILE A C 1
ATOM 3900 O O . ILE A 1 533 ? 29.662 -18.856 -0.658 1.00 96.69 533 ILE A O 1
ATOM 3904 N N . ILE A 1 534 ? 28.091 -17.731 -1.818 1.00 96.75 534 ILE A N 1
ATOM 3905 C CA . ILE A 1 534 ? 28.932 -16.591 -2.180 1.00 96.75 534 ILE A CA 1
ATOM 3906 C C . ILE A 1 534 ? 28.364 -15.364 -1.479 1.00 96.75 534 ILE A C 1
ATOM 3908 O O . ILE A 1 534 ? 27.161 -15.143 -1.544 1.00 96.75 534 ILE A O 1
ATOM 3912 N N . TYR A 1 535 ? 29.223 -14.585 -0.829 1.00 95.31 535 TYR A N 1
ATOM 3913 C CA . TYR A 1 535 ? 28.853 -13.300 -0.241 1.00 95.31 535 TYR A CA 1
ATOM 3914 C C . TYR A 1 535 ? 29.803 -12.190 -0.708 1.00 95.31 535 TYR A C 1
ATOM 3916 O O . TYR A 1 535 ? 30.963 -12.444 -1.069 1.00 95.31 535 TYR A O 1
ATOM 3924 N N . CYS A 1 536 ? 29.289 -10.964 -0.717 1.00 92.75 536 CYS A N 1
ATOM 3925 C CA . CYS A 1 536 ? 29.929 -9.756 -1.233 1.00 92.75 536 CYS A CA 1
ATOM 3926 C C . CYS A 1 536 ? 29.452 -8.507 -0.479 1.00 92.75 536 CYS A C 1
ATOM 3928 O O . CYS A 1 536 ? 28.530 -8.593 0.329 1.00 92.75 536 CYS A O 1
ATOM 3930 N N . ASP A 1 537 ? 30.094 -7.374 -0.761 1.00 89.62 537 ASP A N 1
ATOM 3931 C CA . ASP A 1 537 ? 29.659 -6.054 -0.306 1.00 89.62 537 ASP A CA 1
ATOM 3932 C C . ASP A 1 537 ? 28.896 -5.365 -1.449 1.00 89.62 537 ASP A C 1
ATOM 3934 O O . ASP A 1 537 ? 29.210 -5.563 -2.625 1.00 89.62 537 ASP A O 1
ATOM 3938 N N . ASP A 1 538 ? 27.903 -4.563 -1.095 1.00 84.69 538 ASP A N 1
ATOM 3939 C CA . ASP A 1 538 ? 27.020 -3.804 -1.985 1.00 84.69 538 ASP A CA 1
ATOM 3940 C C . ASP A 1 538 ? 27.657 -2.505 -2.520 1.00 84.69 538 ASP A C 1
ATOM 3942 O O . ASP A 1 538 ? 27.228 -1.971 -3.539 1.00 84.69 538 ASP A O 1
ATOM 3946 N N . ASP A 1 539 ? 28.756 -2.040 -1.918 1.00 84.75 539 ASP A N 1
ATOM 3947 C CA . ASP A 1 539 ? 29.503 -0.836 -2.316 1.00 84.75 539 ASP A CA 1
ATOM 3948 C C . ASP A 1 539 ? 30.580 -1.083 -3.403 1.00 84.75 539 ASP A C 1
ATOM 3950 O O . ASP A 1 539 ? 31.489 -0.265 -3.632 1.00 84.75 539 ASP A O 1
ATOM 3954 N N . ARG A 1 540 ? 30.502 -2.230 -4.095 1.00 90.19 540 ARG A N 1
ATOM 3955 C CA . ARG A 1 540 ? 31.515 -2.713 -5.049 1.00 90.19 540 ARG A CA 1
ATOM 3956 C C . ARG A 1 540 ? 30.900 -3.161 -6.370 1.00 90.19 540 ARG A C 1
ATOM 3958 O O . ARG A 1 540 ? 29.926 -3.898 -6.406 1.00 90.19 540 ARG A O 1
ATOM 3965 N N . VAL A 1 541 ? 31.587 -2.863 -7.472 1.00 90.12 541 VAL A N 1
ATOM 3966 C CA . VAL A 1 541 ? 31.332 -3.502 -8.773 1.00 90.12 541 VAL A CA 1
ATOM 3967 C C . VAL A 1 541 ? 32.317 -4.651 -8.971 1.00 90.12 541 VAL A C 1
ATOM 3969 O O . VAL A 1 541 ? 33.537 -4.451 -8.950 1.00 90.12 541 VAL A O 1
ATOM 3972 N N . TYR A 1 542 ? 31.790 -5.859 -9.161 1.00 92.81 542 TYR A N 1
ATOM 3973 C CA . TYR A 1 542 ? 32.561 -7.088 -9.361 1.00 92.81 542 TYR A CA 1
ATOM 3974 C C . TYR A 1 542 ? 32.821 -7.370 -10.847 1.00 92.81 542 TYR A C 1
ATOM 3976 O O . TYR A 1 542 ? 32.111 -6.884 -11.726 1.00 92.81 542 TYR A O 1
ATOM 3984 N N . ASP A 1 543 ? 33.861 -8.157 -11.146 1.00 93.56 543 ASP A N 1
ATOM 3985 C CA . ASP A 1 543 ? 34.119 -8.600 -12.520 1.00 93.56 543 ASP A CA 1
ATOM 3986 C C . ASP A 1 543 ? 32.952 -9.453 -13.041 1.00 93.56 543 ASP A C 1
ATOM 3988 O O . ASP A 1 543 ? 32.397 -10.273 -12.313 1.00 93.56 543 ASP A O 1
ATOM 3992 N N . LYS A 1 544 ? 32.611 -9.327 -14.325 1.00 89.19 544 LYS A N 1
ATOM 3993 C CA . LYS A 1 544 ? 31.510 -10.091 -14.937 1.00 89.19 544 LYS A CA 1
ATOM 3994 C C . LYS A 1 544 ? 31.665 -11.618 -14.841 1.00 89.19 544 LYS A C 1
ATOM 3996 O O . LYS A 1 544 ? 30.676 -12.335 -14.934 1.00 89.19 544 LYS A O 1
ATOM 4001 N N . ASN A 1 545 ? 32.888 -12.133 -14.675 1.00 87.81 545 ASN A N 1
ATOM 4002 C CA . ASN A 1 545 ? 33.170 -13.559 -14.490 1.00 87.81 545 ASN A CA 1
ATOM 4003 C C . ASN A 1 545 ? 33.403 -13.935 -13.016 1.00 87.81 545 ASN A C 1
ATOM 4005 O O . ASN A 1 545 ? 33.838 -15.051 -12.734 1.00 87.81 545 ASN A O 1
ATOM 4009 N N . TRP A 1 546 ? 33.152 -13.029 -12.070 1.00 94.31 546 TRP A N 1
ATOM 4010 C CA . TRP A 1 546 ? 33.500 -13.186 -10.656 1.00 94.31 546 TRP A CA 1
ATOM 4011 C C . TRP A 1 546 ? 32.947 -14.477 -10.036 1.00 94.31 546 TRP A C 1
ATOM 4013 O O . TRP A 1 546 ? 33.717 -15.299 -9.532 1.00 94.31 546 TRP A O 1
ATOM 4023 N N . VAL A 1 547 ? 31.639 -14.724 -10.167 1.00 92.81 547 VAL A N 1
ATOM 4024 C CA . VAL A 1 547 ? 30.995 -15.952 -9.667 1.00 92.81 547 VAL A CA 1
ATOM 4025 C C . VAL A 1 547 ? 31.609 -17.196 -10.313 1.00 92.81 547 VAL A C 1
ATOM 4027 O O . VAL A 1 547 ? 31.994 -18.141 -9.619 1.00 92.81 547 VAL A O 1
ATOM 4030 N N . HIS A 1 548 ? 31.777 -17.186 -11.640 1.00 91.56 548 HIS A N 1
ATOM 4031 C CA . HIS A 1 548 ? 32.400 -18.288 -12.376 1.00 91.56 548 HIS A CA 1
ATOM 4032 C C . HIS A 1 548 ? 33.818 -18.590 -11.866 1.00 91.56 548 HIS A C 1
ATOM 4034 O O . HIS A 1 548 ? 34.188 -19.756 -11.692 1.00 91.56 548 HIS A O 1
ATOM 4040 N N . ASN A 1 549 ? 34.605 -17.551 -11.588 1.00 91.62 549 ASN A N 1
ATOM 4041 C CA . ASN A 1 549 ? 35.977 -17.660 -11.111 1.00 91.62 549 ASN A CA 1
ATOM 4042 C C . ASN A 1 549 ? 36.043 -18.233 -9.689 1.00 91.62 549 ASN A C 1
ATOM 4044 O O . ASN A 1 549 ? 36.818 -19.167 -9.448 1.00 91.62 549 ASN A O 1
ATOM 4048 N N . LEU A 1 550 ? 35.200 -17.749 -8.770 1.00 94.81 550 LEU A N 1
ATOM 4049 C CA . LEU A 1 550 ? 35.102 -18.285 -7.409 1.00 94.81 550 LEU A CA 1
ATOM 4050 C C . LEU A 1 550 ? 34.689 -19.760 -7.413 1.00 94.81 550 LEU A C 1
ATOM 4052 O O . LEU A 1 550 ? 35.340 -20.592 -6.773 1.00 94.81 550 LEU A O 1
ATOM 4056 N N . VAL A 1 551 ? 33.661 -20.112 -8.189 1.00 94.94 551 VAL A N 1
ATOM 4057 C CA . VAL A 1 551 ? 33.173 -21.493 -8.316 1.00 94.94 551 VAL A CA 1
ATOM 4058 C C . VAL A 1 551 ? 34.238 -22.403 -8.930 1.00 94.94 551 VAL A C 1
ATOM 4060 O O . VAL A 1 551 ? 34.484 -23.503 -8.428 1.00 94.94 551 VAL A O 1
ATOM 4063 N N . THR A 1 552 ? 34.931 -21.943 -9.973 1.00 93.31 552 THR A N 1
ATOM 4064 C CA . THR A 1 552 ? 36.016 -22.696 -10.619 1.00 93.31 552 THR A CA 1
ATOM 4065 C C . THR A 1 552 ? 37.189 -22.926 -9.666 1.00 93.31 552 THR A C 1
ATOM 4067 O O . THR A 1 552 ? 37.747 -24.027 -9.612 1.00 93.31 552 THR A O 1
ATOM 4070 N N . ALA A 1 553 ? 37.572 -21.912 -8.888 1.00 91.31 553 ALA A N 1
ATOM 4071 C CA . ALA A 1 553 ? 38.615 -22.032 -7.875 1.00 91.31 553 ALA A CA 1
ATOM 4072 C C . ALA A 1 553 ? 38.202 -22.982 -6.736 1.00 91.31 553 ALA A C 1
ATOM 4074 O O . ALA A 1 553 ? 39.004 -23.830 -6.335 1.00 91.31 553 ALA A O 1
ATOM 4075 N N . SER A 1 554 ? 36.946 -22.911 -6.284 1.00 93.88 554 SER A N 1
ATOM 4076 C CA . SER A 1 554 ? 36.376 -23.827 -5.286 1.00 93.88 554 SER A CA 1
ATOM 4077 C C . SER A 1 554 ? 36.386 -25.273 -5.786 1.00 93.88 554 SER A C 1
ATOM 4079 O O . SER A 1 554 ? 36.817 -26.172 -5.070 1.00 93.88 554 SER A O 1
ATOM 4081 N N . GLY A 1 555 ? 36.057 -25.511 -7.060 1.00 91.38 555 GLY A N 1
ATOM 4082 C CA . GLY A 1 555 ? 36.131 -26.844 -7.669 1.00 91.38 555 GLY A CA 1
ATOM 4083 C C . GLY A 1 555 ? 37.531 -27.477 -7.643 1.00 91.38 555 GLY A C 1
ATOM 4084 O O . GLY A 1 555 ? 37.653 -28.699 -7.624 1.00 91.38 555 GLY A O 1
ATOM 4085 N N . ARG A 1 556 ? 38.601 -26.668 -7.598 1.00 90.56 556 ARG A N 1
ATOM 4086 C CA . ARG A 1 556 ? 39.994 -27.150 -7.493 1.00 90.56 556 ARG A CA 1
ATOM 4087 C C . ARG A 1 556 ? 40.430 -27.429 -6.052 1.00 90.56 556 ARG A C 1
ATOM 4089 O O . ARG A 1 556 ? 41.387 -28.176 -5.855 1.00 90.56 556 ARG A O 1
ATOM 4096 N N . THR A 1 557 ? 39.783 -26.809 -5.067 1.00 88.06 557 THR A N 1
ATOM 4097 C CA . THR A 1 557 ? 40.011 -27.022 -3.626 1.00 88.06 557 THR A CA 1
ATOM 4098 C C . THR A 1 557 ? 38.692 -26.942 -2.866 1.00 88.06 557 THR A C 1
ATOM 4100 O O . THR A 1 557 ? 38.400 -25.899 -2.282 1.00 88.06 557 THR A O 1
ATOM 4103 N N . PRO A 1 558 ? 37.889 -28.020 -2.888 1.00 88.50 558 PRO A N 1
ATOM 4104 C CA . PRO A 1 558 ? 36.547 -28.015 -2.309 1.00 88.50 558 PRO A CA 1
ATOM 4105 C C . PRO A 1 558 ? 36.547 -27.962 -0.774 1.00 88.50 558 PRO A C 1
ATOM 4107 O O . PRO A 1 558 ? 35.528 -27.629 -0.184 1.00 88.50 558 PRO A O 1
ATOM 4110 N N . ASP A 1 559 ? 37.684 -28.260 -0.140 1.00 91.44 559 ASP A N 1
ATOM 4111 C CA . ASP A 1 559 ? 37.934 -28.236 1.307 1.00 91.44 559 ASP A CA 1
ATOM 4112 C C . ASP A 1 559 ? 38.323 -26.843 1.840 1.00 91.44 559 ASP A C 1
ATOM 4114 O O . ASP A 1 559 ? 38.835 -26.716 2.955 1.00 91.44 559 ASP A O 1
ATOM 4118 N N . ARG A 1 560 ? 38.182 -25.795 1.019 1.00 93.38 560 ARG A N 1
ATOM 4119 C CA . ARG A 1 560 ? 38.677 -24.450 1.324 1.00 93.38 560 ARG A CA 1
ATOM 4120 C C . ARG A 1 560 ? 37.671 -23.376 0.962 1.00 93.38 560 ARG A C 1
ATOM 4122 O O . ARG A 1 560 ? 37.052 -23.433 -0.099 1.00 93.38 560 ARG A O 1
ATOM 4129 N N . ALA A 1 561 ? 37.620 -22.345 1.797 1.00 95.56 561 ALA A N 1
ATOM 4130 C CA . ALA A 1 561 ? 36.990 -21.085 1.440 1.00 95.56 561 ALA A CA 1
ATOM 4131 C C . ALA A 1 561 ? 37.836 -20.359 0.390 1.00 95.56 561 ALA A C 1
ATOM 4133 O O . ALA A 1 561 ? 39.072 -20.372 0.457 1.00 95.56 561 ALA A O 1
ATOM 4134 N N . ILE A 1 562 ? 37.182 -19.726 -0.580 1.00 95.50 562 ILE A N 1
ATOM 4135 C CA . ILE A 1 562 ? 37.845 -19.001 -1.666 1.00 95.50 562 ILE A CA 1
ATOM 4136 C C . ILE A 1 562 ? 37.575 -17.508 -1.512 1.00 95.50 562 ILE A C 1
ATOM 4138 O O . ILE A 1 562 ? 36.425 -17.127 -1.358 1.00 95.50 562 ILE A O 1
ATOM 4142 N N . CYS A 1 563 ? 38.608 -16.669 -1.593 1.00 93.62 563 CYS A N 1
ATOM 4143 C CA . CYS A 1 563 ? 38.471 -15.208 -1.613 1.00 93.62 563 CYS A CA 1
ATOM 4144 C C . CYS A 1 563 ? 39.221 -14.581 -2.783 1.00 93.62 563 CYS A C 1
ATOM 4146 O O . CYS A 1 563 ? 40.309 -15.025 -3.157 1.00 93.62 563 CYS A O 1
ATOM 4148 N N . ASP A 1 564 ? 38.678 -13.496 -3.317 1.00 92.31 564 ASP A N 1
ATOM 4149 C CA . ASP A 1 564 ? 39.327 -12.679 -4.349 1.00 92.31 564 ASP A CA 1
ATOM 4150 C C . ASP A 1 564 ? 40.268 -11.621 -3.748 1.00 92.31 564 ASP A C 1
ATOM 4152 O O . ASP A 1 564 ? 41.288 -11.247 -4.353 1.00 92.31 564 ASP A O 1
ATOM 4156 N N . GLU A 1 565 ? 39.980 -11.198 -2.514 1.00 89.88 565 GLU A N 1
ATOM 4157 C CA . GLU A 1 565 ? 40.858 -10.390 -1.675 1.00 89.88 565 GLU A CA 1
ATOM 4158 C C . GLU A 1 565 ? 41.047 -11.032 -0.309 1.00 89.88 565 GLU A C 1
ATOM 4160 O O . GLU A 1 565 ? 40.112 -11.493 0.338 1.00 89.88 565 GLU A O 1
ATOM 4165 N N . CYS A 1 566 ? 42.306 -11.085 0.110 1.00 88.06 566 CYS A N 1
ATOM 4166 C CA . CYS A 1 566 ? 42.693 -11.770 1.326 1.00 88.06 566 CYS A CA 1
ATOM 4167 C C . CYS A 1 566 ? 43.828 -10.991 2.002 1.00 88.06 566 CYS A C 1
ATOM 4169 O O . CYS A 1 566 ? 44.705 -10.420 1.335 1.00 88.06 566 CYS A O 1
ATOM 4171 N N . VAL A 1 567 ? 43.842 -10.992 3.332 1.00 85.31 567 VAL A N 1
ATOM 4172 C CA . VAL A 1 567 ? 44.842 -10.303 4.153 1.00 85.31 567 VAL A CA 1
ATOM 4173 C C . VAL A 1 567 ? 45.405 -11.250 5.213 1.00 85.31 567 VAL A C 1
ATOM 4175 O O . VAL A 1 567 ? 44.748 -12.197 5.634 1.00 85.31 567 VAL A O 1
ATOM 4178 N N . SER A 1 568 ? 46.650 -11.022 5.636 1.00 84.94 568 SER A N 1
ATOM 4179 C CA . SER A 1 568 ? 47.211 -11.741 6.781 1.00 84.94 568 SER A CA 1
ATOM 4180 C C . SER A 1 568 ? 46.929 -11.000 8.079 1.00 84.94 568 SER A C 1
ATOM 4182 O O . SER A 1 568 ? 47.043 -9.769 8.137 1.00 84.94 568 SER A O 1
ATOM 4184 N N . ILE A 1 569 ? 46.719 -11.751 9.156 1.00 85.94 569 ILE A N 1
ATOM 4185 C CA . ILE A 1 569 ? 46.628 -11.205 10.512 1.00 85.94 569 ILE A CA 1
ATOM 4186 C C . ILE A 1 569 ? 47.876 -10.405 10.913 1.00 85.94 569 ILE A C 1
ATOM 4188 O O . ILE A 1 569 ? 47.770 -9.411 11.622 1.00 85.94 569 ILE A O 1
ATOM 4192 N N . ASN A 1 570 ? 49.064 -10.731 10.391 1.00 81.00 570 ASN A N 1
ATOM 4193 C CA . ASN A 1 570 ? 50.278 -9.948 10.649 1.00 81.00 570 ASN A CA 1
ATOM 4194 C C . ASN A 1 570 ? 50.170 -8.518 10.096 1.00 81.00 570 ASN A C 1
ATOM 4196 O O . ASN A 1 570 ? 50.729 -7.582 10.669 1.00 81.00 570 ASN A O 1
ATOM 4200 N N . SER A 1 571 ? 49.430 -8.332 8.998 1.00 79.06 571 SER A N 1
ATOM 4201 C CA . SER A 1 571 ? 49.139 -7.007 8.451 1.00 79.06 571 SER A CA 1
ATOM 4202 C C . SER A 1 571 ? 48.155 -6.230 9.329 1.00 79.06 571 SER A C 1
ATOM 4204 O O . SER A 1 571 ? 48.243 -5.004 9.389 1.00 79.06 571 SER A O 1
ATOM 4206 N N . ILE A 1 572 ? 47.220 -6.912 9.995 1.00 82.69 572 ILE A N 1
ATOM 4207 C CA . ILE A 1 572 ? 46.295 -6.307 10.966 1.00 82.69 572 ILE A CA 1
ATOM 4208 C C . ILE A 1 572 ? 47.080 -5.837 12.194 1.00 82.69 572 ILE A C 1
ATOM 4210 O O . ILE A 1 572 ? 47.105 -4.644 12.496 1.00 82.69 572 ILE A O 1
ATOM 4214 N N . LEU A 1 573 ? 47.841 -6.747 12.809 1.00 82.12 573 LEU A N 1
ATOM 4215 C CA . LEU A 1 573 ? 48.675 -6.470 13.980 1.00 82.12 573 LEU A CA 1
ATOM 4216 C C . LEU A 1 573 ? 49.673 -5.326 13.723 1.00 82.12 573 LEU A C 1
ATOM 4218 O O . LEU A 1 573 ? 49.856 -4.444 14.560 1.00 82.12 573 LEU A O 1
ATOM 4222 N N . TYR A 1 574 ? 50.296 -5.293 12.539 1.00 77.75 574 TYR A N 1
ATOM 4223 C CA . TYR A 1 574 ? 51.200 -4.205 12.162 1.00 77.75 574 TYR A CA 1
ATOM 4224 C C . TYR A 1 574 ? 50.486 -2.850 12.042 1.00 77.75 574 TYR A C 1
ATOM 4226 O O . TYR A 1 574 ? 51.017 -1.846 12.516 1.00 77.75 574 TYR A O 1
ATOM 4234 N N . ARG A 1 575 ? 49.301 -2.802 11.411 1.00 77.75 575 ARG A N 1
ATOM 4235 C CA . ARG A 1 575 ? 48.530 -1.557 11.238 1.00 77.75 575 ARG A CA 1
ATOM 4236 C C . ARG A 1 575 ? 48.119 -0.951 12.577 1.00 77.75 575 ARG A C 1
ATOM 4238 O O . ARG A 1 575 ? 48.214 0.263 12.720 1.00 77.75 575 ARG A O 1
ATOM 4245 N N . TYR A 1 576 ? 47.748 -1.783 13.547 1.00 80.88 576 TYR A N 1
ATOM 4246 C CA . TYR A 1 576 ? 47.375 -1.328 14.884 1.00 80.88 576 TYR A CA 1
ATOM 4247 C C . TYR A 1 576 ? 48.544 -0.682 15.643 1.00 80.88 576 TYR A C 1
ATOM 4249 O O . TYR A 1 576 ? 48.410 0.415 16.178 1.00 80.88 576 TYR A O 1
ATOM 4257 N N . HIS A 1 577 ? 49.728 -1.308 15.645 1.00 75.44 577 HIS A N 1
ATOM 4258 C CA . HIS A 1 577 ? 50.900 -0.754 16.340 1.00 75.44 577 HIS A CA 1
ATOM 4259 C C . HIS A 1 577 ? 51.566 0.418 15.604 1.00 75.44 577 HIS A C 1
ATOM 4261 O O . HIS A 1 577 ? 52.284 1.209 16.219 1.00 75.44 577 HIS A O 1
ATOM 4267 N N . TYR A 1 578 ? 51.349 0.537 14.291 1.00 72.81 578 TYR A N 1
ATOM 4268 C CA . TYR A 1 578 ? 51.933 1.584 13.452 1.00 72.81 578 TYR A CA 1
ATOM 4269 C C . TYR A 1 578 ? 50.869 2.275 12.579 1.00 72.81 578 TYR A C 1
ATOM 4271 O O . TYR A 1 578 ? 50.973 2.252 11.347 1.00 72.81 578 TYR A O 1
ATOM 4279 N N . PRO A 1 579 ? 49.871 2.947 13.186 1.00 63.59 579 PRO A N 1
ATOM 4280 C CA . PRO A 1 579 ? 48.739 3.522 12.455 1.00 63.59 579 PRO A CA 1
ATOM 4281 C C . PRO A 1 579 ? 49.155 4.713 11.578 1.00 63.59 579 PRO A C 1
ATOM 4283 O O . PRO A 1 579 ? 48.493 5.043 10.595 1.00 63.59 579 PRO A O 1
ATOM 4286 N N . ARG A 1 580 ? 50.293 5.355 11.887 1.00 65.06 580 ARG A N 1
ATOM 4287 C CA . ARG A 1 580 ? 50.835 6.496 11.136 1.00 65.06 580 ARG A CA 1
ATOM 4288 C C . ARG A 1 580 ? 52.163 6.150 10.467 1.00 65.06 580 ARG A C 1
ATOM 4290 O O . ARG A 1 580 ? 53.094 5.645 11.090 1.00 65.06 580 ARG A O 1
ATOM 4297 N N . 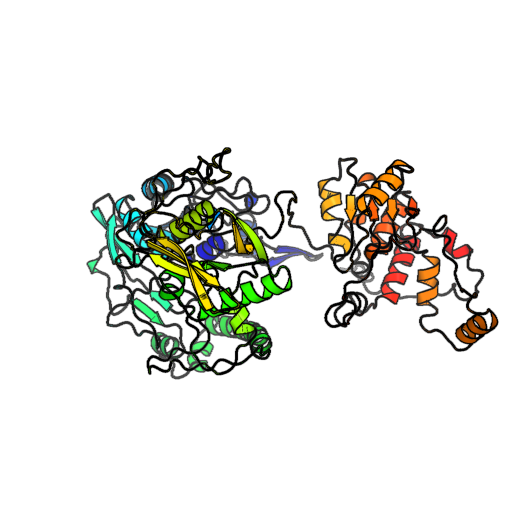LYS A 1 581 ? 52.279 6.500 9.182 1.00 69.19 581 LYS A N 1
ATOM 4298 C CA . LYS A 1 581 ? 53.514 6.366 8.389 1.00 69.19 581 LYS A CA 1
ATOM 4299 C C . LYS A 1 581 ? 54.529 7.429 8.820 1.00 69.19 581 LYS A C 1
ATOM 4301 O O . LYS A 1 581 ? 54.532 8.537 8.277 1.00 69.19 581 LYS A O 1
ATOM 4306 N N . ASP A 1 582 ? 55.373 7.094 9.789 1.00 69.75 582 ASP A N 1
ATOM 4307 C CA . ASP A 1 582 ? 56.400 7.993 10.317 1.00 69.75 582 ASP A CA 1
ATOM 4308 C C . ASP A 1 582 ? 57.499 8.340 9.283 1.00 69.75 582 ASP A C 1
ATOM 4310 O O . ASP A 1 582 ? 57.593 7.773 8.186 1.00 69.75 582 ASP A O 1
ATOM 4314 N N . LEU A 1 583 ? 58.348 9.317 9.622 1.00 71.56 583 LEU A N 1
ATOM 4315 C CA . LEU A 1 583 ? 59.427 9.780 8.741 1.00 71.56 583 LEU A CA 1
ATOM 4316 C C . LEU A 1 583 ? 60.413 8.648 8.396 1.00 71.56 583 LEU A C 1
ATOM 4318 O O . LEU A 1 583 ? 60.935 8.601 7.283 1.00 71.56 583 LEU A O 1
ATOM 4322 N N . ARG A 1 584 ? 60.617 7.690 9.309 1.00 71.88 584 ARG A N 1
ATOM 4323 C CA . ARG A 1 584 ? 61.507 6.536 9.112 1.00 71.88 584 ARG A CA 1
ATOM 4324 C C . ARG A 1 584 ? 60.943 5.556 8.087 1.00 71.88 584 ARG A C 1
ATOM 4326 O O . ARG A 1 584 ? 61.693 5.089 7.231 1.00 71.88 584 ARG A O 1
ATOM 4333 N N . TYR A 1 585 ? 59.642 5.272 8.126 1.00 71.19 585 TYR A N 1
ATOM 4334 C CA . TYR A 1 585 ? 58.939 4.489 7.113 1.00 71.19 585 TYR A CA 1
ATOM 4335 C C . TYR A 1 585 ? 59.034 5.169 5.746 1.00 71.19 585 TYR A C 1
ATOM 4337 O O . TYR A 1 585 ? 59.410 4.523 4.766 1.00 71.19 585 TYR A O 1
ATOM 4345 N N . LYS A 1 586 ? 58.757 6.482 5.678 1.00 73.56 586 LYS A N 1
ATOM 4346 C CA . LYS A 1 586 ? 58.837 7.259 4.428 1.00 73.56 586 LYS A CA 1
ATOM 4347 C C . LYS A 1 586 ? 60.255 7.239 3.846 1.00 73.56 586 LYS A C 1
ATOM 4349 O O . LYS A 1 586 ? 60.411 6.974 2.656 1.00 73.56 586 LYS A O 1
ATOM 4354 N N . MET A 1 587 ? 61.282 7.412 4.682 1.00 73.56 587 MET A N 1
ATOM 4355 C CA . MET A 1 587 ? 62.688 7.326 4.269 1.00 73.56 587 MET A CA 1
ATOM 4356 C C . MET A 1 587 ? 63.087 5.919 3.816 1.00 73.56 587 MET A C 1
ATOM 4358 O O . MET A 1 587 ? 63.697 5.787 2.760 1.00 73.56 587 MET A O 1
ATOM 4362 N N . LYS A 1 588 ? 62.719 4.856 4.547 1.00 73.75 588 LYS A N 1
ATOM 4363 C CA . LYS A 1 588 ? 62.989 3.465 4.129 1.00 73.75 588 LYS A CA 1
ATOM 4364 C C . LYS A 1 588 ? 62.315 3.136 2.799 1.00 73.75 588 LYS A C 1
ATOM 4366 O O . LYS A 1 588 ? 62.931 2.518 1.934 1.00 73.75 588 LYS A O 1
ATOM 4371 N N . LYS A 1 589 ? 61.076 3.595 2.605 1.00 73.75 589 LYS A N 1
ATOM 4372 C CA . LYS A 1 589 ? 60.338 3.424 1.352 1.00 73.75 589 LYS A CA 1
ATOM 4373 C C . LYS A 1 589 ? 60.993 4.182 0.199 1.00 73.75 589 LYS A C 1
ATOM 4375 O O . LYS A 1 589 ? 61.196 3.586 -0.855 1.00 73.75 589 LYS A O 1
ATOM 4380 N N . ALA A 1 590 ? 61.412 5.427 0.410 1.00 74.38 590 ALA A N 1
ATOM 4381 C CA . ALA A 1 590 ? 62.139 6.206 -0.591 1.00 74.38 590 ALA A CA 1
ATOM 4382 C C . ALA A 1 590 ? 63.499 5.574 -0.953 1.00 74.38 590 ALA A C 1
ATOM 4384 O O . ALA A 1 590 ? 63.774 5.347 -2.128 1.00 74.38 590 ALA A O 1
ATOM 4385 N N . LEU A 1 591 ? 64.303 5.191 0.047 1.00 80.00 591 LEU A N 1
ATOM 4386 C CA . LEU A 1 591 ? 65.614 4.548 -0.140 1.00 80.00 591 LEU A CA 1
ATOM 4387 C C . LEU A 1 591 ? 65.520 3.187 -0.843 1.00 80.00 591 LEU A C 1
ATOM 4389 O O . LEU A 1 591 ? 66.449 2.772 -1.526 1.00 80.00 591 LEU A O 1
ATOM 4393 N N . SER A 1 592 ? 64.387 2.501 -0.707 1.00 76.00 592 SER A N 1
ATOM 4394 C CA . SER A 1 592 ? 64.108 1.243 -1.407 1.00 76.00 592 SER A CA 1
ATOM 4395 C C . SER A 1 592 ? 63.527 1.407 -2.818 1.00 76.00 592 SER A C 1
ATOM 4397 O O . SER A 1 592 ? 63.092 0.414 -3.401 1.00 76.00 592 SER A O 1
ATOM 4399 N N . LEU A 1 593 ? 63.434 2.635 -3.346 1.00 75.38 593 LEU A N 1
ATOM 4400 C CA . LEU A 1 593 ? 62.732 2.946 -4.602 1.00 75.38 593 LEU A CA 1
ATOM 4401 C C . LEU A 1 593 ? 61.276 2.442 -4.602 1.00 75.38 593 LEU A C 1
ATOM 4403 O O . LEU A 1 593 ? 60.785 1.880 -5.577 1.00 75.38 593 LEU A O 1
ATOM 4407 N N . GLY A 1 594 ? 60.594 2.574 -3.462 1.00 62.81 594 GLY A N 1
ATOM 4408 C CA . GLY A 1 594 ? 59.215 2.121 -3.273 1.00 62.81 594 GLY A CA 1
ATOM 4409 C C . GLY A 1 594 ? 59.043 0.620 -3.007 1.00 62.81 594 GLY A C 1
ATOM 4410 O O . GLY A 1 594 ? 57.915 0.197 -2.751 1.00 62.81 594 GLY A O 1
ATOM 4411 N N . LYS A 1 595 ? 60.121 -0.179 -3.015 1.00 63.28 595 LYS A N 1
ATOM 4412 C CA . LYS A 1 595 ? 60.065 -1.644 -2.837 1.00 63.28 595 LYS A CA 1
ATOM 4413 C C . LYS A 1 595 ? 59.928 -2.102 -1.383 1.00 63.28 595 LYS A C 1
ATOM 4415 O O . LYS A 1 595 ? 59.519 -3.233 -1.141 1.00 63.28 595 LYS A O 1
ATOM 4420 N N . PHE A 1 596 ? 60.256 -1.258 -0.406 1.00 65.75 596 PHE A N 1
ATOM 4421 C CA . PHE A 1 596 ? 60.125 -1.582 1.012 1.00 65.75 596 PHE A CA 1
ATOM 4422 C C . PHE A 1 596 ? 58.647 -1.670 1.385 1.00 65.75 596 PHE A C 1
ATOM 4424 O O . PHE A 1 596 ? 57.922 -0.669 1.421 1.00 65.75 596 PHE A O 1
ATOM 4431 N N . ARG A 1 597 ? 58.227 -2.893 1.700 1.00 61.03 597 ARG A N 1
ATOM 4432 C CA . ARG A 1 597 ? 56.955 -3.210 2.333 1.00 61.03 597 ARG A CA 1
ATOM 4433 C C . ARG A 1 597 ? 57.279 -3.860 3.681 1.00 61.03 597 ARG A C 1
ATOM 4435 O O . ARG A 1 597 ? 57.976 -4.871 3.685 1.00 61.03 597 ARG A O 1
ATOM 4442 N N . PRO A 1 598 ? 56.843 -3.283 4.816 1.00 59.31 598 PRO A N 1
ATOM 4443 C CA . PRO A 1 598 ? 57.157 -3.820 6.144 1.00 59.31 598 PRO A CA 1
ATOM 4444 C C . PRO A 1 598 ? 56.539 -5.206 6.367 1.00 59.31 598 PRO A C 1
ATOM 4446 O O . PRO A 1 598 ? 57.006 -5.950 7.222 1.00 59.31 598 PRO A O 1
ATOM 4449 N N . TYR A 1 599 ? 55.534 -5.551 5.562 1.00 60.41 599 TYR A N 1
ATOM 4450 C CA . TYR A 1 599 ? 54.926 -6.864 5.483 1.00 60.41 599 TYR A CA 1
ATOM 4451 C C . TYR A 1 599 ? 54.603 -7.193 4.017 1.00 60.41 599 TYR A C 1
ATOM 4453 O O . TYR A 1 599 ? 54.209 -6.307 3.252 1.00 60.41 599 TYR A O 1
ATOM 4461 N N . HIS A 1 600 ? 54.799 -8.447 3.619 1.00 52.75 600 HIS A N 1
ATOM 4462 C CA . HIS A 1 600 ? 54.460 -8.965 2.297 1.00 52.75 600 HIS A CA 1
ATOM 4463 C C . HIS A 1 600 ? 53.464 -10.104 2.507 1.00 52.75 600 HIS A C 1
ATOM 4465 O O . HIS A 1 600 ? 53.841 -11.128 3.063 1.00 52.75 600 HIS A O 1
ATOM 4471 N N . THR A 1 601 ? 52.214 -9.921 2.089 1.00 53.84 601 THR A N 1
ATOM 4472 C CA . THR A 1 601 ? 51.249 -11.022 2.038 1.00 53.84 601 THR A CA 1
ATOM 4473 C C . THR A 1 601 ? 51.593 -11.862 0.813 1.00 53.84 601 THR A C 1
ATOM 4475 O O . THR A 1 601 ? 51.460 -11.371 -0.315 1.00 53.84 601 THR A O 1
ATOM 4478 N N . ASP A 1 602 ? 52.071 -13.093 0.991 1.00 59.34 602 ASP A N 1
ATOM 4479 C CA . ASP A 1 602 ? 52.046 -14.056 -0.105 1.00 59.34 602 ASP A CA 1
ATOM 4480 C C . ASP A 1 602 ? 50.599 -14.539 -0.232 1.00 59.34 602 ASP A C 1
ATOM 4482 O O . ASP A 1 602 ? 50.167 -15.424 0.501 1.00 59.34 602 ASP A O 1
ATOM 4486 N N . LYS A 1 603 ? 49.817 -13.933 -1.138 1.00 56.59 603 LYS A N 1
ATOM 4487 C CA . LYS A 1 603 ? 48.395 -14.279 -1.332 1.00 56.59 603 LYS A CA 1
ATOM 4488 C C . LYS A 1 603 ? 48.177 -15.781 -1.591 1.00 56.59 603 LYS A C 1
ATOM 4490 O O . LYS A 1 603 ? 47.088 -16.289 -1.350 1.00 56.59 603 LYS A O 1
ATOM 4495 N N . TRP A 1 604 ? 49.211 -16.505 -2.031 1.00 56.69 604 TRP A N 1
ATOM 4496 C CA . TRP A 1 604 ? 49.164 -17.945 -2.279 1.00 56.69 604 TRP A CA 1
ATOM 4497 C C . TRP A 1 604 ? 49.422 -18.817 -1.037 1.00 56.69 604 TRP A C 1
ATOM 4499 O O . TRP A 1 604 ? 49.135 -20.015 -1.085 1.00 56.69 604 TRP A O 1
ATOM 4509 N N . LYS A 1 605 ? 49.968 -18.261 0.056 1.00 58.50 605 LYS A N 1
ATOM 4510 C CA . LYS A 1 605 ? 50.351 -19.002 1.279 1.00 58.50 605 LYS A CA 1
ATOM 4511 C C . LYS A 1 605 ? 49.808 -18.415 2.591 1.00 58.50 605 LYS A C 1
ATOM 4513 O O . LYS A 1 605 ? 49.677 -19.170 3.551 1.00 58.50 605 LYS A O 1
ATOM 4518 N N . ASP A 1 606 ? 49.460 -17.127 2.614 1.00 56.50 606 ASP A N 1
ATOM 4519 C CA . ASP A 1 606 ? 49.190 -16.326 3.822 1.00 56.50 606 ASP A CA 1
ATOM 4520 C C . ASP A 1 606 ? 47.772 -15.710 3.860 1.00 56.50 606 ASP A C 1
ATOM 4522 O O . ASP A 1 606 ? 47.568 -14.651 4.459 1.00 56.50 606 ASP A O 1
ATOM 4526 N N . ALA A 1 607 ? 46.786 -16.314 3.190 1.00 75.88 607 ALA A N 1
ATOM 4527 C CA . ALA A 1 607 ? 45.394 -15.871 3.292 1.00 75.88 607 ALA A CA 1
ATOM 4528 C C . ALA A 1 607 ? 44.823 -16.298 4.657 1.00 75.88 607 ALA A C 1
ATOM 4530 O O . ALA A 1 607 ? 44.353 -17.421 4.813 1.00 75.88 607 ALA A O 1
ATOM 4531 N N . ASP A 1 608 ? 44.942 -15.422 5.656 1.00 88.62 608 ASP A N 1
ATOM 4532 C CA . ASP A 1 608 ? 44.402 -15.662 7.002 1.00 88.62 608 ASP A CA 1
ATOM 4533 C C . ASP A 1 608 ? 42.965 -15.178 7.133 1.00 88.62 608 ASP A C 1
ATOM 4535 O O . ASP A 1 608 ? 42.186 -15.763 7.876 1.00 88.62 608 ASP A O 1
ATOM 4539 N N . ILE A 1 609 ? 42.658 -14.092 6.428 1.00 92.06 609 ILE A N 1
ATOM 4540 C CA . ILE A 1 609 ? 41.381 -13.398 6.459 1.00 92.06 609 ILE A CA 1
ATOM 4541 C C . ILE A 1 609 ? 40.909 -13.222 5.017 1.00 92.06 609 ILE A C 1
ATOM 4543 O O . ILE A 1 609 ? 41.664 -12.713 4.180 1.00 92.06 609 ILE A O 1
ATOM 4547 N N . ALA A 1 610 ? 39.681 -13.648 4.742 1.00 94.25 610 ALA A N 1
ATOM 4548 C CA . ALA A 1 610 ? 38.946 -13.321 3.526 1.00 94.25 610 ALA A CA 1
ATOM 4549 C C . ALA A 1 610 ? 38.294 -11.942 3.690 1.00 94.25 610 ALA A C 1
ATOM 4551 O O . ALA A 1 610 ? 37.832 -11.630 4.782 1.00 94.25 610 ALA A O 1
ATOM 4552 N N . GLN A 1 611 ? 38.300 -11.120 2.638 1.00 91.25 611 GLN A N 1
ATOM 4553 C CA . GLN A 1 611 ? 37.697 -9.784 2.674 1.00 91.25 611 GLN A CA 1
ATOM 4554 C C . GLN A 1 611 ? 36.424 -9.740 1.819 1.00 91.25 611 GLN A C 1
ATOM 4556 O O . GLN A 1 611 ? 36.505 -9.988 0.610 1.00 91.25 611 GLN A O 1
ATOM 4561 N N . GLY A 1 612 ? 35.286 -9.399 2.431 1.00 89.50 612 GLY A N 1
ATOM 4562 C CA . GLY A 1 612 ? 33.946 -9.370 1.827 1.00 89.50 612 GLY A CA 1
ATOM 4563 C C . GLY A 1 612 ? 33.856 -8.517 0.563 1.00 89.50 612 GLY A C 1
ATOM 4564 O O . GLY A 1 612 ? 33.405 -9.006 -0.474 1.00 89.50 612 GLY A O 1
ATOM 4565 N N . PHE A 1 613 ? 34.464 -7.326 0.568 1.00 90.31 613 PHE A N 1
ATOM 4566 C CA . PHE A 1 613 ? 34.511 -6.437 -0.603 1.00 90.31 613 PHE A CA 1
ATOM 4567 C C . PHE A 1 613 ? 35.167 -7.059 -1.849 1.00 90.31 613 PHE A C 1
ATOM 4569 O O . PHE A 1 613 ? 35.025 -6.560 -2.970 1.00 90.31 613 PHE A O 1
ATOM 4576 N N . GLY A 1 614 ? 35.988 -8.098 -1.669 1.00 89.81 614 GLY A N 1
ATOM 4577 C CA . GLY A 1 614 ? 36.588 -8.863 -2.761 1.00 89.81 614 GLY A CA 1
ATOM 4578 C C . GLY A 1 614 ? 35.684 -9.981 -3.262 1.00 89.81 614 GLY A C 1
ATOM 4579 O O . GLY A 1 614 ? 35.796 -10.374 -4.416 1.00 89.81 614 GLY A O 1
ATOM 4580 N N . GLY A 1 615 ? 34.758 -10.444 -2.429 1.00 94.81 615 GLY A N 1
ATOM 4581 C CA . GLY A 1 615 ? 33.897 -11.580 -2.692 1.00 94.81 615 GLY A CA 1
ATOM 4582 C C . GLY A 1 615 ? 34.504 -12.873 -2.164 1.00 94.81 615 GLY A C 1
ATOM 4583 O O . GLY A 1 615 ? 35.709 -13.131 -2.321 1.00 94.81 615 GLY A O 1
ATOM 4584 N N . VAL A 1 616 ? 33.664 -13.682 -1.523 1.00 96.94 616 VAL A N 1
ATOM 4585 C CA . VAL A 1 616 ? 34.089 -14.896 -0.827 1.00 96.94 616 VAL A CA 1
ATOM 4586 C C . VAL A 1 616 ? 33.102 -16.024 -1.094 1.00 96.94 616 VAL A C 1
ATOM 4588 O O . VAL A 1 616 ? 31.897 -15.820 -1.044 1.00 96.94 616 VAL A O 1
ATOM 4591 N N . LEU A 1 617 ? 33.620 -17.225 -1.355 1.00 97.62 617 LEU A N 1
ATOM 4592 C CA . LEU A 1 617 ? 32.843 -18.454 -1.475 1.00 97.62 617 LEU A CA 1
ATOM 4593 C C . LEU A 1 617 ? 33.146 -19.381 -0.298 1.00 97.62 617 LEU A C 1
ATOM 4595 O O . LEU A 1 617 ? 34.300 -19.764 -0.074 1.00 97.62 617 LEU A O 1
ATOM 4599 N N . VAL A 1 618 ? 32.094 -19.779 0.408 1.00 97.75 618 VAL A N 1
ATOM 4600 C CA . VAL A 1 618 ? 32.122 -20.666 1.572 1.00 97.75 618 VAL A CA 1
ATOM 4601 C C . VAL A 1 618 ? 31.097 -21.795 1.446 1.00 97.75 618 VAL A C 1
ATOM 4603 O O . VAL A 1 618 ? 30.370 -21.907 0.457 1.00 97.75 618 VAL A O 1
ATOM 4606 N N . ARG A 1 619 ? 31.078 -22.670 2.452 1.00 96.75 619 ARG A N 1
ATOM 4607 C CA . ARG A 1 619 ? 30.117 -23.758 2.620 1.00 96.75 619 ARG A CA 1
ATOM 4608 C C . ARG A 1 619 ? 29.672 -23.810 4.081 1.00 96.75 619 ARG A C 1
ATOM 4610 O O . ARG A 1 619 ? 30.499 -23.488 4.937 1.00 96.75 619 ARG A O 1
ATOM 4617 N N . PRO A 1 620 ? 28.448 -24.272 4.382 1.00 96.81 620 PRO A N 1
ATOM 4618 C CA . PRO A 1 620 ? 27.972 -24.436 5.756 1.00 96.81 620 PRO A CA 1
ATOM 4619 C C . PRO A 1 620 ? 28.948 -25.221 6.640 1.00 96.81 620 PRO A C 1
ATOM 4621 O O . PRO A 1 620 ? 29.341 -24.753 7.706 1.00 96.81 620 PRO A O 1
ATOM 4624 N N . SER A 1 621 ? 29.486 -26.333 6.124 1.00 95.75 621 SER A N 1
ATOM 4625 C CA . SER A 1 621 ? 30.444 -27.195 6.832 1.00 95.75 621 SER A CA 1
ATOM 4626 C C . SER A 1 621 ? 31.765 -26.518 7.228 1.00 95.75 621 SER A C 1
ATOM 4628 O O . SER A 1 621 ? 32.577 -27.119 7.930 1.00 95.75 621 SER A O 1
ATOM 4630 N N . PHE A 1 622 ? 32.044 -25.308 6.734 1.00 96.94 622 PHE A N 1
ATOM 4631 C CA . PHE A 1 622 ? 33.247 -24.558 7.095 1.00 96.94 622 PHE A CA 1
ATOM 4632 C C . PHE A 1 622 ? 33.132 -23.868 8.450 1.00 96.94 622 PHE A C 1
ATOM 4634 O O . PHE A 1 622 ? 34.164 -23.507 9.021 1.00 96.94 622 PHE A O 1
ATOM 4641 N N . PHE A 1 623 ? 31.922 -23.758 8.992 1.00 96.75 623 PHE A N 1
ATOM 4642 C CA . PHE A 1 623 ? 31.619 -23.094 10.252 1.00 96.75 623 PHE A CA 1
ATOM 4643 C C . PHE A 1 623 ? 31.088 -24.089 11.292 1.00 96.75 623 PHE A C 1
ATOM 4645 O O . PHE A 1 623 ? 30.716 -25.215 10.971 1.00 96.75 623 PHE A O 1
ATOM 4652 N N . THR A 1 624 ? 31.092 -23.663 12.551 1.00 94.44 624 THR A N 1
ATOM 4653 C CA . THR A 1 624 ? 30.336 -24.290 13.643 1.00 94.44 624 THR A CA 1
ATOM 4654 C C . THR A 1 624 ? 29.312 -23.282 14.157 1.00 94.44 624 THR A C 1
ATOM 4656 O O . THR A 1 624 ? 29.420 -22.097 13.833 1.00 94.44 624 THR A O 1
ATOM 4659 N N . ASP A 1 625 ? 28.386 -23.708 15.018 1.00 93.06 625 ASP A N 1
ATOM 4660 C CA . ASP A 1 625 ? 27.355 -22.830 15.602 1.00 93.06 625 ASP A CA 1
ATOM 4661 C C . ASP A 1 625 ? 27.924 -21.595 16.324 1.00 93.06 625 ASP A C 1
ATOM 4663 O O . ASP A 1 625 ? 27.236 -20.594 16.493 1.00 93.06 625 ASP A O 1
ATOM 4667 N N . MET A 1 626 ? 29.212 -21.619 16.694 1.00 92.94 626 MET A N 1
ATOM 4668 C CA . MET A 1 626 ? 29.905 -20.467 17.278 1.00 92.94 626 MET A CA 1
ATOM 4669 C C . MET A 1 626 ? 29.862 -19.227 16.380 1.00 92.94 626 MET A C 1
ATOM 4671 O O . MET A 1 626 ? 29.905 -18.114 16.895 1.00 92.94 626 MET A O 1
ATOM 4675 N N . VAL A 1 627 ? 29.740 -19.395 15.060 1.00 95.44 627 VAL A N 1
ATOM 4676 C CA . VAL A 1 627 ? 29.714 -18.276 14.112 1.00 95.44 627 VAL A CA 1
ATOM 4677 C C . VAL A 1 627 ? 28.539 -17.319 14.356 1.00 95.44 627 VAL A C 1
ATOM 4679 O O . VAL A 1 627 ? 28.665 -16.134 14.052 1.00 95.44 627 VAL A O 1
ATOM 4682 N N . PHE A 1 628 ? 27.448 -17.803 14.960 1.00 93.62 628 PHE A N 1
ATOM 4683 C CA . PHE A 1 628 ? 26.250 -17.019 15.275 1.00 93.62 628 PHE A CA 1
ATOM 4684 C C . PHE A 1 628 ? 26.352 -16.247 16.599 1.00 93.62 628 PHE A C 1
ATOM 4686 O O . PHE A 1 628 ? 25.534 -15.379 16.870 1.00 93.62 628 PHE A O 1
ATOM 4693 N N . SER A 1 629 ? 27.351 -16.531 17.440 1.00 91.88 629 SER A N 1
ATOM 4694 C CA . SER A 1 629 ? 27.508 -15.905 18.760 1.00 91.88 629 SER A CA 1
ATOM 4695 C C . SER A 1 629 ? 28.543 -14.778 18.727 1.00 91.88 629 SER A C 1
ATOM 4697 O O . SER A 1 629 ? 29.626 -14.909 19.305 1.00 91.88 629 SER A O 1
ATOM 4699 N N . ILE A 1 630 ? 28.234 -13.686 18.020 1.00 92.44 630 ILE A N 1
ATOM 4700 C CA . ILE A 1 630 ? 29.163 -12.562 17.827 1.00 92.44 630 ILE A CA 1
ATOM 4701 C C . ILE A 1 630 ? 29.266 -11.726 19.117 1.00 92.44 630 ILE A C 1
ATOM 4703 O O . ILE A 1 630 ? 28.263 -11.186 19.576 1.00 92.44 630 ILE A O 1
ATOM 4707 N N . PRO A 1 631 ? 30.458 -11.562 19.722 1.00 89.19 631 PRO A N 1
ATOM 4708 C CA . PRO A 1 631 ? 30.635 -10.614 20.818 1.00 89.19 631 PRO A CA 1
ATOM 4709 C C . PRO A 1 631 ? 30.368 -9.178 20.345 1.00 89.19 631 PRO A C 1
ATOM 4711 O O . PRO A 1 631 ? 30.845 -8.817 19.273 1.00 89.19 631 PRO A O 1
ATOM 4714 N N . ALA A 1 632 ? 29.725 -8.342 21.168 1.00 83.12 632 ALA A N 1
ATOM 4715 C CA . ALA A 1 632 ? 29.357 -6.958 20.818 1.00 83.12 632 ALA A CA 1
ATOM 4716 C C . ALA A 1 632 ? 30.513 -6.143 20.193 1.00 83.12 632 ALA A C 1
ATOM 4718 O O . ALA A 1 632 ? 30.409 -5.636 19.082 1.00 83.12 632 ALA A O 1
ATOM 4719 N N . VAL A 1 633 ? 31.700 -6.168 20.813 1.00 82.12 633 VAL A N 1
ATOM 4720 C CA . VAL A 1 633 ? 32.916 -5.493 20.303 1.00 82.12 633 VAL A CA 1
ATOM 4721 C C . VAL A 1 633 ? 33.402 -5.992 18.929 1.00 82.12 633 VAL A C 1
ATOM 4723 O O . VAL A 1 633 ? 34.220 -5.340 18.279 1.00 82.12 633 VAL A O 1
ATOM 4726 N N . LEU A 1 634 ? 32.955 -7.173 18.494 1.00 88.50 634 LEU A N 1
ATOM 4727 C CA . LEU A 1 634 ? 33.299 -7.788 17.210 1.00 88.50 634 LEU A CA 1
ATOM 4728 C C . LEU A 1 634 ? 32.187 -7.675 16.163 1.00 88.50 634 LEU A C 1
ATOM 4730 O O . LEU A 1 634 ? 32.418 -8.062 15.016 1.00 88.50 634 LEU A O 1
ATOM 4734 N N . TRP A 1 635 ? 31.024 -7.139 16.538 1.00 88.50 635 TRP A N 1
ATOM 4735 C CA . TRP A 1 635 ? 29.845 -7.029 15.680 1.00 88.50 635 TRP A CA 1
ATOM 4736 C C . TRP A 1 635 ? 30.158 -6.307 14.359 1.00 88.50 635 TRP A C 1
ATOM 4738 O O . TRP A 1 635 ? 29.773 -6.767 13.292 1.00 88.50 635 TRP A O 1
ATOM 4748 N N . SER A 1 636 ? 30.999 -5.268 14.392 1.00 87.50 636 SER A N 1
ATOM 4749 C CA . SER A 1 636 ? 31.378 -4.476 13.211 1.00 87.50 636 SER A CA 1
ATOM 4750 C C . SER A 1 636 ? 32.533 -5.039 12.356 1.00 87.50 636 SER A C 1
ATOM 4752 O O . SER A 1 636 ? 32.955 -4.390 11.393 1.00 87.50 636 SER A O 1
ATOM 4754 N N . VAL A 1 637 ? 33.099 -6.211 12.684 1.00 90.38 637 VAL A N 1
ATOM 4755 C CA . VAL A 1 637 ? 34.318 -6.764 12.040 1.00 90.38 637 VAL A CA 1
ATOM 4756 C C . VAL A 1 637 ? 34.144 -8.200 11.519 1.00 90.38 637 VAL A C 1
ATOM 4758 O O . VAL A 1 637 ? 34.984 -9.083 11.740 1.00 90.38 637 VAL A O 1
ATOM 4761 N N . ASP A 1 638 ? 33.067 -8.400 10.762 1.00 92.94 638 ASP A N 1
ATOM 4762 C CA . ASP A 1 638 ? 32.660 -9.638 10.078 1.00 92.94 638 ASP A CA 1
ATOM 4763 C C . ASP A 1 638 ? 33.801 -10.398 9.380 1.00 92.94 638 ASP A C 1
ATOM 4765 O O . ASP A 1 638 ? 33.969 -11.594 9.615 1.00 92.94 638 ASP A O 1
ATOM 4769 N N . ASP A 1 639 ? 34.642 -9.726 8.587 1.00 94.19 639 ASP A N 1
ATOM 4770 C CA . ASP A 1 639 ? 35.747 -10.354 7.844 1.00 94.19 639 ASP A CA 1
ATOM 4771 C C . ASP A 1 639 ? 36.648 -11.215 8.750 1.00 94.19 639 ASP A C 1
ATOM 4773 O O . ASP A 1 639 ? 37.020 -12.348 8.418 1.00 94.19 639 ASP A O 1
ATOM 4777 N N . ILE A 1 640 ? 37.021 -10.674 9.915 1.00 95.12 640 ILE A N 1
ATOM 4778 C CA . ILE A 1 640 ? 37.917 -11.343 10.865 1.00 95.12 640 ILE A CA 1
ATOM 4779 C C . ILE A 1 640 ? 37.137 -12.363 11.687 1.00 95.12 640 ILE A C 1
ATOM 4781 O O . ILE A 1 640 ? 37.670 -13.443 11.953 1.00 95.12 640 ILE A O 1
ATOM 4785 N N . TRP A 1 641 ? 35.891 -12.051 12.052 1.00 96.12 641 TRP A N 1
ATOM 4786 C CA . TRP A 1 641 ? 35.003 -12.962 12.768 1.00 96.12 641 TRP A CA 1
ATOM 4787 C C . TRP A 1 641 ? 34.754 -14.261 11.993 1.00 96.12 641 TRP A C 1
ATOM 4789 O O . TRP A 1 641 ? 35.034 -15.356 12.495 1.00 96.12 641 TRP A O 1
ATOM 4799 N N . LEU A 1 642 ? 34.315 -14.146 10.740 1.00 97.25 642 LEU A N 1
ATOM 4800 C CA . LEU A 1 642 ? 34.046 -15.267 9.841 1.00 97.25 642 LEU A CA 1
ATOM 4801 C C . LEU A 1 642 ? 35.328 -16.059 9.556 1.00 97.25 642 LEU A C 1
ATOM 4803 O O . LEU A 1 642 ? 35.348 -17.288 9.643 1.00 97.25 642 LEU A O 1
ATOM 4807 N N . SER A 1 643 ? 36.435 -15.365 9.281 1.00 96.56 643 SER A N 1
ATOM 4808 C CA . SER A 1 643 ? 37.723 -16.014 9.007 1.00 96.56 643 SER A CA 1
ATOM 4809 C C . SER A 1 643 ? 38.296 -16.745 10.223 1.00 96.56 643 SER A C 1
ATOM 4811 O O . SER A 1 643 ? 38.861 -17.832 10.084 1.00 96.56 643 SER A O 1
ATOM 4813 N N . GLY A 1 644 ? 38.144 -16.171 11.418 1.00 96.19 644 GLY A N 1
ATOM 4814 C CA . GLY A 1 644 ? 38.552 -16.788 12.676 1.00 96.19 644 GLY A CA 1
ATOM 4815 C C . GLY A 1 644 ? 37.740 -18.042 12.986 1.00 96.19 644 GLY A C 1
ATOM 4816 O O . GLY A 1 644 ? 38.325 -19.064 13.343 1.00 96.19 644 GLY A O 1
ATOM 4817 N N . ASN A 1 645 ? 36.425 -17.999 12.759 1.00 97.44 645 ASN A N 1
ATOM 4818 C CA . ASN A 1 645 ? 35.537 -19.155 12.874 1.00 97.44 645 ASN A CA 1
ATOM 4819 C C . ASN A 1 645 ? 35.943 -20.291 11.927 1.00 97.44 645 ASN A C 1
ATOM 4821 O O . ASN A 1 645 ? 36.154 -21.420 12.376 1.00 97.44 645 ASN A O 1
ATOM 4825 N N . MET A 1 646 ? 36.151 -19.982 10.642 1.00 96.62 646 MET A N 1
ATOM 4826 C CA . MET A 1 646 ? 36.639 -20.961 9.665 1.00 96.62 646 MET A CA 1
ATOM 4827 C C . MET A 1 646 ? 37.967 -21.584 10.106 1.00 96.62 646 MET A C 1
ATOM 4829 O O . MET A 1 646 ? 38.120 -22.805 10.093 1.00 96.62 646 MET A O 1
ATOM 4833 N N . ALA A 1 647 ? 38.922 -20.760 10.543 1.00 94.44 647 ALA A N 1
ATOM 4834 C CA . ALA A 1 647 ? 40.231 -21.231 10.978 1.00 94.44 647 ALA A CA 1
ATOM 4835 C C . ALA A 1 647 ? 40.158 -22.089 12.256 1.00 94.44 647 ALA A C 1
ATOM 4837 O O . ALA A 1 647 ? 40.846 -23.110 12.335 1.00 94.44 647 ALA A O 1
ATOM 4838 N N . SER A 1 648 ? 39.314 -21.719 13.225 1.00 94.56 648 SER A N 1
ATOM 4839 C CA . SER A 1 648 ? 39.035 -22.514 14.430 1.00 94.56 648 SER A CA 1
ATOM 4840 C C . SER A 1 648 ? 38.418 -23.875 14.095 1.00 94.56 648 SER A C 1
ATOM 4842 O O . SER A 1 648 ? 38.734 -24.862 14.756 1.00 94.56 648 SER A O 1
ATOM 4844 N N . ASN A 1 649 ? 37.608 -23.951 13.035 1.00 94.94 649 ASN A N 1
ATOM 4845 C CA . ASN A 1 649 ? 37.046 -25.199 12.513 1.00 94.94 649 ASN A CA 1
ATOM 4846 C C . ASN A 1 649 ? 38.012 -25.964 11.575 1.00 94.94 649 ASN A C 1
ATOM 4848 O O . ASN A 1 649 ? 37.657 -26.963 10.957 1.00 94.94 649 ASN A O 1
ATOM 4852 N N . GLY A 1 650 ? 39.259 -25.503 11.430 1.00 92.81 650 GLY A N 1
ATOM 4853 C CA . GLY A 1 650 ? 40.271 -26.139 10.581 1.00 92.81 650 GLY A CA 1
ATOM 4854 C C . GLY A 1 650 ? 40.126 -25.865 9.079 1.00 92.81 650 GLY A C 1
ATOM 4855 O O . GLY A 1 650 ? 40.952 -26.348 8.294 1.00 92.81 650 GLY A O 1
ATOM 4856 N N . THR A 1 651 ? 39.149 -25.054 8.671 1.00 94.00 651 THR A N 1
ATOM 4857 C CA . THR A 1 651 ? 38.960 -24.623 7.284 1.00 94.00 651 THR A CA 1
ATOM 4858 C C . THR A 1 651 ? 40.028 -23.609 6.898 1.00 94.00 651 THR A C 1
ATOM 4860 O O . THR A 1 651 ? 40.300 -22.637 7.604 1.00 94.00 651 THR A O 1
ATOM 4863 N N . ARG A 1 652 ? 40.652 -23.820 5.736 1.00 92.06 652 ARG A N 1
ATOM 4864 C CA . ARG A 1 652 ? 41.661 -22.900 5.197 1.00 92.06 652 ARG A CA 1
ATOM 4865 C C . ARG A 1 652 ? 41.058 -21.991 4.144 1.00 92.06 652 ARG A C 1
ATOM 4867 O O . ARG A 1 652 ? 40.256 -22.429 3.327 1.00 92.06 652 ARG A O 1
ATOM 4874 N N . ILE A 1 653 ? 41.552 -20.762 4.106 1.00 93.38 653 ILE A N 1
ATOM 4875 C CA . ILE A 1 653 ? 41.200 -19.773 3.093 1.00 93.38 653 ILE A CA 1
ATOM 4876 C C . ILE A 1 653 ? 42.233 -19.826 1.962 1.00 93.38 653 ILE A C 1
ATOM 4878 O O . ILE A 1 653 ? 43.434 -20.025 2.188 1.00 93.38 653 ILE A O 1
ATOM 4882 N N . ARG A 1 654 ? 41.776 -19.681 0.719 1.00 90.62 654 ARG A N 1
ATOM 4883 C CA . ARG A 1 654 ? 42.622 -19.667 -0.473 1.00 90.62 654 ARG A CA 1
ATOM 4884 C C . ARG A 1 654 ? 42.247 -18.509 -1.388 1.00 90.62 654 ARG A C 1
ATOM 4886 O O . ARG A 1 654 ? 41.085 -18.307 -1.709 1.00 90.62 654 ARG A O 1
ATOM 4893 N N . TRP A 1 655 ? 43.262 -17.803 -1.877 1.00 90.69 655 TRP A N 1
ATOM 4894 C CA . TRP A 1 655 ? 43.070 -16.806 -2.922 1.00 90.69 655 TRP A CA 1
ATOM 4895 C C . TRP A 1 655 ? 42.647 -17.461 -4.246 1.00 90.69 655 TRP A C 1
ATOM 4897 O O . TRP A 1 655 ? 43.252 -18.457 -4.659 1.00 90.69 655 TRP A O 1
ATOM 4907 N N . SER A 1 656 ? 41.644 -16.896 -4.917 1.00 90.38 656 SER A N 1
ATOM 4908 C CA . SER A 1 656 ? 41.061 -17.424 -6.162 1.00 90.38 656 SER A CA 1
ATOM 4909 C C . SER A 1 656 ? 42.060 -17.545 -7.316 1.00 90.38 656 SER A C 1
ATOM 4911 O O . SER A 1 656 ? 41.933 -18.426 -8.168 1.00 90.38 656 SER A O 1
ATOM 4913 N N . GLY A 1 657 ? 43.093 -16.697 -7.321 1.00 87.62 657 GLY A N 1
ATOM 4914 C CA . GLY A 1 657 ? 44.053 -16.590 -8.418 1.00 87.62 657 GLY A CA 1
ATOM 4915 C C . GLY A 1 657 ? 43.674 -15.557 -9.479 1.00 87.62 657 GLY A C 1
ATOM 4916 O O . GLY A 1 657 ? 44.329 -15.534 -10.522 1.00 87.62 657 GLY A O 1
ATOM 4917 N N . ARG A 1 658 ? 42.655 -14.726 -9.218 1.00 89.00 658 ARG A N 1
ATOM 4918 C CA . ARG A 1 658 ? 42.169 -13.686 -10.133 1.00 89.00 658 ARG A CA 1
ATOM 4919 C C . ARG A 1 658 ? 43.275 -12.737 -10.632 1.00 89.00 658 ARG A C 1
ATOM 4921 O O . ARG A 1 658 ? 44.213 -12.395 -9.901 1.00 89.00 658 ARG A O 1
ATOM 4928 N N . SER A 1 659 ? 43.191 -12.305 -11.887 1.00 88.06 659 SER A N 1
ATOM 4929 C CA . SER A 1 659 ? 44.093 -11.327 -12.502 1.00 88.06 659 SER A CA 1
ATOM 4930 C C . SER A 1 659 ? 43.925 -9.953 -11.855 1.00 88.06 659 SER A C 1
ATOM 4932 O O . SER A 1 659 ? 42.992 -9.719 -11.093 1.00 88.06 659 SER A O 1
ATOM 4934 N N . ARG A 1 660 ? 44.830 -9.006 -12.131 1.00 85.56 660 ARG A N 1
ATOM 4935 C CA . ARG A 1 660 ? 44.754 -7.663 -11.536 1.00 85.56 660 ARG A CA 1
ATOM 4936 C C . ARG A 1 660 ? 43.512 -6.896 -11.999 1.00 85.56 660 ARG A C 1
ATOM 4938 O O . ARG A 1 660 ? 42.977 -6.129 -11.199 1.00 85.56 660 ARG A O 1
ATOM 4945 N N . GLU A 1 661 ? 43.125 -7.098 -13.251 1.00 87.38 661 GLU A N 1
ATOM 4946 C CA . GLU A 1 661 ? 41.999 -6.470 -13.943 1.00 87.38 661 GLU A CA 1
ATOM 4947 C C . GLU A 1 661 ? 40.659 -6.938 -13.368 1.00 87.38 661 GLU A C 1
ATOM 4949 O O . GLU A 1 661 ? 39.754 -6.131 -13.234 1.00 87.38 661 GLU A O 1
ATOM 4954 N N . GLU A 1 662 ? 40.588 -8.184 -12.896 1.00 89.25 662 GLU A N 1
ATOM 4955 C CA . GLU A 1 662 ? 39.406 -8.785 -12.257 1.00 89.25 662 GLU A CA 1
ATOM 4956 C C . GLU A 1 662 ? 39.190 -8.295 -10.806 1.00 89.25 662 GLU A C 1
ATOM 4958 O O . GLU A 1 662 ? 38.558 -8.965 -9.996 1.00 89.25 662 GLU A O 1
ATOM 4963 N N . LYS A 1 663 ? 39.787 -7.164 -10.397 1.00 90.50 663 LYS A N 1
ATOM 4964 C CA . LYS A 1 663 ? 39.584 -6.636 -9.038 1.00 90.50 663 LYS A CA 1
ATOM 4965 C C . LYS A 1 663 ? 38.212 -5.978 -8.955 1.00 90.50 663 LYS A C 1
ATOM 4967 O O . LYS A 1 663 ? 37.946 -5.109 -9.777 1.00 90.50 663 LYS A O 1
ATOM 4972 N N . SER A 1 664 ? 37.455 -6.243 -7.889 1.00 92.12 664 SER A N 1
ATOM 4973 C CA . SER A 1 664 ? 36.295 -5.406 -7.572 1.00 92.12 664 SER A CA 1
ATOM 4974 C C . SER A 1 664 ? 36.693 -3.926 -7.462 1.00 92.12 664 SER A C 1
ATOM 4976 O O . SER A 1 664 ? 37.755 -3.573 -6.918 1.00 92.12 664 SER A O 1
ATOM 4978 N N . VAL A 1 665 ? 35.859 -3.035 -7.982 1.00 92.81 665 VAL A N 1
ATOM 4979 C CA . VAL A 1 665 ? 36.086 -1.584 -7.950 1.00 92.81 665 VAL A CA 1
ATOM 4980 C C . VAL A 1 665 ? 35.081 -0.923 -7.005 1.00 92.81 665 VAL A C 1
ATOM 4982 O O . VAL A 1 665 ? 33.954 -1.394 -6.931 1.00 92.81 665 VAL A O 1
ATOM 4985 N N . PRO A 1 666 ? 35.478 0.106 -6.232 1.00 89.69 666 PRO A N 1
ATOM 4986 C CA . PRO A 1 666 ? 34.523 0.836 -5.404 1.00 89.69 666 PRO A CA 1
ATOM 4987 C C . PRO A 1 666 ? 33.501 1.570 -6.269 1.00 89.69 666 PRO A C 1
ATOM 4989 O O . PRO A 1 666 ? 33.854 2.058 -7.348 1.00 89.69 666 PRO A O 1
ATOM 4992 N N . ILE A 1 667 ? 32.275 1.671 -5.767 1.00 84.44 667 ILE A N 1
ATOM 4993 C CA . ILE A 1 667 ? 31.242 2.546 -6.317 1.00 84.44 667 ILE A CA 1
ATOM 4994 C C . ILE A 1 667 ? 31.535 3.988 -5.884 1.00 84.44 667 ILE A C 1
ATOM 4996 O O . ILE A 1 667 ? 31.961 4.241 -4.755 1.00 84.44 667 ILE A O 1
ATOM 5000 N N . PHE A 1 668 ? 31.342 4.933 -6.806 1.00 81.75 668 PHE A N 1
ATOM 5001 C CA . PHE A 1 668 ? 31.496 6.360 -6.540 1.00 81.75 668 PHE A CA 1
ATOM 5002 C C . PHE A 1 668 ? 30.156 7.071 -6.718 1.00 81.75 668 PHE A C 1
ATOM 5004 O O . PHE A 1 668 ? 29.547 6.943 -7.776 1.00 81.75 668 PHE A O 1
ATOM 5011 N N . VAL A 1 669 ? 29.757 7.855 -5.717 1.00 72.38 669 VAL A N 1
ATOM 5012 C CA . VAL A 1 669 ? 28.571 8.725 -5.735 1.00 72.38 669 VAL A CA 1
ATOM 5013 C C . VAL A 1 669 ? 29.060 10.157 -5.536 1.00 72.38 669 VAL A C 1
ATOM 5015 O O . VAL A 1 669 ? 29.855 10.414 -4.632 1.00 72.38 669 VAL A O 1
ATOM 5018 N N . ASP A 1 670 ? 28.718 11.064 -6.453 1.00 77.81 670 ASP A N 1
ATOM 5019 C CA . ASP A 1 670 ? 29.181 12.465 -6.466 1.00 77.81 670 ASP A CA 1
ATOM 5020 C C . ASP A 1 670 ? 30.709 12.647 -6.373 1.00 77.81 670 ASP A C 1
ATOM 5022 O O . ASP A 1 670 ? 31.236 13.613 -5.822 1.00 77.81 670 ASP A O 1
ATOM 5026 N N . GLY A 1 671 ? 31.464 11.692 -6.924 1.00 78.56 671 GLY A N 1
ATOM 5027 C CA . GLY A 1 671 ? 32.930 11.691 -6.878 1.00 78.56 671 GLY A CA 1
ATOM 5028 C C . GLY A 1 671 ? 33.532 11.196 -5.555 1.00 78.56 671 GLY A C 1
ATOM 5029 O O . GLY A 1 671 ? 34.760 11.184 -5.417 1.00 78.56 671 GLY A O 1
ATOM 5030 N N . HIS A 1 672 ? 32.706 10.733 -4.615 1.00 74.75 672 HIS A N 1
ATOM 5031 C CA . HIS A 1 672 ? 33.109 10.152 -3.337 1.00 74.75 672 HIS A CA 1
ATOM 5032 C C . HIS A 1 672 ? 32.983 8.620 -3.352 1.00 74.75 672 HIS A C 1
ATOM 5034 O O . HIS A 1 672 ? 32.020 8.070 -3.867 1.00 74.75 672 HIS A O 1
ATOM 5040 N N . ASP A 1 673 ? 33.986 7.926 -2.801 1.00 79.19 673 ASP A N 1
ATOM 5041 C CA . ASP A 1 673 ? 34.001 6.460 -2.632 1.00 79.19 673 ASP A CA 1
ATOM 5042 C C . ASP A 1 673 ? 32.966 6.067 -1.566 1.00 79.19 673 ASP A C 1
ATOM 5044 O O . ASP A 1 673 ? 33.124 6.472 -0.409 1.00 79.19 673 ASP A O 1
ATOM 5048 N N . LEU A 1 674 ? 31.931 5.311 -1.956 1.00 78.44 674 LEU A N 1
ATOM 5049 C CA . LEU A 1 674 ? 30.771 4.982 -1.114 1.00 78.44 674 LEU A CA 1
ATOM 5050 C C . LEU A 1 674 ? 31.188 4.310 0.209 1.00 78.44 674 LEU A C 1
ATOM 5052 O O . LEU A 1 674 ? 30.782 4.733 1.290 1.00 78.44 674 LEU A O 1
ATOM 5056 N N . GLY A 1 675 ? 32.150 3.386 0.152 1.00 72.00 675 GLY A N 1
ATOM 5057 C CA . GLY A 1 675 ? 32.718 2.702 1.324 1.00 72.00 675 GLY A CA 1
ATOM 5058 C C . GLY A 1 675 ? 33.616 3.566 2.223 1.00 72.00 675 GLY A C 1
ATOM 5059 O O . GLY A 1 675 ? 34.319 3.057 3.105 1.00 72.00 675 GLY A O 1
ATOM 5060 N N . ARG A 1 676 ? 33.693 4.879 1.970 1.00 75.56 676 ARG A N 1
ATOM 5061 C CA . ARG A 1 676 ? 34.499 5.849 2.733 1.00 75.56 676 ARG A CA 1
ATOM 5062 C C . ARG A 1 676 ? 33.741 7.120 3.101 1.00 75.56 676 ARG A C 1
ATOM 5064 O O . ARG A 1 676 ? 34.388 8.106 3.470 1.00 75.56 676 ARG A O 1
ATOM 5071 N N . PHE A 1 677 ? 32.416 7.115 3.014 1.00 71.94 677 PHE A N 1
ATOM 5072 C CA . PHE A 1 677 ? 31.607 8.214 3.531 1.00 71.94 677 PHE A CA 1
ATOM 5073 C C . PHE A 1 677 ? 31.801 8.374 5.049 1.00 71.94 677 PHE A C 1
ATOM 5075 O O . PHE A 1 677 ? 32.144 7.393 5.717 1.00 71.94 677 PHE A O 1
ATOM 5082 N N . PRO A 1 678 ? 31.623 9.583 5.616 1.00 60.34 678 PRO A N 1
ATOM 5083 C CA . PRO A 1 678 ? 31.779 9.827 7.054 1.00 60.34 678 PRO A CA 1
ATOM 5084 C C . PRO A 1 678 ? 30.964 8.878 7.943 1.00 60.34 678 PRO A C 1
ATOM 5086 O O . PRO A 1 678 ? 31.430 8.528 9.021 1.00 60.34 678 PRO A O 1
ATOM 5089 N N . GLU A 1 679 ? 29.808 8.429 7.454 1.00 63.22 679 GLU A N 1
ATOM 5090 C CA . GLU A 1 679 ? 28.882 7.504 8.123 1.00 63.22 679 GLU A CA 1
ATOM 5091 C C . GLU A 1 679 ? 29.225 6.021 7.896 1.00 63.22 679 GLU A C 1
ATOM 5093 O O . GLU A 1 679 ? 28.642 5.137 8.519 1.00 63.22 679 GLU A O 1
ATOM 5098 N N . SER A 1 680 ? 30.193 5.721 7.023 1.00 70.69 680 SER A N 1
ATOM 5099 C CA . SER A 1 680 ? 30.605 4.341 6.764 1.00 70.69 680 SER A CA 1
ATOM 5100 C C . SER A 1 680 ? 31.177 3.694 8.023 1.00 70.69 680 SER A C 1
ATOM 5102 O O . SER A 1 680 ? 31.977 4.288 8.751 1.00 70.69 680 SER A O 1
ATOM 5104 N N . LEU A 1 681 ? 30.882 2.408 8.213 1.00 70.75 681 LEU A N 1
ATOM 5105 C CA . LEU A 1 681 ? 31.384 1.614 9.340 1.00 70.75 681 LEU A CA 1
ATOM 5106 C C . LEU A 1 681 ? 32.921 1.619 9.463 1.00 70.75 681 LEU A C 1
ATOM 5108 O O . LEU A 1 681 ? 33.491 1.395 10.528 1.00 70.75 681 LEU A O 1
ATOM 5112 N N . ASN A 1 682 ? 33.625 1.884 8.363 1.00 66.94 682 ASN A N 1
ATOM 5113 C CA . ASN A 1 682 ? 35.077 2.009 8.338 1.00 66.94 682 ASN A CA 1
ATOM 5114 C C . ASN A 1 682 ? 35.594 3.276 9.061 1.00 66.94 682 ASN A C 1
ATOM 5116 O O . ASN A 1 682 ? 36.772 3.323 9.434 1.00 66.94 682 ASN A O 1
ATOM 5120 N N . LEU A 1 683 ? 34.747 4.293 9.242 1.00 67.62 683 LEU A N 1
ATOM 5121 C CA . LEU A 1 683 ? 35.053 5.556 9.921 1.00 67.62 683 LEU A CA 1
ATOM 5122 C C . LEU A 1 683 ? 34.297 5.743 11.251 1.00 67.62 683 LEU A C 1
ATOM 5124 O O . LEU A 1 683 ? 34.727 6.580 12.046 1.00 67.62 683 LEU A O 1
ATOM 5128 N N . SER A 1 684 ? 33.263 4.942 11.516 1.00 73.00 684 SER A N 1
ATOM 5129 C CA . SER A 1 684 ? 32.483 4.951 12.763 1.00 73.00 684 SER A CA 1
ATOM 5130 C C . SER A 1 684 ? 33.204 4.285 13.952 1.00 73.00 684 SER A C 1
ATOM 5132 O O . SER A 1 684 ? 34.103 3.451 13.784 1.00 73.00 684 SER A O 1
ATOM 5134 N N . GLU A 1 685 ? 32.806 4.650 15.175 1.00 79.69 685 GLU A N 1
ATOM 5135 C CA . GLU A 1 685 ? 33.155 3.933 16.412 1.00 79.69 685 GLU A CA 1
ATOM 5136 C C . GLU A 1 685 ? 31.950 3.116 16.892 1.00 79.69 685 GLU A C 1
ATOM 5138 O O . GLU A 1 685 ? 30.853 3.652 17.013 1.00 79.69 685 GLU A O 1
ATOM 5143 N N . CYS A 1 686 ? 32.166 1.837 17.205 1.00 70.69 686 CYS A N 1
ATOM 5144 C CA . CYS A 1 686 ? 31.156 0.953 17.797 1.00 70.69 686 CYS A CA 1
ATOM 5145 C C . CYS A 1 686 ? 31.627 0.562 19.201 1.00 70.69 686 CYS A C 1
ATOM 5147 O O . CYS A 1 686 ? 32.768 0.120 19.355 1.00 70.69 686 CYS A O 1
ATOM 5149 N N . ASP A 1 687 ? 30.801 0.771 20.228 1.00 71.62 687 ASP A N 1
ATOM 5150 C CA . ASP A 1 687 ? 31.137 0.513 21.641 1.00 71.62 687 ASP A CA 1
ATOM 5151 C C . ASP A 1 687 ? 32.460 1.154 22.112 1.00 71.62 687 ASP A C 1
ATOM 5153 O O . ASP A 1 687 ? 33.200 0.604 22.931 1.00 71.62 687 ASP A O 1
ATOM 5157 N N . GLY A 1 688 ? 32.800 2.329 21.569 1.00 75.75 688 GLY A N 1
ATOM 5158 C CA . GLY A 1 688 ? 34.052 3.036 21.869 1.00 75.75 688 GLY A CA 1
ATOM 5159 C C . GLY A 1 688 ? 35.297 2.451 21.188 1.00 75.75 688 GLY A C 1
ATOM 5160 O O . GLY A 1 688 ? 36.423 2.824 21.530 1.00 75.75 688 GLY A O 1
ATOM 5161 N N . PHE A 1 689 ? 35.123 1.544 20.221 1.00 76.19 689 PHE A N 1
ATOM 5162 C CA . PHE A 1 689 ? 36.195 1.003 19.391 1.00 76.19 689 PHE A CA 1
ATOM 5163 C C . PHE A 1 689 ? 36.057 1.484 17.946 1.00 76.19 689 PHE A C 1
ATOM 5165 O O . PHE A 1 689 ? 35.120 1.134 17.234 1.00 76.19 689 PHE A O 1
ATOM 5172 N N . GLY A 1 690 ? 37.063 2.215 17.465 1.00 82.81 690 GLY A N 1
ATOM 5173 C CA . GLY A 1 690 ? 37.231 2.454 16.032 1.00 82.81 690 GLY A CA 1
ATOM 5174 C C . GLY A 1 690 ? 37.738 1.211 15.289 1.00 82.81 690 GLY A C 1
ATOM 5175 O O . GLY A 1 690 ? 38.259 0.260 15.887 1.00 82.81 690 GLY A O 1
ATOM 5176 N N . ARG A 1 691 ? 37.682 1.240 13.950 1.00 84.56 691 ARG A N 1
ATOM 5177 C CA . ARG A 1 691 ? 37.995 0.077 13.096 1.00 84.56 691 ARG A CA 1
ATOM 5178 C C . ARG A 1 691 ? 39.333 -0.609 13.400 1.00 84.56 691 ARG A C 1
ATOM 5180 O O . ARG A 1 691 ? 39.412 -1.831 13.456 1.00 84.56 691 ARG A O 1
ATOM 5187 N N . LEU A 1 692 ? 40.407 0.159 13.615 1.00 83.88 692 LEU A N 1
ATOM 5188 C CA . LEU A 1 692 ? 41.740 -0.413 13.865 1.00 83.88 692 LEU A CA 1
ATOM 5189 C C . LEU A 1 692 ? 41.827 -1.178 15.193 1.00 83.88 692 LEU A C 1
ATOM 5191 O O . LEU A 1 692 ? 42.544 -2.178 15.264 1.00 83.88 692 LEU A O 1
ATOM 5195 N N . SER A 1 693 ? 41.158 -0.697 16.243 1.00 83.94 693 SER A N 1
ATOM 5196 C CA . SER A 1 693 ? 41.153 -1.352 17.553 1.00 83.94 693 SER A CA 1
ATOM 5197 C C . SER A 1 693 ? 40.228 -2.563 17.573 1.00 83.94 693 SER A C 1
ATOM 5199 O O . SER A 1 693 ? 40.633 -3.589 18.119 1.00 83.94 693 SER A O 1
ATOM 5201 N N . ALA A 1 694 ? 39.069 -2.486 16.913 1.00 86.94 694 ALA A N 1
ATOM 5202 C CA . ALA A 1 694 ? 38.167 -3.623 16.733 1.00 86.94 694 ALA A CA 1
ATOM 5203 C C . ALA A 1 694 ? 38.842 -4.758 15.936 1.00 86.94 694 ALA A C 1
ATOM 5205 O O . ALA A 1 694 ? 38.897 -5.894 16.408 1.00 86.94 694 ALA A O 1
ATOM 5206 N N . ASP A 1 695 ? 39.493 -4.440 14.805 1.00 89.88 695 ASP A N 1
ATOM 5207 C CA . ASP A 1 695 ? 40.241 -5.416 13.996 1.00 89.88 695 ASP A CA 1
ATOM 5208 C C . ASP A 1 695 ? 41.326 -6.138 14.823 1.00 89.88 695 ASP A C 1
ATOM 5210 O O . ASP A 1 695 ? 41.521 -7.354 14.731 1.00 89.88 695 ASP A O 1
ATOM 5214 N N . TYR A 1 696 ? 42.075 -5.380 15.632 1.00 88.88 696 TYR A N 1
ATOM 5215 C CA . TYR A 1 696 ? 43.108 -5.937 16.505 1.00 88.88 696 TYR A CA 1
ATOM 5216 C C . TYR A 1 696 ? 42.503 -6.842 17.581 1.00 88.88 696 TYR A C 1
ATOM 5218 O O . TYR A 1 696 ? 43.006 -7.948 17.804 1.00 88.88 696 TYR A O 1
ATOM 5226 N N . TYR A 1 697 ? 41.429 -6.391 18.231 1.00 88.94 697 TYR A N 1
ATOM 5227 C CA . TYR A 1 697 ? 40.758 -7.142 19.286 1.00 88.94 697 TYR A CA 1
ATOM 5228 C C . TYR A 1 697 ? 40.179 -8.458 18.757 1.00 88.94 697 TYR A C 1
ATOM 5230 O O . TYR A 1 697 ? 40.390 -9.494 19.382 1.00 88.94 697 TYR A O 1
ATOM 5238 N N . ALA A 1 698 ? 39.589 -8.465 17.558 1.00 91.81 698 ALA A N 1
ATOM 5239 C CA . ALA A 1 698 ? 39.110 -9.675 16.885 1.00 91.81 698 ALA A CA 1
ATOM 5240 C C . ALA A 1 698 ? 40.209 -10.735 16.727 1.00 91.81 698 ALA A C 1
ATOM 5242 O O . ALA A 1 698 ? 40.038 -11.895 17.107 1.00 91.81 698 ALA A O 1
ATOM 5243 N N . VAL A 1 699 ? 41.393 -10.338 16.245 1.00 92.25 699 VAL A N 1
ATOM 5244 C CA . VAL A 1 699 ? 42.536 -11.259 16.119 1.00 92.25 699 VAL A CA 1
ATOM 5245 C C . VAL A 1 699 ? 42.954 -11.813 17.483 1.00 92.25 699 VAL A C 1
ATOM 5247 O O . VAL A 1 699 ? 43.246 -13.005 17.607 1.00 92.25 699 VAL A O 1
ATOM 5250 N N . ARG A 1 700 ? 42.987 -10.967 18.519 1.00 89.94 700 ARG A N 1
ATOM 5251 C CA . ARG A 1 700 ? 43.347 -11.382 19.882 1.00 89.94 700 ARG A CA 1
ATOM 5252 C C . ARG A 1 700 ? 42.311 -12.310 20.497 1.00 89.94 700 ARG A C 1
ATOM 5254 O O . ARG A 1 700 ? 42.707 -13.307 21.092 1.00 89.94 700 ARG A O 1
ATOM 5261 N N . TYR A 1 701 ? 41.028 -12.048 20.282 1.00 91.88 701 TYR A N 1
ATOM 5262 C CA . TYR A 1 701 ? 39.927 -12.878 20.748 1.00 91.88 701 TYR A CA 1
ATOM 5263 C C . TYR A 1 701 ? 40.078 -14.328 20.264 1.00 91.88 701 TYR A C 1
ATOM 5265 O O . TYR A 1 701 ? 40.065 -15.250 21.081 1.00 91.88 701 TYR A O 1
ATOM 5273 N N . PHE A 1 702 ? 40.343 -14.544 18.970 1.00 93.50 702 PHE A N 1
ATOM 5274 C CA . PHE A 1 702 ? 40.578 -15.893 18.436 1.00 93.50 702 PHE A CA 1
ATOM 5275 C C . PHE A 1 702 ? 41.860 -16.542 18.969 1.00 93.50 702 PHE A C 1
ATOM 5277 O O . PHE A 1 702 ? 41.872 -17.731 19.306 1.00 93.50 702 PHE A O 1
ATOM 5284 N N . GLN A 1 703 ? 42.937 -15.765 19.111 1.00 91.38 703 GLN A N 1
ATOM 5285 C CA . GLN A 1 703 ? 44.183 -16.255 19.701 1.00 91.38 703 GLN A CA 1
ATOM 5286 C C . GLN A 1 703 ? 44.000 -16.682 21.157 1.00 91.38 703 GLN A C 1
ATOM 5288 O O . GLN A 1 703 ? 44.548 -17.700 21.578 1.00 91.38 703 GLN A O 1
ATOM 5293 N N . GLU A 1 704 ? 43.273 -15.913 21.953 1.00 89.12 704 GLU A N 1
ATOM 5294 C CA . GLU A 1 704 ? 43.164 -16.115 23.393 1.00 89.12 704 GLU A CA 1
ATOM 5295 C C . GLU A 1 704 ? 42.154 -17.214 23.722 1.00 89.12 704 GLU A C 1
ATOM 5297 O O . GLU A 1 704 ? 42.517 -18.142 24.448 1.00 89.12 704 GLU A O 1
ATOM 5302 N N . ASN A 1 705 ? 40.975 -17.192 23.097 1.00 88.19 705 ASN A N 1
ATOM 5303 C CA . ASN A 1 705 ? 39.882 -18.113 23.413 1.00 88.19 705 ASN A CA 1
ATOM 5304 C C . ASN A 1 705 ? 39.974 -19.457 22.675 1.00 88.19 705 ASN A C 1
ATOM 5306 O O . ASN A 1 705 ? 39.665 -20.491 23.258 1.00 88.19 705 ASN A O 1
ATOM 5310 N N . PHE A 1 706 ? 40.468 -19.473 21.431 1.00 89.62 706 PHE A N 1
ATOM 5311 C CA . PHE A 1 706 ? 40.451 -20.681 20.587 1.00 89.62 706 PHE A CA 1
ATOM 5312 C C . PHE A 1 706 ? 41.845 -21.206 20.233 1.00 89.62 706 PHE A C 1
ATOM 5314 O O . PHE A 1 706 ? 42.000 -22.306 19.711 1.00 89.62 706 PHE A O 1
ATOM 5321 N N . GLY A 1 707 ? 42.899 -20.439 20.526 1.00 89.00 707 GLY A N 1
ATOM 5322 C CA . GLY A 1 707 ? 44.269 -20.803 20.160 1.00 89.00 707 GLY A CA 1
ATOM 5323 C C . GLY A 1 707 ? 44.592 -20.636 18.674 1.00 89.00 707 GLY A C 1
ATOM 5324 O O . GLY A 1 707 ? 45.737 -20.854 18.270 1.00 89.00 707 GLY A O 1
ATOM 5325 N N . THR A 1 708 ? 43.616 -20.191 17.891 1.00 89.75 708 THR A N 1
ATOM 5326 C CA . THR A 1 708 ? 43.708 -19.917 16.462 1.00 89.75 708 THR A CA 1
ATOM 5327 C C . THR A 1 708 ? 44.746 -18.829 16.199 1.00 89.75 708 THR A C 1
ATOM 5329 O O . THR A 1 708 ? 44.828 -17.831 16.912 1.00 89.75 708 THR A O 1
ATOM 5332 N N . TRP A 1 709 ? 45.602 -19.045 15.199 1.00 89.12 709 TRP A N 1
ATOM 5333 C CA . TRP A 1 709 ? 46.679 -18.135 14.788 1.00 89.12 709 TRP A CA 1
ATOM 5334 C C . TRP A 1 709 ? 47.809 -17.871 15.807 1.00 89.12 709 TRP A C 1
ATOM 5336 O O . TRP A 1 709 ? 48.676 -17.021 15.556 1.00 89.12 709 TRP A O 1
ATOM 5346 N N . ARG A 1 710 ? 47.872 -18.576 16.947 1.00 82.50 710 ARG A N 1
ATOM 5347 C CA . ARG A 1 710 ? 48.926 -18.375 17.970 1.00 82.50 710 ARG A CA 1
ATOM 5348 C C . ARG A 1 710 ? 50.343 -18.574 17.427 1.00 82.50 710 ARG A C 1
ATOM 5350 O O . ARG A 1 710 ? 51.284 -17.915 17.874 1.00 82.50 710 ARG A O 1
ATOM 5357 N N . GLU A 1 711 ? 50.519 -19.471 16.466 1.00 73.38 711 GLU A N 1
ATOM 5358 C CA . GLU A 1 711 ? 51.795 -19.791 15.827 1.00 73.38 711 GLU A CA 1
ATOM 5359 C C . GLU A 1 711 ? 52.350 -18.643 14.975 1.00 73.38 711 GLU A C 1
ATOM 5361 O O . GLU A 1 711 ? 53.568 -18.514 14.823 1.00 73.38 711 GLU A O 1
ATOM 5366 N N . LYS A 1 712 ? 51.479 -17.763 14.472 1.00 70.31 712 LYS A N 1
ATOM 5367 C CA . LYS A 1 712 ? 51.850 -16.672 13.561 1.00 70.31 712 LYS A CA 1
ATOM 5368 C C . LYS A 1 712 ? 52.422 -15.456 14.288 1.00 70.31 712 LYS A C 1
ATOM 5370 O O . LYS A 1 712 ? 53.228 -14.737 13.703 1.00 70.31 712 LYS A O 1
ATOM 5375 N N . ASN A 1 713 ? 52.172 -15.334 15.596 1.00 60.31 713 ASN A N 1
ATOM 5376 C CA . ASN A 1 713 ? 52.832 -14.353 16.469 1.00 60.31 713 ASN A CA 1
ATOM 5377 C C . ASN A 1 713 ? 54.360 -14.559 16.562 1.00 60.31 713 ASN A C 1
ATOM 5379 O O . ASN A 1 713 ? 55.099 -13.628 16.877 1.00 60.31 713 ASN A O 1
ATOM 5383 N N . ARG A 1 714 ? 54.875 -15.772 16.287 1.00 44.94 714 ARG A N 1
ATOM 5384 C CA . ARG A 1 714 ? 56.314 -16.091 16.408 1.00 44.94 714 ARG A CA 1
ATOM 5385 C C . ARG A 1 714 ? 57.162 -15.642 15.212 1.00 44.94 714 ARG A C 1
ATOM 5387 O O . ARG A 1 714 ? 58.389 -15.615 15.327 1.00 44.94 714 ARG A O 1
ATOM 5394 N N . ALA A 1 715 ? 56.551 -15.287 14.081 1.00 39.94 715 ALA A N 1
ATOM 5395 C CA . ALA A 1 715 ? 57.283 -14.896 12.874 1.00 39.94 715 ALA A CA 1
ATOM 5396 C C . ALA A 1 715 ? 57.714 -13.414 12.867 1.00 39.94 715 ALA A C 1
ATOM 5398 O O . ALA A 1 715 ? 58.666 -13.057 12.168 1.00 39.94 715 ALA A O 1
ATOM 5399 N N . SER A 1 716 ? 57.104 -12.548 13.686 1.00 42.19 716 SER A N 1
ATOM 5400 C CA . SER A 1 716 ? 57.536 -11.156 13.842 1.00 42.19 716 SER A CA 1
ATOM 5401 C C . SER A 1 716 ? 58.604 -11.037 14.934 1.00 42.19 716 SER A C 1
ATOM 5403 O O . SER A 1 716 ? 58.309 -10.777 16.099 1.00 42.19 716 SER A O 1
ATOM 5405 N N . LYS A 1 717 ? 59.883 -11.184 14.565 1.00 37.47 717 LYS A N 1
ATOM 5406 C CA . LYS A 1 717 ? 61.046 -10.859 15.421 1.00 37.47 717 LYS A CA 1
ATOM 5407 C C . LYS A 1 717 ? 61.187 -9.342 15.667 1.00 37.47 717 LYS A C 1
ATOM 5409 O O . LYS A 1 717 ? 62.262 -8.781 15.465 1.00 37.47 717 LYS A O 1
ATOM 5414 N N . HIS A 1 718 ? 60.114 -8.659 16.063 1.00 38.22 718 HIS A N 1
ATOM 5415 C CA . HIS A 1 718 ? 60.157 -7.265 16.491 1.00 38.22 718 HIS A CA 1
ATOM 5416 C C . HIS A 1 718 ? 59.823 -7.198 17.991 1.00 38.22 718 HIS A C 1
ATOM 5418 O O . HIS A 1 718 ? 58.754 -7.659 18.383 1.00 38.22 718 HIS A O 1
ATOM 5424 N N . PRO A 1 719 ? 60.698 -6.641 18.849 1.00 34.44 719 PRO A N 1
ATOM 5425 C CA . PRO A 1 719 ? 60.582 -6.715 20.313 1.00 34.44 719 PRO A CA 1
ATOM 5426 C C . PRO A 1 719 ? 59.416 -5.912 20.932 1.00 34.44 719 PRO A C 1
ATOM 5428 O O . PRO A 1 719 ? 59.400 -5.700 22.137 1.00 34.44 719 PRO A O 1
ATOM 5431 N N . ALA A 1 720 ? 58.440 -5.469 20.135 1.00 41.25 720 ALA A N 1
ATOM 5432 C CA . ALA A 1 720 ? 57.332 -4.612 20.566 1.00 41.25 720 ALA A CA 1
ATOM 5433 C C . ALA A 1 720 ? 56.014 -5.363 20.862 1.00 41.25 720 ALA A C 1
ATOM 5435 O O . ALA A 1 720 ? 55.043 -4.728 21.247 1.00 41.25 720 ALA A O 1
ATOM 5436 N N . PHE A 1 721 ? 55.964 -6.690 20.699 1.00 41.12 721 PHE A N 1
ATOM 5437 C CA . PHE A 1 721 ? 54.719 -7.479 20.770 1.00 41.12 721 PHE A CA 1
ATOM 5438 C C . PHE A 1 721 ? 54.391 -8.089 22.149 1.00 41.12 721 PHE A C 1
ATOM 5440 O O . PHE A 1 721 ? 53.456 -8.875 22.257 1.00 41.12 721 PHE A O 1
ATOM 5447 N N . ASN A 1 722 ? 55.132 -7.742 23.209 1.00 36.47 722 ASN A N 1
ATOM 5448 C CA . ASN A 1 722 ? 54.960 -8.325 24.547 1.00 36.47 722 ASN A CA 1
ATOM 5449 C C . ASN A 1 722 ? 54.587 -7.276 25.607 1.00 36.47 722 ASN A C 1
ATOM 5451 O O . ASN A 1 722 ? 55.358 -7.063 26.538 1.00 36.47 722 ASN A O 1
ATOM 5455 N N . THR A 1 723 ? 53.398 -6.673 25.509 1.00 35.34 723 THR A N 1
ATOM 5456 C CA . THR A 1 723 ? 52.713 -6.132 26.698 1.00 35.34 723 THR A CA 1
ATOM 5457 C C . THR A 1 723 ? 51.205 -6.027 26.461 1.00 35.34 723 THR A C 1
ATOM 5459 O O . THR A 1 723 ? 50.773 -5.267 25.601 1.00 35.34 723 THR A O 1
ATOM 5462 N N . PHE A 1 724 ? 50.400 -6.737 27.256 1.00 35.94 724 PHE A N 1
ATOM 5463 C CA . PHE A 1 724 ? 49.015 -6.349 27.533 1.00 35.94 724 PHE A CA 1
ATOM 5464 C C . PHE A 1 724 ? 48.702 -6.656 29.000 1.00 35.94 724 PHE A C 1
ATOM 5466 O O . PHE A 1 724 ? 48.948 -7.767 29.470 1.00 35.94 724 PHE A O 1
ATOM 5473 N N . HIS A 1 725 ? 48.196 -5.657 29.720 1.00 33.09 725 HIS A N 1
ATOM 5474 C CA . HIS A 1 725 ? 47.639 -5.781 31.062 1.00 33.09 725 HIS A CA 1
ATOM 5475 C C . HIS A 1 725 ? 46.357 -4.940 31.103 1.00 33.09 725 HIS A C 1
ATOM 5477 O O . HIS A 1 725 ? 46.423 -3.756 30.800 1.00 33.09 725 HIS A O 1
ATOM 5483 N N . MET A 1 726 ? 45.259 -5.587 31.519 1.00 32.56 726 MET A N 1
ATOM 5484 C CA . MET A 1 726 ? 43.963 -5.047 31.966 1.00 32.56 726 MET A CA 1
ATOM 5485 C C . MET A 1 726 ? 43.169 -4.157 31.003 1.00 32.56 726 MET A C 1
ATOM 5487 O O . MET A 1 726 ? 43.579 -3.043 30.726 1.00 32.56 726 MET A O 1
ATOM 5491 N N . LEU A 1 727 ? 41.977 -4.637 30.625 1.00 31.81 727 LEU A N 1
ATOM 5492 C CA . LEU A 1 727 ? 40.668 -3.985 30.823 1.00 31.81 727 LEU A CA 1
ATOM 5493 C C . LEU A 1 727 ? 39.570 -5.014 30.462 1.00 31.81 727 LEU A C 1
ATOM 5495 O O . LEU A 1 727 ? 39.019 -5.007 29.372 1.00 31.81 727 LEU A O 1
ATOM 5499 N N . ALA A 1 728 ? 39.356 -5.985 31.355 1.00 29.69 728 ALA A N 1
ATOM 5500 C CA . ALA A 1 728 ? 38.229 -6.936 31.334 1.00 29.69 728 ALA A CA 1
ATOM 5501 C C . ALA A 1 728 ? 38.055 -7.560 32.735 1.00 29.69 728 ALA A C 1
ATOM 5503 O O . ALA A 1 728 ? 37.992 -8.775 32.916 1.00 29.69 728 ALA A O 1
ATOM 5504 N N . ARG A 1 729 ? 38.122 -6.715 33.770 1.00 28.72 729 ARG A N 1
ATOM 5505 C CA . ARG A 1 729 ? 37.880 -7.090 35.170 1.00 28.72 729 ARG A CA 1
ATOM 5506 C C . ARG A 1 729 ? 37.093 -5.990 35.880 1.00 28.72 729 ARG A C 1
ATOM 5508 O O . ARG A 1 729 ? 37.499 -5.536 36.934 1.00 28.72 729 ARG A O 1
ATOM 5515 N N . GLU A 1 730 ? 35.969 -5.593 35.302 1.00 28.39 730 GLU A N 1
ATOM 5516 C CA . GLU A 1 730 ? 34.876 -4.942 36.031 1.00 28.39 730 GLU A CA 1
ATOM 5517 C C . GLU A 1 730 ? 33.561 -5.507 35.484 1.00 28.39 730 GLU A C 1
ATOM 5519 O O . GLU A 1 730 ? 32.926 -4.935 34.617 1.00 28.39 730 GLU A O 1
ATOM 5524 N N . SER A 1 731 ? 33.239 -6.720 35.932 1.00 30.23 731 SER A N 1
ATOM 5525 C CA . SER A 1 731 ? 31.875 -7.287 35.920 1.00 30.23 731 SER A CA 1
ATOM 5526 C C . SER A 1 731 ? 31.780 -8.565 36.761 1.00 30.23 731 SER A C 1
ATOM 5528 O O . SER A 1 731 ? 30.688 -9.025 37.056 1.00 30.23 731 SER A O 1
ATOM 5530 N N . ASN A 1 732 ? 32.906 -9.130 37.226 1.00 30.09 732 ASN A N 1
ATOM 5531 C CA . ASN A 1 732 ? 32.910 -10.423 37.918 1.00 30.09 732 ASN A CA 1
ATOM 5532 C C . ASN A 1 732 ? 33.549 -10.394 39.324 1.00 30.09 732 ASN A C 1
ATOM 5534 O O . ASN A 1 732 ? 34.421 -11.200 39.656 1.00 30.09 732 ASN A O 1
ATOM 5538 N N . SER A 1 733 ? 33.128 -9.444 40.169 1.00 30.55 733 SER A N 1
ATOM 5539 C CA . SER A 1 733 ? 33.382 -9.505 41.617 1.00 30.55 733 SER A CA 1
ATOM 5540 C C . SER A 1 733 ? 32.252 -8.879 42.439 1.00 30.55 733 SER A C 1
ATOM 5542 O O . SER A 1 733 ? 32.400 -7.802 43.010 1.00 30.55 733 SER A O 1
ATOM 5544 N N . GLY A 1 734 ? 31.144 -9.609 42.536 1.00 29.69 734 GLY A N 1
ATOM 5545 C CA . GLY A 1 734 ? 30.106 -9.445 43.555 1.00 29.69 734 GLY A CA 1
ATOM 5546 C C . GLY A 1 734 ? 29.774 -10.795 44.192 1.00 29.69 734 GLY A C 1
ATOM 5547 O O . GLY A 1 734 ? 28.642 -11.252 44.149 1.00 29.69 734 GLY A O 1
ATOM 5548 N N . SER A 1 735 ? 30.776 -11.511 44.710 1.00 33.59 735 SER A N 1
ATOM 5549 C CA . SER A 1 735 ? 30.557 -12.803 45.363 1.00 33.59 735 SER A CA 1
ATOM 5550 C C . SER A 1 735 ? 29.957 -12.640 46.762 1.00 33.59 735 SER A C 1
ATOM 5552 O O . SER A 1 735 ? 30.584 -12.018 47.615 1.00 33.59 735 SER A O 1
ATOM 5554 N N . ARG A 1 736 ? 28.842 -13.341 46.999 1.00 31.09 736 ARG A N 1
ATOM 5555 C CA . ARG A 1 736 ? 28.498 -14.076 48.234 1.00 31.09 736 ARG A CA 1
ATOM 5556 C C . ARG A 1 736 ? 28.796 -13.386 49.576 1.00 31.09 736 ARG A C 1
ATOM 5558 O O . ARG A 1 736 ? 29.917 -13.471 50.070 1.00 31.09 736 ARG A O 1
ATOM 5565 N N . MET A 1 737 ? 27.738 -12.940 50.253 1.00 30.61 737 MET A N 1
ATOM 5566 C CA . MET A 1 737 ? 27.404 -13.309 51.643 1.00 30.61 737 MET A CA 1
ATOM 5567 C C . MET A 1 737 ? 26.026 -12.729 51.999 1.00 30.61 737 MET A C 1
ATOM 5569 O O . MET A 1 737 ? 25.868 -11.512 51.967 1.00 30.61 737 MET A O 1
ATOM 5573 N N . GLY A 1 738 ? 25.075 -13.594 52.370 1.00 32.38 738 GLY A N 1
ATOM 5574 C CA . GLY A 1 738 ? 23.727 -13.233 52.823 1.00 32.38 738 GLY A CA 1
ATOM 5575 C C . GLY A 1 738 ? 22.686 -14.193 52.296 1.00 32.38 738 GLY A C 1
ATOM 5576 O O . GLY A 1 738 ? 22.086 -13.834 51.268 1.00 32.38 738 GLY A O 1
#

Foldseek 3Di:
DQLVLQVCCLAPVPPQDAFDWDADPVGIDRPGLGDLAARAAQFKACCQPPPQNQQEDADEEESQVQDQCPVVPNVVSSVVSNNHRRYYQKYWYADPNAIEIEGEHEALLSVVQHPNDRMAGHQFNDLDLLSVQVRNQVSLVVSVVVPHQAYEYEYAHLDVVSVVVNQQNHDRYAEYEYHNVQQAAFDPLEDADFPDDHPYHAWDWDHYVVRAIHTYDYHGPPPQKDFDWDWDADPSGTTDPVRTDNNGGGIFGPDQVSLCVVQVDPGPVRSQVVDPVSVVVCVVVVVVVVVLVVQQPAFPFWDFFKFFLDLLDLQAHETNVLAVVQQVLQVVVCVVPVQAFKAKEFSLQFAGIAADPRVPDDRGGPTTDTSSNCCRGRVPPFDKDKDKDFPVQVVVLQLQSCLQHDVVSSDRDRSNIRMYQKDWAFDNPWHRWDFDADSRNHFDADPVRRHGHTPDDTPGTAWMWGADPVPRDTDTQDHHHDGDPSHDRIHIYMYTHPPPDPPVDDDDDDDPLDPLVQPPVVLVVQLVHQDKDKGADPQWDFDPCLVVLLVVLCVVPVLAKEAQDADAVVVLVCCLVPVDCDPVNVVVCVVVVNPDDVDDQPLAPGRQWHDRNRMMIDGSLLADPVLSVADQLLSLPNRLSVSLRSQLSVHYYHYSPDDPVRGIDGDDDPNHGPCPPCPHLQNDAGPNDHPSRSSNVSVVCSCPVRVGCVVVVVVPPDPPPDDDDDDDPPPPPPDDDD

InterPro domains:
  IPR006179 5'-Nucleotidase/apyrase [PTHR11575] (34-466)
  IPR008334 5'-Nucleotidase, C-terminal [PF02872] (308-439)
  IPR029052 Metallo-dependent phosphatase-like [G3DSA:3.60.21.10] (8-295)
  IPR029052 Metallo-dependent phosphatase-like [SSF56300] (34-245)
  IPR036907 5'-Nucleotidase, C-terminal domain superfamily [G3DSA:3.90.780.10] (299-499)
  IPR036907 5'-Nucleotidase, C-terminal domain superfamily [SSF55816] (301-440)

Radius of gyration: 31.92 Å; chains: 1; bounding box: 100×60×93 Å

Sequence (738 aa):
MQVVAQRALAAFLPSVEGREISVTEDGALIEWLGATFPYLTSNIDFSGDGNLSGLASADLLRLDEITAGATGDILADLAALVNTPSIAPATIIEENGELIGIVGATTQIIETISSTGGTDEITGGANNMAALAAVIQPQIDAMVAAGANKIILTSHLQQIALEKELAGLLNGVDIIIAGGSNTLQADAQDRLRDGDEAAEGYPFLTTDAGGNDVAIVSTDGEYSYLGRLVVEFDEDGNLIAESIDETVSGTFATDEQGVLDVTGAATLDEAINGSLKADIVEDLTSAVQTIVDAADAIAFGNHDVFLDGRRETVRTEESNLGNLTADANLDAARGADAAVMVSFKNGGGIRVEIGSATNEGTDEGDGILSQLDVQNSLRFNNGLVTASVSKEGFLMLLEHGVADTDTEAGNTPGRFFQIGCFRVTFDEAGSAQELVTDETGDYVVDPATDMPEVAVAGDRIKTVAVIDPETGDDMVIFRDGAFTADAPDTINMVTLDRSQIPSDFDVYECEDFGPATKVLPTLKRYADSDTRIIYCDDDRVYDKNWVHNLVTASGRTPDRAICDECVSINSILYRYHYPRKDLRYKMKKALSLGKFRPYHTDKWKDADIAQGFGGVLVRPSFFTDMVFSIPAVLWSVDDIWLSGNMASNGTRIRWSGRSREEKSVPIFVDGHDLGRFPESLNLSECDGFGRLSADYYAVRYFQENFGTWREKNRASKHPAFNTFHMLARESNSGSRMG

Organism: NCBI:txid74031